Protein 5AF3 (pdb70)

Radius of gyration: 23.76 Å; Cα contacts (8 Å, |Δi|>4): 796; chains: 2; bounding box: 54×50×74 Å

Sequence (428 aa):
LRFDVPLYTLAEASRYLVVPRATLATWADQPIITALPHPTGSHARLPFVGIAEAYVLNAFRRAGVPMQRIRPSLDWLIKNVGPHALASQDLCTDGAEVLWRFAERSGEGSPDDLVVRGLIVPRSGQYVFKEIVEHYLQQISFADDNLASMIRLPQYGDANVVLDPRRGYGQPVFDGSGVRVADVLGPLRAGATFQAVADDYGVTPDQLRDALDALRFDVPLYTLAEASRYLVVPRATLATWADGQPIITALPHPTGSHARLPFVGIAEAYVLNAFRRAGVPMQRIRPSLDWLIKNVGPHALASQDLCTDGAEVLWRFAERSGEGSPDDLVVRGLIVPRSGQYVFKEIVEHYLQQISFADDNLASMIRLPQYGDANVVLDPRRGYGQPVFDGSGVRVADVLGPLRAGATFQAVADDYGVTPDQLRDALD

Foldseek 3Di:
DAADDQQDALVQLCVLLVHDSVVLVVCQVVHVFQWDPAPDPGRRIHGNLRSLSVNLVVLLVVLVADDPPCVVLSVQQCVPCHPSSSQFLCCQVPVLVSLVVVLVVVDPPHSSVSNSVSFWDDDPRDIHGDVSSVVQVVQFDADPVRGGQKGFRCQLPPLRWMQGCVAPNRATDSPQQSHHLVVLVVCVVVPDDLCVSCVVRVHHSVSNVSSVRD/DFADDFLDALVQLCVLLVHDSVVLCCCQVPVHVFQWDDADVVGRGTHGNLRSLSVNLVSLLVVLVADNNPCVVLSVQQCVPCHPSSSQFLCCQVPVLQSLVVVLVVQDPPHSSVSRSVSFWDDDPHDIHGDVSSVVQVVQFDADPVRGGQKGFRCQLPPLRWIQGCVAPNRATARPQQSHHLVVLVVCVVVPDDLCVSCVVRVHHSVSNVSSVD

Secondary structure (DSSP, 8-state):
--SSS--EEHHHHHHHHT--HHHHHHHH---SS---PPPTT--EEE-HHHHHHHHHHHHHHHTT---TT-HHHHHHHHHHH-TTGGGBTTHHHHHHHHHHHHHHHH-TTSHHHHHHHHHEEEETTEEEE-HHHHHHHTTEEE-TTSBEEEEE-GGGGGG-EEE-TTSGGGS-EETTT--BTHHHHHHHHTT--HHHHHHHHTS-HHHHHHHHT-/--SSS--EEHHHHHHHHT--HHHHHHHHH---SS---PPPTT--EEE-HHHHHHHHHHHHHHHTT---TT-HHHHHHHHHHH-TTGGGBTTHHHHHHHHHHHHHHHH-TTSHHHHHHHHHEEEETTEEEE-HHHHHHHTTEEE-TTSBEEEEE-GGGGGG-EEE-TTSGGGS-EETTT--BTHHHHHHHHTT--HHHHHHHHTS-HHHHHHHH-

Solvent-accessible surface area: 19441 Å² total; per-residue (Å²): 122,30,67,126,70,28,44,0,28,8,37,44,0,20,150,21,5,88,5,67,120,77,34,0,28,101,11,5,103,87,73,27,9,37,29,49,116,102,55,144,84,39,135,14,43,0,0,0,3,0,0,0,11,0,8,0,0,1,0,1,88,58,2,51,6,61,32,184,167,3,113,63,1,9,55,52,2,79,165,66,27,18,105,54,0,12,0,10,80,61,4,42,115,64,0,9,105,7,0,90,92,12,8,105,155,32,36,172,36,26,65,29,16,73,1,3,126,11,1,13,30,96,139,110,85,115,88,32,5,13,55,1,0,46,12,4,8,125,26,14,45,62,33,156,67,71,22,2,26,43,0,61,1,11,31,26,21,97,2,58,0,2,0,10,12,177,64,21,170,0,48,11,0,1,55,77,44,26,33,66,13,57,59,1,42,42,36,1,107,74,11,36,52,4,102,43,2,0,103,112,64,52,20,58,25,95,44,1,76,43,6,27,18,56,105,28,64,131,78,22,44,1,27,11,65,56,0,21,200,27,6,86,5,69,127,74,34,0,22,84,10,5,94,52,75,73,29,8,36,29,48,117,102,54,142,90,37,143,12,46,0,0,0,3,0,0,0,10,0,9,0,0,2,0,0,85,57,3,50,5,51,26,166,165,2,110,63,1,10,53,48,1,77,162,68,27,17,107,52,1,10,0,10,83,59,4,43,116,64,0,8,106,14,0,85,90,10,8,106,161,34,36,166,42,24,65,28,8,91,0,1,132,11,1,11,31,98,109,105,83,108,87,19,5,12,51,1,0,34,12,3,7,125,25,16,47,61,28,158,69,73,22,2,29,42,0,64,1,11,45,36,21,99,2,60,0,2,0,14,14,179,68,22,177,0,48,12,0,1,55,78,44,25,32,65,12,55,60,1,42,42,37,0,104,74,12,37,39,5,100,44,2,0,102,113,66,52,20,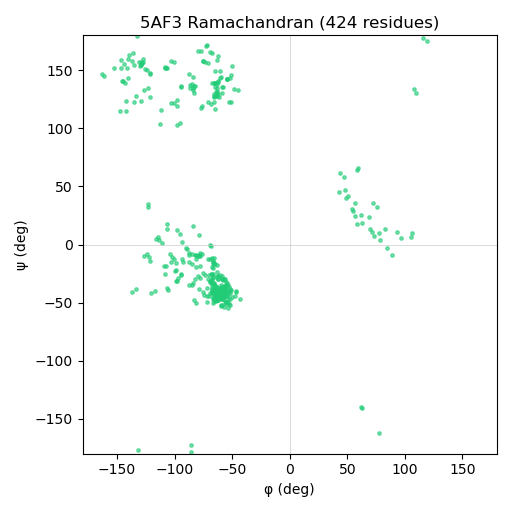57,26,93,44,1,76,44,11,30,38

Organism: Mycobacterium tuberculosis (strain ATCC 25618 / H37Rv) (NCBI:txid83332)

B-factor: mean 26.22, std 9.34, range [11.62, 66.82]

Structure (mmCIF, N/CA/C/O backbone):
data_5AF3
#
_entry.id   5AF3
#
_cell.length_a   81.935
_cell.length_b   81.935
_cell.length_c   75.361
_cell.angle_alpha   90.00
_cell.angle_beta   90.00
_cell.angle_gamma   120.00
#
_symmetry.space_group_name_H-M   'P 31'
#
loop_
_entity.id
_entity.type
_entity.pdbx_description
1 polymer VAPBC49
2 non-polymer GLYCEROL
3 water water
#
loop_
_atom_site.group_PDB
_atom_site.id
_atom_site.type_symbol
_atom_site.label_atom_id
_atom_site.label_alt_id
_atom_site.label_comp_id
_atom_site.label_asym_id
_atom_site.label_entity_id
_atom_site.label_seq_id
_atom_site.pdbx_PDB_ins_code
_atom_site.Cartn_x
_atom_site.Cartn_y
_atom_site.Cartn_z
_atom_site.occupancy
_atom_site.B_iso_or_equiv
_atom_site.auth_seq_id
_atom_site.auth_comp_id
_atom_site.auth_asym_id
_atom_site.auth_atom_id
_atom_site.pdbx_PDB_model_num
ATOM 1 N N . LEU A 1 11 ? 0.940 42.810 8.690 1.00 34.67 9 LEU A N 1
ATOM 2 C CA . LEU A 1 11 ? 0.313 43.373 7.431 1.00 38.36 9 LEU A CA 1
ATOM 3 C C . LEU A 1 11 ? -1.243 43.366 7.447 1.00 37.28 9 LEU A C 1
ATOM 4 O O . LEU A 1 11 ? -1.886 43.868 6.509 1.00 37.14 9 LEU A O 1
ATOM 9 N N . ARG A 1 12 ? -1.827 42.819 8.519 1.00 32.56 10 ARG A N 1
ATOM 10 C CA . ARG A 1 12 ? -3.245 42.406 8.534 1.00 27.47 10 ARG A CA 1
ATOM 11 C C . ARG A 1 12 ? -4.246 43.337 9.208 1.00 27.75 10 ARG A C 1
ATOM 12 O O . ARG A 1 12 ? -5.453 43.149 9.052 1.00 29.14 10 ARG A O 1
ATOM 20 N N . PHE A 1 13 ? -3.777 44.340 9.965 1.00 29.33 11 PHE A N 1
ATOM 21 C CA . PHE A 1 13 ? -4.677 45.127 10.826 1.00 32.31 11 PHE A CA 1
ATOM 22 C C . PHE A 1 13 ? -4.815 46.616 10.516 1.00 37.23 11 PHE A C 1
ATOM 23 O O . PHE A 1 13 ? -5.914 47.180 10.607 1.00 37.65 11 PHE A O 1
ATOM 31 N N . ASP A 1 14 ? -3.705 47.262 10.170 1.00 40.69 12 ASP A N 1
ATOM 32 C CA . ASP A 1 14 ? -3.658 48.734 10.187 1.00 45.92 12 ASP A CA 1
ATOM 33 C C . ASP A 1 14 ? -3.759 49.399 8.813 1.00 45.26 12 ASP A C 1
ATOM 34 O O . ASP A 1 14 ? -4.013 50.602 8.724 1.00 45.61 12 ASP A O 1
ATOM 39 N N . VAL A 1 15 ? -3.569 48.611 7.757 1.00 45.91 13 VAL A N 1
ATOM 40 C CA . VAL A 1 15 ? -3.582 49.125 6.382 1.00 47.41 13 VAL A CA 1
ATOM 41 C C . VAL A 1 15 ? -4.794 48.630 5.539 1.00 44.45 13 VAL A C 1
ATOM 42 O O . VAL A 1 15 ? -4.895 47.427 5.248 1.00 38.54 13 VAL A O 1
ATOM 46 N N . PRO A 1 16 ? -5.692 49.561 5.120 1.00 44.86 14 PRO A N 1
ATOM 47 C CA . PRO A 1 16 ? -6.805 49.115 4.266 1.00 43.75 14 PRO A CA 1
ATOM 48 C C . PRO A 1 16 ? -6.291 48.629 2.917 1.00 42.50 14 PRO A C 1
ATOM 49 O O . PRO A 1 16 ? -5.610 49.365 2.181 1.00 43.91 14 PRO A O 1
ATOM 53 N N . LEU A 1 17 ? -6.618 47.384 2.616 1.00 37.24 15 LEU A N 1
ATOM 54 C CA . LEU A 1 17 ? -6.042 46.661 1.509 1.00 33.63 15 LEU A CA 1
ATOM 55 C C . LEU A 1 17 ? -7.051 46.473 0.370 1.00 36.38 15 LEU A C 1
ATOM 56 O O . LEU A 1 17 ? -6.665 46.329 -0.799 1.00 33.23 15 LEU A O 1
ATOM 61 N N . TYR A 1 18 ? -8.346 46.484 0.710 1.00 30.17 16 TYR A N 1
ATOM 62 C CA . TYR A 1 18 ? -9.398 46.133 -0.233 1.00 26.58 16 TYR A CA 1
ATOM 63 C C . TYR A 1 18 ? -10.451 47.229 -0.301 1.00 27.42 16 TYR A C 1
ATOM 64 O O . TYR A 1 18 ? -10.889 47.727 0.726 1.00 27.08 16 TYR A O 1
ATOM 73 N N . THR A 1 19 ? -10.853 47.631 -1.516 1.00 26.84 17 THR A N 1
ATOM 74 C CA . THR A 1 19 ? -12.038 48.493 -1.662 1.00 22.47 17 THR A CA 1
ATOM 75 C C . THR A 1 19 ? -13.231 47.543 -1.472 1.00 23.68 17 THR A C 1
ATOM 76 O O . THR A 1 19 ? -13.045 46.330 -1.567 1.00 21.42 17 THR A O 1
ATOM 80 N N . LEU A 1 20 ? -14.446 48.078 -1.277 1.00 24.42 18 LEU A N 1
ATOM 81 C CA . LEU A 1 20 ? -15.617 47.188 -1.138 1.00 24.41 18 LEU A CA 1
ATOM 82 C C . LEU A 1 20 ? -15.946 46.489 -2.448 1.00 22.90 18 LEU A C 1
ATOM 83 O O . LEU A 1 20 ? -16.413 45.362 -2.439 1.00 21.74 18 LEU A O 1
ATOM 88 N N . ALA A 1 21 ? -15.703 47.176 -3.558 1.00 25.15 19 ALA A N 1
ATOM 89 C CA . ALA A 1 21 ? -15.839 46.600 -4.900 1.00 25.23 19 ALA A CA 1
ATOM 90 C C . ALA A 1 21 ? -14.999 45.318 -5.081 1.00 23.85 19 ALA A C 1
ATOM 91 O O . ALA A 1 21 ? -15.504 44.281 -5.561 1.00 22.44 19 ALA A O 1
ATOM 93 N N . GLU A 1 22 ? -13.724 45.396 -4.704 1.00 22.43 20 GLU A N 1
ATOM 94 C CA . GLU A 1 22 ? -12.814 44.246 -4.815 1.00 24.07 20 GLU A CA 1
ATOM 95 C C . GLU A 1 22 ? -13.284 43.118 -3.916 1.00 22.47 20 GLU A C 1
ATOM 96 O O . GLU A 1 22 ? -13.368 41.971 -4.349 1.00 21.76 20 GLU A O 1
ATOM 102 N N . ALA A 1 23 ? -13.615 43.459 -2.661 1.00 20.15 21 ALA A N 1
ATOM 103 C CA . ALA A 1 23 ? -13.999 42.436 -1.686 1.00 19.61 21 ALA A CA 1
ATOM 104 C C . ALA A 1 23 ? -15.276 41.735 -2.120 1.00 20.31 21 ALA A C 1
ATOM 105 O O . ALA A 1 23 ? -15.436 40.531 -1.939 1.00 20.95 21 ALA A O 1
ATOM 107 N N . SER A 1 24 ? -16.179 42.493 -2.742 1.00 22.26 22 SER A N 1
ATOM 108 C CA . SER A 1 24 ? -17.422 41.900 -3.246 1.00 20.92 22 SER A CA 1
ATOM 109 C C . SER A 1 24 ? -17.113 40.809 -4.285 1.00 21.54 22 SER A C 1
ATOM 110 O O . SER A 1 24 ? -17.739 39.762 -4.286 1.00 24.03 22 SER A O 1
ATOM 113 N N . ARG A 1 25 ? -16.127 41.058 -5.147 1.00 23.05 23 ARG A N 1
ATOM 114 C CA . ARG A 1 25 ? -15.776 40.105 -6.214 1.00 26.66 23 ARG A CA 1
ATOM 115 C C . ARG A 1 25 ? -15.084 38.877 -5.633 1.00 25.32 23 ARG A C 1
ATOM 116 O O . ARG A 1 25 ? -15.485 37.736 -5.896 1.00 26.33 23 ARG A O 1
ATOM 124 N N . TYR A 1 26 ? -14.081 39.126 -4.788 1.00 24.40 24 TYR A N 1
ATOM 125 C CA . TYR A 1 26 ? -13.308 38.024 -4.209 1.00 23.79 24 TYR A CA 1
ATOM 126 C C . TYR A 1 26 ? -14.120 37.094 -3.303 1.00 23.98 24 TYR A C 1
ATOM 127 O O . TYR A 1 26 ? -13.905 35.897 -3.322 1.00 22.44 24 TYR A O 1
ATOM 136 N N . LEU A 1 27 ? -15.009 37.681 -2.484 1.00 19.22 25 LEU A N 1
ATOM 137 C CA . LEU A 1 27 ? -15.870 36.947 -1.542 1.00 22.75 25 LEU A CA 1
ATOM 138 C C . LEU A 1 27 ? -17.199 36.465 -2.142 1.00 20.78 25 LEU A C 1
ATOM 139 O O . LEU A 1 27 ? -17.860 35.586 -1.572 1.00 26.41 25 LEU A O 1
ATOM 144 N N . VAL A 1 28 ? -17.548 37.013 -3.308 1.00 24.90 26 VAL A N 1
ATOM 145 C CA . VAL A 1 28 ? -18.842 36.709 -3.977 1.00 28.17 26 VAL A CA 1
ATOM 146 C C . VAL A 1 28 ? -20.008 37.075 -3.036 1.00 25.22 26 VAL A C 1
ATOM 147 O O . VAL A 1 28 ? -20.771 36.210 -2.549 1.00 26.86 26 VAL A O 1
ATOM 151 N N . VAL A 1 29 ? -20.091 38.366 -2.759 1.00 21.98 27 VAL A N 1
ATOM 152 C CA . VAL A 1 29 ? -21.076 38.949 -1.857 1.00 25.01 27 VAL A CA 1
ATOM 153 C C . VAL A 1 29 ? -21.407 40.292 -2.468 1.00 25.77 27 VAL A C 1
ATOM 154 O O . VAL A 1 29 ? -20.509 40.955 -3.010 1.00 27.20 27 VAL A O 1
ATOM 158 N N . PRO A 1 30 ? -22.696 40.700 -2.431 1.00 24.27 28 PRO A N 1
ATOM 159 C CA . PRO A 1 30 ? -23.047 42.000 -2.981 1.00 23.38 28 PRO A CA 1
ATOM 160 C C . PRO A 1 30 ? -22.311 43.139 -2.326 1.00 23.77 28 PRO A C 1
ATOM 161 O O . PRO A 1 30 ? -22.154 43.170 -1.085 1.00 23.01 28 PRO A O 1
ATOM 165 N N . ARG A 1 31 ? -21.805 44.065 -3.147 1.00 23.49 29 ARG A N 1
ATOM 166 C CA . ARG A 1 31 ? -21.171 45.227 -2.594 1.00 22.33 29 ARG A CA 1
ATOM 167 C C . ARG A 1 31 ? -22.044 45.988 -1.561 1.00 25.48 29 ARG A C 1
ATOM 168 O O . ARG A 1 31 ? -21.519 46.531 -0.584 1.00 22.98 29 ARG A O 1
ATOM 176 N N . ALA A 1 32 ? -23.355 46.053 -1.783 1.00 21.50 30 ALA A N 1
ATOM 177 C CA . ALA A 1 32 ? -24.196 46.813 -0.856 1.00 19.95 30 ALA A CA 1
ATOM 178 C C . ALA A 1 32 ? -24.217 46.132 0.511 1.00 23.60 30 ALA A C 1
ATOM 179 O O . ALA A 1 32 ? -24.283 46.802 1.555 1.00 24.68 30 ALA A O 1
ATOM 181 N N . THR A 1 33 ? -24.149 44.799 0.497 1.00 21.05 31 THR A N 1
ATOM 182 C CA . THR A 1 33 ? -24.114 44.017 1.723 1.00 23.63 31 THR A CA 1
ATOM 183 C C . THR A 1 33 ? -22.846 44.353 2.512 1.00 25.66 31 THR A C 1
ATOM 184 O O . THR A 1 33 ? -22.887 44.603 3.717 1.00 19.37 31 THR A O 1
ATOM 188 N N . LEU A 1 34 ? -21.710 44.360 1.820 1.00 22.28 32 LEU A N 1
ATOM 189 C CA . LEU A 1 34 ? -20.443 44.704 2.443 1.00 22.52 32 LEU A CA 1
ATOM 190 C C . LEU A 1 34 ? -20.446 46.112 3.019 1.00 24.11 32 LEU A C 1
ATOM 191 O O . LEU A 1 34 ? -19.912 46.336 4.110 1.00 24.39 32 LEU A O 1
ATOM 196 N N . ALA A 1 35 ? -21.065 47.036 2.297 1.00 23.67 33 ALA A N 1
ATOM 197 C CA . ALA A 1 35 ? -21.162 48.410 2.740 1.00 27.33 33 ALA A CA 1
ATOM 198 C C . ALA A 1 35 ? -21.911 48.439 4.067 1.00 25.90 33 ALA A C 1
ATOM 199 O O . ALA A 1 35 ? -21.468 49.110 4.998 1.00 30.29 33 ALA A O 1
ATOM 201 N N . THR A 1 36 ? -23.025 47.701 4.157 1.00 26.82 34 THR A N 1
ATOM 202 C CA . THR A 1 36 ? -23.806 47.631 5.413 1.00 26.03 34 THR A CA 1
ATOM 203 C C . THR A 1 36 ? -22.942 47.077 6.543 1.00 26.72 34 THR A C 1
ATOM 204 O O . THR A 1 36 ? -22.928 47.642 7.651 1.00 29.76 34 THR A O 1
ATOM 208 N N . TRP A 1 37 ? -22.180 46.011 6.254 1.00 21.52 35 TRP A N 1
ATOM 209 C CA . TRP A 1 37 ? -21.303 45.413 7.252 1.00 20.64 35 TRP A CA 1
ATOM 210 C C . TRP A 1 37 ? -20.185 46.346 7.741 1.00 23.33 35 TRP A C 1
ATOM 211 O O . TRP A 1 37 ? -19.831 46.300 8.893 1.00 25.98 35 TRP A O 1
ATOM 222 N N . ALA A 1 38 ? -19.629 47.160 6.840 1.00 24.91 36 ALA A N 1
ATOM 223 C CA . ALA A 1 38 ? -18.501 48.052 7.147 1.00 26.13 36 ALA A CA 1
ATOM 224 C C . ALA A 1 38 ? -18.929 49.362 7.804 1.00 32.46 36 ALA A C 1
ATOM 225 O O . ALA A 1 38 ? -18.163 49.962 8.570 1.00 32.63 36 ALA A O 1
ATOM 227 N N . ASP A 1 39 ? -20.140 49.804 7.469 1.00 36.49 37 ASP A N 1
ATOM 228 C CA . ASP A 1 39 ? -20.763 51.019 8.024 1.00 43.17 37 ASP A CA 1
ATOM 229 C C . ASP A 1 39 ? -21.963 50.614 8.878 1.00 45.46 37 ASP A C 1
ATOM 230 O O . ASP A 1 39 ? -22.168 51.148 9.969 1.00 49.52 37 ASP A O 1
ATOM 235 N N . GLN A 1 54 ? -24.196 49.833 13.888 1.00 41.46 52 GLN A N 1
ATOM 236 C CA . GLN A 1 54 ? -22.765 49.591 14.110 1.00 42.75 52 GLN A CA 1
ATOM 237 C C . GLN A 1 54 ? -22.149 48.518 13.164 1.00 40.36 52 GLN A C 1
ATOM 238 O O . GLN A 1 54 ? -22.813 47.527 12.823 1.00 36.17 52 GLN A O 1
ATOM 240 N N . PRO A 1 55 ? -20.884 48.735 12.724 1.00 39.70 53 PRO A N 1
ATOM 241 C CA . PRO A 1 55 ? -20.172 47.804 11.827 1.00 36.90 53 PRO A CA 1
ATOM 242 C C . PRO A 1 55 ? -19.990 46.412 12.422 1.00 31.81 53 PRO A C 1
ATOM 243 O O . PRO A 1 55 ? -19.755 46.285 13.633 1.00 29.65 53 PRO A O 1
ATOM 247 N N . ILE A 1 56 ? -20.081 45.378 11.586 1.00 24.01 54 ILE A N 1
ATOM 248 C CA . ILE A 1 56 ? -19.747 44.031 12.021 1.00 24.00 54 ILE A CA 1
ATOM 249 C C . ILE A 1 56 ? -18.466 43.449 11.386 1.00 20.94 54 ILE A C 1
ATOM 250 O O . ILE A 1 56 ? -18.085 42.299 11.649 1.00 21.88 54 ILE A O 1
ATOM 255 N N . ILE A 1 57 ? -17.808 44.256 10.552 1.00 23.90 55 ILE A N 1
ATOM 256 C CA . ILE A 1 57 ? -16.446 43.930 10.081 1.00 19.26 55 ILE A CA 1
ATOM 257 C C . ILE A 1 57 ? -15.476 45.089 10.323 1.00 19.11 55 ILE A C 1
ATOM 258 O O . ILE A 1 57 ? -15.885 46.242 10.487 1.00 22.15 55 ILE A O 1
ATOM 263 N N . THR A 1 58 ? -14.192 44.755 10.339 1.00 21.36 56 THR A N 1
ATOM 264 C CA . THR A 1 58 ? -13.152 45.761 10.564 1.00 21.84 56 THR A CA 1
ATOM 265 C C . THR A 1 58 ? -12.954 46.551 9.255 1.00 21.88 56 THR A C 1
ATOM 266 O O . THR A 1 58 ? -12.618 45.972 8.217 1.00 19.50 56 THR A O 1
ATOM 270 N N . ALA A 1 59 ? -13.228 47.853 9.319 1.00 23.60 57 ALA A N 1
ATOM 271 C CA . ALA A 1 59 ? -13.059 48.772 8.190 1.00 21.87 57 ALA A CA 1
ATOM 272 C C . ALA A 1 59 ? -12.374 50.043 8.667 1.00 26.29 57 ALA A C 1
ATOM 273 O O . ALA A 1 59 ? -12.484 50.415 9.830 1.00 27.13 57 ALA A O 1
ATOM 275 N N . LEU A 1 60 ? -11.689 50.720 7.760 1.00 25.12 58 LEU A N 1
ATOM 276 C CA . LEU A 1 60 ? -10.945 51.940 8.107 1.00 29.46 58 LEU A CA 1
ATOM 277 C C . LEU A 1 60 ? -11.373 53.020 7.137 1.00 27.90 58 LEU A C 1
ATOM 278 O O . LEU A 1 60 ? -11.826 52.694 6.026 1.00 28.42 58 LEU A O 1
ATOM 283 N N . PRO A 1 61 ? -11.235 54.309 7.528 1.00 33.25 59 PRO A N 1
ATOM 284 C CA . PRO A 1 61 ? -11.617 55.401 6.623 1.00 33.16 59 PRO A CA 1
ATOM 285 C C . PRO A 1 61 ? -10.739 55.347 5.360 1.00 32.01 59 PRO A C 1
ATOM 286 O O . PRO A 1 61 ? -9.560 55.014 5.464 1.00 33.67 59 PRO A O 1
ATOM 290 N N . HIS A 1 62 ? -11.324 55.609 4.186 1.00 33.97 60 HIS A N 1
ATOM 291 C CA . HIS A 1 62 ? -10.589 55.456 2.932 1.00 34.35 60 HIS A CA 1
ATOM 292 C C . HIS A 1 62 ? -9.426 56.465 2.876 1.00 32.94 60 HIS A C 1
ATOM 293 O O . HIS A 1 62 ? -9.590 57.608 3.312 1.00 36.54 60 HIS A O 1
ATOM 300 N N . PRO A 1 63 ? -8.248 56.032 2.390 1.00 33.47 61 PRO A N 1
ATOM 301 C CA . PRO A 1 63 ? -7.128 56.967 2.230 1.00 34.30 61 PRO A CA 1
ATOM 302 C C . PRO A 1 63 ? -7.466 58.080 1.224 1.00 37.35 61 PRO A C 1
ATOM 303 O O . PRO A 1 63 ? -8.439 57.966 0.452 1.00 37.56 61 PRO A O 1
ATOM 307 N N . THR A 1 64 ? -6.694 59.162 1.273 1.00 35.20 62 THR A N 1
ATOM 308 C CA . THR A 1 64 ? -6.854 60.283 0.343 1.00 35.83 62 THR A CA 1
ATOM 309 C C . THR A 1 64 ? -6.676 59.732 -1.061 1.00 33.76 62 THR A C 1
ATOM 310 O O . THR A 1 64 ? -5.739 58.974 -1.310 1.00 34.25 62 THR A O 1
ATOM 314 N N . GLY A 1 65 ? -7.615 60.062 -1.942 1.00 36.76 63 GLY A N 1
ATOM 315 C CA . GLY A 1 65 ? -7.628 59.536 -3.317 1.00 40.43 63 GLY A CA 1
ATOM 316 C C . GLY A 1 65 ? -7.644 58.021 -3.504 1.00 41.86 63 GLY A C 1
ATOM 317 O O . GLY A 1 65 ? -7.032 57.502 -4.444 1.00 42.17 63 GLY A O 1
ATOM 318 N N . SER A 1 66 ? -8.342 57.302 -2.618 1.00 38.20 64 SER A N 1
ATOM 319 C CA . SER A 1 66 ? -8.471 55.845 -2.710 1.00 37.02 64 SER A CA 1
ATOM 320 C C . SER A 1 66 ? -9.779 55.424 -2.057 1.00 33.69 64 SER A C 1
ATOM 321 O O . SER A 1 66 ? -10.260 56.112 -1.156 1.00 33.56 64 SER A O 1
ATOM 324 N N . HIS A 1 67 ? -10.344 54.307 -2.507 1.00 34.27 65 HIS A N 1
ATOM 325 C CA . HIS A 1 67 ? -11.535 53.733 -1.855 1.00 34.86 65 HIS A CA 1
ATOM 326 C C . HIS A 1 67 ? -11.227 52.483 -1.066 1.00 33.34 65 HIS A C 1
ATOM 327 O O . HIS A 1 67 ? -12.149 51.704 -0.784 1.00 33.14 65 HIS A O 1
ATOM 334 N N . ALA A 1 68 ? -9.956 52.254 -0.739 1.00 29.19 66 ALA A N 1
ATOM 335 C CA . ALA A 1 68 ? -9.598 51.113 0.119 1.00 30.05 66 ALA A CA 1
ATOM 336 C C . ALA A 1 68 ? -10.239 51.275 1.516 1.00 31.73 66 ALA A C 1
ATOM 337 O O . ALA A 1 68 ? -10.284 52.389 2.057 1.00 29.53 66 ALA A O 1
ATOM 339 N N . ARG A 1 69 ? -10.765 50.168 2.068 1.00 31.38 67 ARG A N 1
ATOM 340 C CA . ARG A 1 69 ? -11.526 50.179 3.327 1.00 25.41 67 ARG A CA 1
ATOM 341 C C . ARG A 1 69 ? -11.196 49.035 4.288 1.00 22.41 67 ARG A C 1
ATOM 342 O O . ARG A 1 69 ? -11.148 49.246 5.497 1.00 25.39 67 ARG A O 1
ATOM 350 N N . LEU A 1 70 ? -11.015 47.831 3.763 1.00 22.89 68 LEU A N 1
ATOM 351 C CA . LEU A 1 70 ? -10.849 46.662 4.628 1.00 21.76 68 LEU A CA 1
ATOM 352 C C . LEU A 1 70 ? -9.386 46.250 4.772 1.00 23.62 68 LEU A C 1
ATOM 353 O O . LEU A 1 70 ? -8.719 45.912 3.792 1.00 22.65 68 LEU A O 1
ATOM 358 N N . PRO A 1 71 ? -8.907 46.221 6.013 1.00 22.96 69 PRO A N 1
ATOM 359 C CA . PRO A 1 71 ? -7.612 45.571 6.251 1.00 24.16 69 PRO A CA 1
ATOM 360 C C . PRO A 1 71 ? -7.837 44.056 6.107 1.00 21.54 69 PRO A C 1
ATOM 361 O O . PRO A 1 71 ? -9.016 43.611 5.987 1.00 22.81 69 PRO A O 1
ATOM 365 N N . PHE A 1 72 ? -6.775 43.260 6.105 1.00 19.07 70 PHE A N 1
ATOM 366 C CA . PHE A 1 72 ? -6.924 41.831 5.872 1.00 18.02 70 PHE A CA 1
ATOM 367 C C . PHE A 1 72 ? -7.832 41.122 6.896 1.00 22.51 70 PHE A C 1
ATOM 368 O O . PHE A 1 72 ? -8.644 40.234 6.539 1.00 18.39 70 PHE A O 1
ATOM 376 N N . VAL A 1 73 ? -7.681 41.488 8.167 1.00 20.26 71 VAL A N 1
ATOM 377 C CA . VAL A 1 73 ? -8.584 40.932 9.194 1.00 18.61 71 VAL A CA 1
ATOM 378 C C . VAL A 1 73 ? -10.070 41.203 8.857 1.00 16.04 71 VAL A C 1
ATOM 379 O O . VAL A 1 73 ? -10.934 40.320 9.135 1.00 17.03 71 VAL A O 1
ATOM 383 N N . GLY A 1 74 ? -10.370 42.385 8.310 1.00 17.60 72 GLY A N 1
ATOM 384 C CA . GLY A 1 74 ? -11.731 42.764 7.912 1.00 21.10 72 GLY A CA 1
ATOM 385 C C . GLY A 1 74 ? -12.283 41.922 6.756 1.00 19.11 72 GLY A C 1
ATOM 386 O O . GLY A 1 74 ? -13.478 41.576 6.724 1.00 18.52 72 GLY A O 1
ATOM 387 N N . ILE A 1 75 ? -11.455 41.636 5.751 1.00 19.68 73 ILE A N 1
ATOM 388 C CA . ILE A 1 75 ? -11.933 40.752 4.679 1.00 21.07 73 ILE A CA 1
ATOM 389 C C . ILE A 1 75 ? -12.160 39.316 5.190 1.00 19.45 73 ILE A C 1
ATOM 390 O O . ILE A 1 75 ? -13.052 38.597 4.705 1.00 17.92 73 ILE A O 1
ATOM 395 N N . ALA A 1 76 ? -11.385 38.916 6.201 1.00 16.23 74 ALA A N 1
ATOM 396 C CA . ALA A 1 76 ? -11.491 37.576 6.777 1.00 14.61 74 ALA A CA 1
ATOM 397 C C . ALA A 1 76 ? -12.830 37.512 7.531 1.00 17.28 74 ALA A C 1
ATOM 398 O O . ALA A 1 76 ? -13.576 36.537 7.392 1.00 13.96 74 ALA A O 1
ATOM 400 N N . GLU A 1 77 ? -13.129 38.563 8.299 1.00 18.60 75 GLU A N 1
ATOM 401 C CA . GLU A 1 77 ? -14.423 38.678 9.008 1.00 16.02 75 GLU A CA 1
ATOM 402 C C . GLU A 1 77 ? -15.592 38.701 7.985 1.00 16.85 75 GLU A C 1
ATOM 403 O O . GLU A 1 77 ? -16.601 38.005 8.145 1.00 17.19 75 GLU A O 1
ATOM 409 N N . ALA A 1 78 ? -15.431 39.459 6.908 1.00 16.41 76 ALA A N 1
ATOM 410 C CA . ALA A 1 78 ? -16.455 39.505 5.835 1.00 17.48 76 ALA A CA 1
ATOM 411 C C . ALA A 1 78 ? -16.639 38.131 5.179 1.00 16.34 76 ALA A C 1
ATOM 412 O O . ALA A 1 78 ? -17.763 37.734 4.859 1.00 17.32 76 ALA A O 1
ATOM 414 N N . TYR A 1 79 ? -15.540 37.407 4.993 1.00 15.46 77 TYR A N 1
ATOM 415 C CA . TYR A 1 79 ? -15.561 36.094 4.403 1.00 16.63 77 TYR A CA 1
ATOM 416 C C . TYR A 1 79 ? -16.386 35.134 5.269 1.00 20.57 77 TYR A C 1
ATOM 417 O O . TYR A 1 79 ? -17.262 34.411 4.754 1.00 17.04 77 TYR A O 1
ATOM 426 N N . VAL A 1 80 ? -16.144 35.172 6.575 1.00 15.82 78 VAL A N 1
ATOM 427 C CA . VAL A 1 80 ? -16.867 34.289 7.509 1.00 15.01 78 VAL A CA 1
ATOM 428 C C . VAL A 1 80 ? -18.355 34.647 7.587 1.00 17.18 78 VAL A C 1
ATOM 429 O O . VAL A 1 80 ? -19.193 33.765 7.495 1.00 15.55 78 VAL A O 1
ATOM 433 N N . LEU A 1 81 ? -18.665 35.923 7.735 1.00 15.11 79 LEU A N 1
ATOM 434 C CA . LEU A 1 81 ? -20.048 36.398 7.707 1.00 16.40 79 LEU A CA 1
ATOM 435 C C . LEU A 1 81 ? -20.762 36.029 6.405 1.00 20.15 79 LEU A C 1
ATOM 436 O O . LEU A 1 81 ? -21.946 35.743 6.406 1.00 17.09 79 LEU A O 1
ATOM 441 N N . ASN A 1 82 ? -20.046 36.050 5.289 1.00 16.22 80 ASN A N 1
ATOM 442 C CA . ASN A 1 82 ? -20.650 35.592 4.034 1.00 19.91 80 ASN A CA 1
ATOM 443 C C . ASN A 1 82 ? -20.962 34.106 4.022 1.00 18.40 80 ASN A C 1
ATOM 444 O O . ASN A 1 82 ? -21.954 33.668 3.386 1.00 18.92 80 ASN A O 1
ATOM 449 N N . ALA A 1 83 ? -20.134 33.327 4.707 1.00 16.26 81 ALA A N 1
ATOM 450 C CA . ALA A 1 83 ? -20.344 31.908 4.841 1.00 15.98 81 ALA A CA 1
ATOM 451 C C . ALA A 1 83 ? -21.594 31.713 5.692 1.00 17.68 81 ALA A C 1
ATOM 452 O O . ALA A 1 83 ? -22.395 30.803 5.407 1.00 17.33 81 ALA A O 1
ATOM 454 N N . PHE A 1 84 ? -21.756 32.564 6.718 1.00 13.12 82 PHE A N 1
ATOM 455 C CA . PHE A 1 84 ? -22.982 32.528 7.540 1.00 16.21 82 PHE A CA 1
ATOM 456 C C . PHE A 1 84 ? -24.217 32.848 6.656 1.00 15.23 82 PHE A C 1
ATOM 457 O O . PHE A 1 84 ? -25.243 32.134 6.709 1.00 17.56 82 PHE A O 1
ATOM 465 N N . ARG A 1 85 ? -24.090 33.864 5.821 1.00 11.62 83 ARG A N 1
ATOM 466 C CA . ARG A 1 85 ? -25.174 34.337 4.951 1.00 17.51 83 ARG A CA 1
ATOM 467 C C . ARG A 1 85 ? -25.569 33.241 3.969 1.00 18.73 83 ARG A C 1
ATOM 468 O O . ARG A 1 85 ? -26.746 32.952 3.809 1.00 18.16 83 ARG A O 1
ATOM 476 N N . ARG A 1 86 ? -24.573 32.624 3.332 1.00 18.85 84 ARG A N 1
ATOM 477 C CA . ARG A 1 86 ? -24.782 31.478 2.436 1.00 22.28 84 ARG A CA 1
ATOM 478 C C . ARG A 1 86 ? -25.549 30.341 3.094 1.00 21.05 84 ARG A C 1
ATOM 479 O O . ARG A 1 86 ? -26.360 29.667 2.438 1.00 21.57 84 ARG A O 1
ATOM 487 N N . ALA A 1 87 ? -25.349 30.156 4.399 1.00 21.01 85 ALA A N 1
ATOM 488 C CA . ALA A 1 87 ? -25.978 29.066 5.145 1.00 20.32 85 ALA A CA 1
ATOM 489 C C . ALA A 1 87 ? -27.462 29.306 5.456 1.00 20.18 85 ALA A C 1
ATOM 490 O O . ALA A 1 87 ? -28.148 28.402 5.981 1.00 20.64 85 ALA A O 1
ATOM 492 N N . GLY A 1 88 ? -27.934 30.525 5.171 1.00 16.51 86 GLY A N 1
ATOM 493 C CA . GLY A 1 88 ? -29.340 30.916 5.475 1.00 18.56 86 GLY A CA 1
ATOM 494 C C . GLY A 1 88 ? -29.472 31.676 6.792 1.00 21.93 86 GLY A C 1
ATOM 495 O O . GLY A 1 88 ? -30.586 31.999 7.221 1.00 21.58 86 GLY A O 1
ATOM 496 N N . VAL A 1 89 ? -28.342 31.994 7.436 1.00 18.84 87 VAL A N 1
ATOM 497 C CA . VAL A 1 89 ? -28.383 32.743 8.685 1.00 19.29 87 VAL A CA 1
ATOM 498 C C . VAL A 1 89 ? -28.974 34.159 8.518 1.00 20.91 87 VAL A C 1
ATOM 499 O O . VAL A 1 89 ? -28.521 34.974 7.682 1.00 17.60 87 VAL A O 1
ATOM 503 N N . PRO A 1 90 ? -29.978 34.494 9.346 1.00 21.13 88 PRO A N 1
ATOM 504 C CA . PRO A 1 90 ? -30.442 35.841 9.280 1.00 18.68 88 PRO A CA 1
ATOM 505 C C . PRO A 1 90 ? -29.369 36.833 9.740 1.00 23.51 88 PRO A C 1
ATOM 506 O O . PRO A 1 90 ? -28.819 36.674 10.837 1.00 22.03 88 PRO A O 1
ATOM 510 N N . MET A 1 91 ? -29.089 37.843 8.912 1.00 20.43 89 MET A N 1
ATOM 511 C CA . MET A 1 91 ? -27.908 38.701 9.120 1.00 20.85 89 MET A CA 1
ATOM 512 C C . MET A 1 91 ? -28.180 40.041 9.783 1.00 21.69 89 MET A C 1
ATOM 513 O O . MET A 1 91 ? -27.277 40.662 10.372 1.00 22.39 89 MET A O 1
ATOM 518 N N . GLN A 1 92 ? -29.419 40.503 9.689 1.00 21.30 90 GLN A N 1
ATOM 519 C CA . GLN A 1 92 ? -29.735 41.872 10.135 1.00 24.88 90 GLN A CA 1
ATOM 520 C C . GLN A 1 92 ? -29.623 42.063 11.641 1.00 22.15 90 GLN A C 1
ATOM 521 O O . GLN A 1 92 ? -29.442 43.181 12.102 1.00 24.76 90 GLN A O 1
ATOM 527 N N . ARG A 1 93 ? -29.776 40.992 12.417 1.00 22.32 91 ARG A N 1
ATOM 528 C CA . ARG A 1 93 ? -29.702 41.127 13.877 1.00 21.46 91 ARG A CA 1
ATOM 529 C C . ARG A 1 93 ? -28.617 40.215 14.469 1.00 24.16 91 ARG A C 1
ATOM 530 O O . ARG A 1 93 ? -28.746 39.685 15.580 1.00 22.87 91 ARG A O 1
ATOM 538 N N . ILE A 1 94 ? -27.540 40.054 13.715 1.00 21.10 92 ILE A N 1
ATOM 539 C CA . ILE A 1 94 ? -26.456 39.158 14.103 1.00 21.48 92 ILE A CA 1
ATOM 540 C C . ILE A 1 94 ? -25.490 39.790 15.116 1.00 20.12 92 ILE A C 1
ATOM 541 O O . ILE A 1 94 ? -24.724 39.061 15.766 1.00 17.90 92 ILE A O 1
ATOM 546 N N . ARG A 1 95 ? -25.483 41.118 15.218 1.00 20.38 93 ARG A N 1
ATOM 547 C CA . ARG A 1 95 ? -24.444 41.775 16.046 1.00 23.54 93 ARG A CA 1
ATOM 548 C C . ARG A 1 95 ? -24.331 41.273 17.518 1.00 20.69 93 ARG A C 1
ATOM 549 O O . ARG A 1 95 ? -23.227 41.026 18.013 1.00 23.56 93 ARG A O 1
ATOM 557 N N . PRO A 1 96 ? -25.463 41.060 18.224 1.00 22.58 94 PRO A N 1
ATOM 558 C CA . PRO A 1 96 ? -25.287 40.496 19.589 1.00 20.57 94 PRO A CA 1
ATOM 559 C C . PRO A 1 96 ? -24.596 39.151 19.657 1.00 19.83 94 PRO A C 1
ATOM 560 O O . PRO A 1 96 ? -23.813 38.908 20.573 1.00 19.15 94 PRO A O 1
ATOM 564 N N . SER A 1 97 ? -24.859 38.280 18.677 1.00 15.29 95 SER A N 1
ATOM 565 C CA . SER A 1 97 ? -24.110 37.006 18.610 1.00 17.48 95 SER A CA 1
ATOM 566 C C . SER A 1 97 ? -22.624 37.221 18.401 1.00 16.08 95 SER A C 1
ATOM 567 O O . SER A 1 97 ? -21.817 36.490 18.996 1.00 15.88 95 SER A O 1
ATOM 570 N N . LEU A 1 98 ? -22.287 38.156 17.511 1.00 18.27 96 LEU A N 1
ATOM 571 C CA . LEU A 1 98 ? -20.873 38.496 17.270 1.00 21.38 96 LEU A CA 1
ATOM 572 C C . LEU A 1 98 ? -20.204 39.068 18.555 1.00 19.27 96 LEU A C 1
ATOM 573 O O . LEU A 1 98 ? -19.140 38.601 18.943 1.00 18.84 96 LEU A O 1
ATOM 578 N N . ASP A 1 99 ? -20.866 40.011 19.224 1.00 22.52 97 ASP A N 1
ATOM 579 C CA . ASP A 1 99 ? -20.402 40.535 20.535 1.00 23.22 97 ASP A CA 1
ATOM 580 C C . ASP A 1 99 ? -20.140 39.399 21.509 1.00 22.01 97 ASP A C 1
ATOM 581 O O . ASP A 1 99 ? -19.098 39.350 22.156 1.00 20.44 97 ASP A O 1
ATOM 586 N N . TRP A 1 100 ? -21.081 38.456 21.606 1.00 20.87 98 TRP A N 1
ATOM 587 C CA . TRP A 1 100 ? -20.923 37.311 22.497 1.00 17.59 98 TRP A CA 1
ATOM 588 C C . TRP A 1 100 ? -19.719 36.475 22.123 1.00 20.53 98 TRP A C 1
ATOM 589 O O . TRP A 1 100 ? -18.914 36.142 22.981 1.00 18.38 98 TRP A O 1
ATOM 600 N N . LEU A 1 101 ? -19.555 36.188 20.827 1.00 19.46 99 LEU A N 1
ATOM 601 C CA . LEU A 1 101 ? -18.403 35.437 20.332 1.00 14.76 99 LEU A CA 1
ATOM 602 C C . LEU A 1 101 ? -17.072 36.135 20.664 1.00 16.13 99 LEU A C 1
ATOM 603 O O . LEU A 1 101 ? -16.114 35.479 21.105 1.00 20.03 99 LEU A O 1
ATOM 608 N N . ILE A 1 102 ? -17.023 37.442 20.456 1.00 16.74 100 ILE A N 1
ATOM 609 C CA . ILE A 1 102 ? -15.801 38.179 20.761 1.00 18.71 100 ILE A CA 1
ATOM 610 C C . ILE A 1 102 ? -15.505 38.072 22.275 1.00 25.27 100 ILE A C 1
ATOM 611 O O . ILE A 1 102 ? -14.365 37.789 22.675 1.00 21.57 100 ILE A O 1
ATOM 616 N N . LYS A 1 103 ? -16.543 38.254 23.089 1.00 19.80 101 LYS A N 1
ATOM 617 C CA . LYS A 1 103 ? -16.393 38.189 24.571 1.00 20.73 101 LYS A CA 1
ATOM 618 C C . LYS A 1 103 ? -15.860 36.842 25.054 1.00 21.76 101 LYS A C 1
ATOM 619 O O . LYS A 1 103 ? -15.182 36.784 26.087 1.00 27.15 101 LYS A O 1
ATOM 625 N N . ASN A 1 104 ? -16.097 35.755 24.298 1.00 18.04 102 ASN A N 1
ATOM 626 C CA . ASN A 1 104 ? -15.677 34.413 24.684 1.00 16.48 102 ASN A CA 1
ATOM 627 C C . ASN A 1 104 ? -14.502 33.787 23.936 1.00 22.99 102 ASN A C 1
ATOM 628 O O . ASN A 1 104 ? -13.715 33.017 24.531 1.00 25.10 102 ASN A O 1
ATOM 633 N N . VAL A 1 105 ? -14.425 34.032 22.628 1.00 20.81 103 VAL A N 1
ATOM 634 C CA . VAL A 1 105 ? -13.342 33.477 21.802 1.00 23.10 103 VAL A CA 1
ATOM 635 C C . VAL A 1 105 ? -12.190 34.480 21.665 1.00 24.75 103 VAL A C 1
ATOM 636 O O . VAL A 1 105 ? -11.048 34.074 21.455 1.00 25.39 103 VAL A O 1
ATOM 640 N N . GLY A 1 106 ? -12.509 35.762 21.806 1.00 24.34 104 GLY A N 1
ATOM 641 C CA . GLY A 1 106 ? -11.478 36.812 21.777 1.00 27.07 104 GLY A CA 1
ATOM 642 C C . GLY A 1 106 ? -11.638 37.838 20.659 1.00 26.49 104 GLY A C 1
ATOM 643 O O . GLY A 1 106 ? -12.523 37.719 19.803 1.00 20.82 104 GLY A O 1
ATOM 644 N N . PRO A 1 107 ? -10.775 38.876 20.663 1.00 24.78 105 PRO A N 1
ATOM 645 C CA . PRO A 1 107 ? -10.829 39.899 19.626 1.00 23.60 105 PRO A CA 1
ATOM 646 C C . PRO A 1 107 ? -10.837 39.277 18.231 1.00 16.30 105 PRO A C 1
ATOM 647 O O . PRO A 1 107 ? -10.212 38.222 17.980 1.00 19.56 105 PRO A O 1
ATOM 651 N N . HIS A 1 108 ? -11.548 39.946 17.335 1.00 19.79 106 HIS A N 1
ATOM 652 C CA . HIS A 1 108 ? -11.643 39.487 15.927 1.00 20.54 106 HIS A CA 1
ATOM 653 C C . HIS A 1 108 ? -11.984 37.990 15.872 1.00 18.32 106 HIS A C 1
ATOM 654 O O . HIS A 1 108 ? -11.426 37.239 15.080 1.00 17.09 106 HIS A O 1
ATOM 661 N N . ALA A 1 109 ? -12.887 37.531 16.759 1.00 16.71 107 ALA A N 1
ATOM 662 C CA . ALA A 1 109 ? -13.184 36.113 16.867 1.00 17.32 107 ALA A CA 1
ATOM 663 C C . ALA A 1 109 ? -13.577 35.434 15.527 1.00 13.51 107 ALA A C 1
ATOM 664 O O . ALA A 1 109 ? -13.307 34.252 15.339 1.00 16.28 107 ALA A O 1
ATOM 666 N N . LEU A 1 110 ? -14.275 36.171 14.655 1.00 16.47 108 LEU A N 1
ATOM 667 C CA . LEU A 1 110 ? -14.654 35.598 13.341 1.00 15.65 108 LEU A CA 1
ATOM 668 C C . LEU A 1 110 ? -13.443 35.138 12.542 1.00 18.06 108 LEU A C 1
ATOM 669 O O . LEU A 1 110 ? -13.531 34.174 11.765 1.00 17.37 108 LEU A O 1
ATOM 674 N N . ALA A 1 111 ? -12.313 35.815 12.770 1.00 18.40 109 ALA A N 1
ATOM 675 C CA . ALA A 1 111 ? -11.038 35.495 12.082 1.00 18.68 109 ALA A CA 1
ATOM 676 C C . ALA A 1 111 ? -10.098 34.613 12.930 1.00 22.65 109 ALA A C 1
ATOM 677 O O . ALA A 1 111 ? -8.934 34.398 12.591 1.00 22.29 109 ALA A O 1
ATOM 679 N N . SER A 1 112 ? -10.636 34.056 14.004 1.00 21.69 110 SER A N 1
ATOM 680 C CA . SER A 1 112 ? -9.841 33.268 14.938 1.00 22.21 110 SER A CA 1
ATOM 681 C C . SER A 1 112 ? -9.719 31.797 14.590 1.00 21.42 110 SER A C 1
ATOM 682 O O . SER A 1 112 ? -10.658 31.173 14.125 1.00 19.74 110 SER A O 1
ATOM 685 N N . GLN A 1 113 ? -8.566 31.222 14.920 1.00 18.92 111 GLN A N 1
ATOM 686 C CA . GLN A 1 113 ? -8.303 29.816 14.751 1.00 20.66 111 GLN A CA 1
ATOM 687 C C . GLN A 1 113 ? -9.249 28.989 15.619 1.00 23.48 111 GLN A C 1
ATOM 688 O O . GLN A 1 113 ? -9.524 27.847 15.311 1.00 25.88 111 GLN A O 1
ATOM 694 N N . ASP A 1 114 ? -9.763 29.600 16.688 1.00 22.07 112 ASP A N 1
ATOM 695 C CA . ASP A 1 114 ? -10.602 28.872 17.653 1.00 18.67 112 ASP A CA 1
ATOM 696 C C . ASP A 1 114 ? -12.077 28.872 17.257 1.00 21.39 112 ASP A C 1
ATOM 697 O O . ASP A 1 114 ? -12.897 28.168 17.859 1.00 24.20 112 ASP A O 1
ATOM 702 N N . LEU A 1 115 ? -12.424 29.658 16.244 1.00 22.95 113 LEU A N 1
ATOM 703 C CA . LEU A 1 115 ? -13.838 29.769 15.861 1.00 19.34 113 LEU A CA 1
ATOM 704 C C . LEU A 1 115 ? -14.370 28.402 15.472 1.00 20.76 113 LEU A C 1
ATOM 705 O O . LEU A 1 115 ? -15.394 27.965 15.969 1.00 21.11 113 LEU A O 1
ATOM 710 N N . CYS A 1 116 ? -13.690 27.725 14.560 1.00 20.32 114 CYS A N 1
ATOM 711 C CA . CYS A 1 116 ? -14.263 26.505 14.019 1.00 25.08 114 CYS A CA 1
ATOM 712 C C . CYS A 1 116 ? -14.406 25.408 15.089 1.00 28.28 114 CYS A C 1
ATOM 713 O O . CYS A 1 116 ? -15.431 24.693 15.111 1.00 24.48 114 CYS A O 1
ATOM 716 N N . THR A 1 117 ? -13.432 25.328 16.012 1.00 23.08 115 THR A N 1
ATOM 717 C CA . THR A 1 117 ? -13.453 24.280 17.034 1.00 28.98 115 THR A CA 1
ATOM 718 C C . THR A 1 117 ? -14.325 24.628 18.274 1.00 26.90 115 THR A C 1
ATOM 719 O O . THR A 1 117 ? -14.910 23.727 18.885 1.00 27.96 115 THR A O 1
ATOM 723 N N . ASP A 1 118 ? -14.391 25.905 18.641 1.00 25.11 116 ASP A N 1
ATOM 724 C CA . ASP A 1 118 ? -15.077 26.333 19.879 1.00 26.15 116 ASP A CA 1
ATOM 725 C C . ASP A 1 118 ? -16.374 27.091 19.706 1.00 26.23 116 ASP A C 1
ATOM 726 O O . ASP A 1 118 ? -17.130 27.242 20.688 1.00 21.00 116 ASP A O 1
ATOM 731 N N . GLY A 1 119 ? -16.589 27.634 18.497 1.00 20.94 117 GLY A N 1
ATOM 732 C CA . GLY A 1 119 ? -17.680 28.563 18.261 1.00 20.84 117 GLY A CA 1
ATOM 733 C C . GLY A 1 119 ? -19.091 27.990 18.433 1.00 17.43 117 GLY A C 1
ATOM 734 O O . GLY A 1 119 ? -19.958 28.687 18.944 1.00 18.38 117 GLY A O 1
ATOM 735 N N . ALA A 1 120 ? -19.317 26.751 18.014 1.00 17.11 118 ALA A N 1
ATOM 736 C CA . ALA A 1 120 ? -20.691 26.190 18.003 1.00 16.03 118 ALA A CA 1
ATOM 737 C C . ALA A 1 120 ? -21.192 26.126 19.449 1.00 16.31 118 ALA A C 1
ATOM 738 O O . ALA A 1 120 ? -22.296 26.570 19.736 1.00 17.19 118 ALA A O 1
ATOM 740 N N . GLU A 1 121 ? -20.347 25.585 20.338 1.00 19.14 119 GLU A N 1
ATOM 741 C CA . GLU A 1 121 ? -20.695 25.457 21.766 1.00 21.27 119 GLU A CA 1
ATOM 742 C C . GLU A 1 121 ? -20.903 26.817 22.407 1.00 19.79 119 GLU A C 1
ATOM 743 O O . GLU A 1 121 ? -21.892 27.010 23.122 1.00 19.67 119 GLU A O 1
ATOM 749 N N . VAL A 1 122 ? -20.020 27.788 22.118 1.00 15.97 120 VAL A N 1
ATOM 750 C CA . VAL A 1 122 ? -20.206 29.157 22.615 1.00 16.56 120 VAL A CA 1
ATOM 751 C C . VAL A 1 122 ? -21.560 29.756 22.154 1.00 20.81 120 VAL A C 1
ATOM 752 O O . VAL A 1 122 ? -22.330 30.352 22.934 1.00 19.40 120 VAL A O 1
ATOM 756 N N . LEU A 1 123 ? -21.869 29.592 20.871 1.00 18.13 121 LEU A N 1
ATOM 757 C CA . LEU A 1 123 ? -23.108 30.160 20.358 1.00 17.83 121 LEU A CA 1
ATOM 758 C C . LEU A 1 123 ? -24.350 29.492 20.925 1.00 15.52 121 LEU A C 1
ATOM 759 O O . LEU A 1 123 ? -25.353 30.132 21.175 1.00 17.71 121 LEU A O 1
ATOM 764 N N . TRP A 1 124 ? -24.281 28.185 21.062 1.00 18.47 122 TRP A N 1
ATOM 765 C CA . TRP A 1 124 ? -25.374 27.440 21.676 1.00 23.73 122 TRP A CA 1
ATOM 766 C C . TRP A 1 124 ? -25.767 28.056 23.047 1.00 20.70 122 TRP A C 1
ATOM 767 O O . TRP A 1 124 ? -26.944 28.375 23.278 1.00 22.79 122 TRP A O 1
ATOM 778 N N . ARG A 1 125 ? -24.764 28.238 23.904 1.00 26.13 123 ARG A N 1
ATOM 779 C CA . ARG A 1 125 ? -24.911 28.850 25.237 1.00 29.63 123 ARG A CA 1
ATOM 780 C C . ARG A 1 125 ? -25.630 30.205 25.187 1.00 28.34 123 ARG A C 1
ATOM 781 O O . ARG A 1 125 ? -26.496 30.494 26.029 1.00 25.88 123 ARG A O 1
ATOM 789 N N . PHE A 1 126 ? -25.282 31.030 24.189 1.00 21.65 124 PHE A N 1
ATOM 790 C CA . PHE A 1 126 ? -25.921 32.317 23.980 1.00 20.18 124 PHE A CA 1
ATOM 791 C C . PHE A 1 126 ? -27.418 32.160 23.639 1.00 19.76 124 PHE A C 1
ATOM 792 O O . PHE A 1 126 ? -28.266 32.822 24.208 1.00 24.15 124 PHE A O 1
ATOM 800 N N . ALA A 1 127 ? -27.736 31.273 22.710 1.00 18.67 125 ALA A N 1
ATOM 801 C CA . ALA A 1 127 ? -29.112 31.149 22.226 1.00 19.55 125 ALA A CA 1
ATOM 802 C C . ALA A 1 127 ? -30.005 30.532 23.312 1.00 22.60 125 ALA A C 1
ATOM 803 O O . ALA A 1 127 ? -31.185 30.842 23.367 1.00 22.39 125 ALA A O 1
ATOM 805 N N . GLU A 1 128 ? -29.418 29.690 24.165 1.00 26.66 126 GLU A N 1
ATOM 806 C CA . GLU A 1 128 ? -30.161 29.015 25.247 1.00 31.74 126 GLU A CA 1
ATOM 807 C C . GLU A 1 128 ? -30.851 30.039 26.116 1.00 30.29 126 GLU A C 1
ATOM 808 O O . GLU A 1 128 ? -32.055 29.946 26.383 1.00 32.33 126 GLU A O 1
ATOM 814 N N . ARG A 1 129 ? -30.091 31.047 26.536 1.00 26.27 127 ARG A N 1
ATOM 815 C CA . ARG A 1 129 ? -30.611 32.088 27.406 1.00 28.97 127 ARG A CA 1
ATOM 816 C C . ARG A 1 129 ? -31.446 33.136 26.669 1.00 29.21 127 ARG A C 1
ATOM 817 O O . ARG A 1 129 ? -32.085 33.986 27.292 1.00 29.82 127 ARG A O 1
ATOM 825 N N . SER A 1 130 ? -31.434 33.084 25.340 1.00 26.35 128 SER A N 1
ATOM 826 C CA . SER A 1 130 ? -32.067 34.107 24.525 1.00 25.15 128 SER A CA 1
ATOM 827 C C . SER A 1 130 ? -33.591 33.969 24.427 1.00 21.71 128 SER A C 1
ATOM 828 O O . SER A 1 130 ? -34.277 34.967 24.244 1.00 24.39 128 SER A O 1
ATOM 831 N N . GLY A 1 131 ? -34.114 32.759 24.539 1.00 22.45 129 GLY A N 1
ATOM 832 C CA . GLY A 1 131 ? -35.564 32.597 24.332 1.00 21.30 129 GLY A CA 1
ATOM 833 C C . GLY A 1 131 ? -35.777 31.862 23.025 1.00 22.72 129 GLY A C 1
ATOM 834 O O . GLY A 1 131 ? -35.186 32.224 22.004 1.00 17.96 129 GLY A O 1
ATOM 835 N N . GLU A 1 132 ? -36.598 30.822 23.050 1.00 19.03 130 GLU A N 1
ATOM 836 C CA . GLU A 1 132 ? -36.825 30.010 21.842 1.00 21.43 130 GLU A CA 1
ATOM 837 C C . GLU A 1 132 ? -37.434 30.854 20.719 1.00 20.09 130 GLU A C 1
ATOM 838 O O . GLU A 1 132 ? -38.433 31.528 20.931 1.00 17.98 130 GLU A O 1
ATOM 844 N N . GLY A 1 133 ? -36.826 30.840 19.529 1.00 17.33 131 GLY A N 1
ATOM 845 C CA . GLY A 1 133 ? -37.345 31.634 18.405 1.00 20.22 131 GLY A CA 1
ATOM 846 C C . GLY A 1 133 ? -37.011 33.117 18.466 1.00 14.62 131 GLY A C 1
ATOM 847 O O . GLY A 1 133 ? -37.506 33.896 17.649 1.00 18.63 131 GLY A O 1
ATOM 848 N N . SER A 1 134 ? -36.222 33.553 19.471 1.00 15.15 132 SER A N 1
ATOM 849 C CA . SER A 1 134 ? -35.823 34.963 19.523 1.00 15.50 132 SER A CA 1
ATOM 850 C C . SER A 1 134 ? -34.859 35.192 18.351 1.00 15.77 132 SER A C 1
A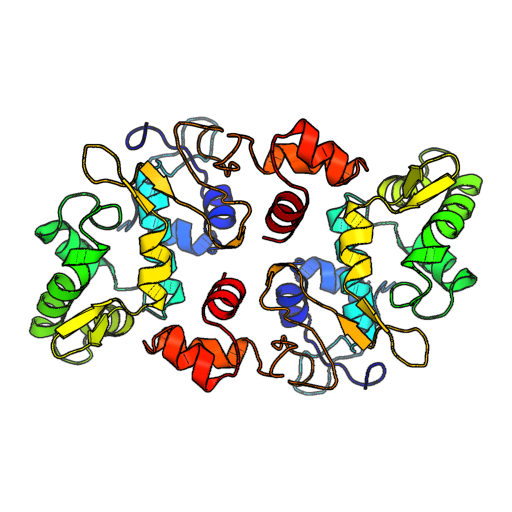TOM 851 O O . SER A 1 134 ? -34.340 34.196 17.810 1.00 16.95 132 SER A O 1
ATOM 854 N N . PRO A 1 135 ? -34.583 36.465 18.007 1.00 17.43 133 PRO A N 1
ATOM 855 C CA . PRO A 1 135 ? -33.617 36.738 16.914 1.00 20.68 133 PRO A CA 1
ATOM 856 C C . PRO A 1 135 ? -32.246 36.085 17.145 1.00 18.39 133 PRO A C 1
ATOM 857 O O . PRO A 1 135 ? -31.664 35.523 16.199 1.00 16.75 133 PRO A O 1
ATOM 861 N N . ASP A 1 136 ? -31.747 36.112 18.387 1.00 16.74 134 ASP A N 1
ATOM 862 C CA . ASP A 1 136 ? -30.496 35.398 18.664 1.00 17.71 134 ASP A CA 1
ATOM 863 C C . ASP A 1 136 ? -30.603 33.892 18.426 1.00 18.29 134 ASP A C 1
ATOM 864 O O . ASP A 1 136 ? -29.709 33.276 17.821 1.00 17.97 134 ASP A O 1
ATOM 869 N N . ASP A 1 137 ? -31.706 33.275 18.856 1.00 14.48 135 ASP A N 1
ATOM 870 C CA . ASP A 1 137 ? -31.893 31.856 18.660 1.00 15.37 135 ASP A CA 1
ATOM 871 C C . ASP A 1 137 ? -31.949 31.546 17.154 1.00 16.27 135 ASP A C 1
ATOM 872 O O . ASP A 1 137 ? -31.417 30.521 16.709 1.00 18.98 135 ASP A O 1
ATOM 877 N N . LEU A 1 138 ? -32.557 32.435 16.384 1.00 19.37 136 LEU A N 1
ATOM 878 C CA . LEU A 1 138 ? -32.674 32.200 14.929 1.00 17.85 136 LEU A CA 1
ATOM 879 C C . LEU A 1 138 ? -31.323 32.288 14.242 1.00 18.79 136 LEU A C 1
ATOM 880 O O . LEU A 1 138 ? -31.042 31.466 13.363 1.00 16.53 136 LEU A O 1
ATOM 885 N N . VAL A 1 139 ? -30.509 33.267 14.638 1.00 16.85 137 VAL A N 1
ATOM 886 C CA . VAL A 1 139 ? -29.089 33.314 14.156 1.00 16.70 137 VAL A CA 1
ATOM 887 C C . VAL A 1 139 ? -28.411 31.973 14.439 1.00 17.46 137 VAL A C 1
ATOM 888 O O . VAL A 1 139 ? -27.862 31.290 13.533 1.00 15.74 137 VAL A O 1
ATOM 892 N N . VAL A 1 140 ? -28.457 31.555 15.708 1.00 15.62 138 VAL A N 1
ATOM 893 C CA . VAL A 1 140 ? -27.693 30.393 16.142 1.00 15.33 138 VAL A CA 1
ATOM 894 C C . VAL A 1 140 ? -28.223 29.085 15.495 1.00 18.48 138 VAL A C 1
ATOM 895 O O . VAL A 1 140 ? -27.433 28.198 15.147 1.00 16.81 138 VAL A O 1
ATOM 899 N N . ARG A 1 141 ? -29.553 28.976 15.354 1.00 15.94 139 ARG A N 1
ATOM 900 C CA . ARG A 1 141 ? -30.158 27.839 14.649 1.00 19.50 139 ARG A CA 1
ATOM 901 C C . ARG A 1 141 ? -29.750 27.767 13.185 1.00 19.23 139 ARG A C 1
ATOM 902 O O . ARG A 1 141 ? -29.696 26.673 12.613 1.00 18.80 139 ARG A O 1
ATOM 910 N N . GLY A 1 142 ? -29.423 28.910 12.608 1.00 15.49 140 GLY A N 1
ATOM 911 C CA . GLY A 1 142 ? -28.935 28.961 11.222 1.00 16.20 140 GLY A CA 1
ATOM 912 C C . GLY A 1 142 ? -27.529 28.371 11.095 1.00 16.43 140 GLY A C 1
ATOM 913 O O . GLY A 1 142 ? -27.134 27.892 10.024 1.00 17.18 140 GLY A O 1
ATOM 914 N N . LEU A 1 143 ? -26.769 28.408 12.193 1.00 12.88 141 LEU A N 1
ATOM 915 C CA . LEU A 1 143 ? -25.365 27.999 12.195 1.00 13.95 141 LEU A CA 1
ATOM 916 C C . LEU A 1 143 ? -25.041 26.594 12.663 1.00 18.20 141 LEU A C 1
ATOM 917 O O . LEU A 1 143 ? -24.071 25.984 12.179 1.00 17.31 141 LEU A O 1
ATOM 922 N N . ILE A 1 144 ? -25.826 26.049 13.603 1.00 15.02 142 ILE A N 1
ATOM 923 C CA . ILE A 1 144 ? -25.394 24.856 14.310 1.00 18.46 142 ILE A CA 1
ATOM 924 C C . ILE A 1 144 ? -26.463 23.761 14.304 1.00 17.77 142 ILE A C 1
ATOM 925 O O . ILE A 1 144 ? -27.659 24.052 14.114 1.00 21.09 142 ILE A O 1
ATOM 930 N N . VAL A 1 145 ? -26.019 22.521 14.451 1.00 19.72 143 VAL A N 1
ATOM 931 C CA . VAL A 1 145 ? -26.929 21.367 14.512 1.00 24.87 143 VAL A CA 1
ATOM 932 C C . VAL A 1 145 ? -26.372 20.373 15.493 1.00 27.27 143 VAL A C 1
ATOM 933 O O . VAL A 1 145 ? -25.151 20.385 15.733 1.00 26.96 143 VAL A O 1
ATOM 937 N N . PRO A 1 146 ? -27.256 19.528 16.082 1.00 30.56 144 PRO A N 1
ATOM 938 C CA . PRO A 1 146 ? -26.806 18.367 16.883 1.00 33.05 144 PRO A CA 1
ATOM 939 C C . PRO A 1 146 ? -26.034 17.341 16.056 1.00 34.43 144 PRO A C 1
ATOM 940 O O . PRO A 1 146 ? -26.434 16.997 14.941 1.00 40.65 144 PRO A O 1
ATOM 944 N N . ARG A 1 147 ? -24.922 16.876 16.587 1.00 38.53 145 ARG A N 1
ATOM 945 C CA . ARG A 1 147 ? -24.214 15.744 16.021 1.00 42.33 145 ARG A CA 1
ATOM 946 C C . ARG A 1 147 ? -23.671 14.906 17.171 1.00 43.77 145 ARG A C 1
ATOM 947 O O . ARG A 1 147 ? -22.948 15.425 18.020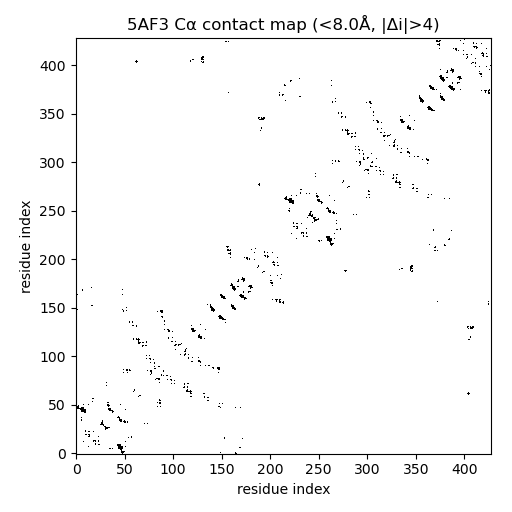 1.00 44.15 145 ARG A O 1
ATOM 955 N N . SER A 1 148 ? -24.038 13.621 17.206 1.00 45.70 146 SER A N 1
ATOM 956 C CA . SER A 1 148 ? -23.584 12.700 18.271 1.00 47.79 146 SER A CA 1
ATOM 957 C C . SER A 1 148 ? -23.765 13.302 19.680 1.00 47.11 146 SER A C 1
ATOM 958 O O . SER A 1 148 ? -22.846 13.282 20.508 1.00 47.30 146 SER A O 1
ATOM 961 N N . GLY A 1 149 ? -24.947 13.863 19.926 1.00 45.72 147 GLY A N 1
ATOM 962 C CA . GLY A 1 149 ? -25.305 14.397 21.234 1.00 46.97 147 GLY A CA 1
ATOM 963 C C . GLY A 1 149 ? -24.735 15.753 21.622 1.00 47.63 147 GLY A C 1
ATOM 964 O O . GLY A 1 149 ? -24.868 16.164 22.769 1.00 46.41 147 GLY A O 1
ATOM 965 N N . GLN A 1 150 ? -24.111 16.455 20.676 1.00 47.00 148 GLN A N 1
ATOM 966 C CA . GLN A 1 150 ? -23.612 17.814 20.932 1.00 44.00 148 GLN A CA 1
ATOM 967 C C . GLN A 1 150 ? -23.855 18.720 19.724 1.00 38.65 148 GLN A C 1
ATOM 968 O O . GLN A 1 150 ? -24.035 18.230 18.607 1.00 36.82 148 GLN A O 1
ATOM 974 N N . TYR A 1 151 ? -23.849 20.029 19.951 1.00 35.77 149 TYR A N 1
ATOM 975 C CA . TYR A 1 151 ? -24.038 20.986 18.854 1.00 32.35 149 TYR A CA 1
ATOM 976 C C . TYR A 1 151 ? -22.723 21.281 18.162 1.00 30.26 149 TYR A C 1
ATOM 977 O O . TYR A 1 151 ? -21.705 21.460 18.809 1.00 27.51 149 TYR A O 1
ATOM 986 N N . VAL A 1 152 ? -22.761 21.338 16.836 1.00 25.32 150 VAL A N 1
ATOM 987 C CA . VAL A 1 152 ? -21.580 21.609 16.023 1.00 23.79 150 VAL A CA 1
ATOM 988 C C . VAL A 1 152 ? -22.002 22.545 14.878 1.00 21.46 150 VAL A C 1
ATOM 989 O O . VAL A 1 152 ? -23.190 22.630 14.556 1.00 18.00 150 VAL A O 1
ATOM 993 N N . PHE A 1 153 ? -21.043 23.183 14.226 1.00 16.33 151 PHE A N 1
ATOM 994 C CA . PHE A 1 153 ? -21.386 23.958 13.028 1.00 16.96 151 PHE A CA 1
ATOM 995 C C . PHE A 1 153 ? -21.870 23.038 11.907 1.00 16.40 151 PHE A C 1
ATOM 996 O O . PHE A 1 153 ? -21.348 21.945 11.729 1.00 17.57 151 PHE A O 1
ATOM 1004 N N . LYS A 1 154 ? -22.915 23.472 11.185 1.00 14.04 152 LYS A N 1
ATOM 1005 C CA . LYS A 1 154 ? -23.315 22.794 9.955 1.00 15.13 152 LYS A CA 1
ATOM 1006 C C . LYS A 1 154 ? -22.107 22.710 9.017 1.00 14.23 152 LYS A C 1
ATOM 1007 O O . LYS A 1 154 ? -21.295 23.646 8.946 1.00 15.24 152 LYS A O 1
ATOM 1013 N N . GLU A 1 155 ? -21.981 21.596 8.303 1.00 17.22 153 GLU A N 1
ATOM 1014 C CA . GLU A 1 155 ? -20.869 21.424 7.355 1.00 16.00 153 GLU A CA 1
ATOM 1015 C C . GLU A 1 155 ? -20.834 22.473 6.275 1.00 16.53 153 GLU A C 1
ATOM 1016 O O . GLU A 1 155 ? -19.755 22.837 5.808 1.00 18.10 153 GLU A O 1
ATOM 1022 N N . ILE A 1 156 ? -21.999 23.000 5.898 1.00 13.57 154 ILE A N 1
ATOM 1023 C CA . ILE A 1 156 ? -22.039 24.049 4.878 1.00 13.97 154 ILE A CA 1
ATOM 1024 C C . ILE A 1 156 ? -21.280 25.305 5.355 1.00 17.55 154 ILE A C 1
ATOM 1025 O O . ILE A 1 156 ? -20.701 26.026 4.553 1.00 18.89 154 ILE A O 1
ATOM 1030 N N . VAL A 1 157 ? -21.262 25.534 6.670 1.00 15.03 155 VAL A N 1
ATOM 1031 C CA . VAL A 1 157 ? -20.450 26.615 7.289 1.00 15.83 155 VAL A CA 1
ATOM 1032 C C . VAL A 1 157 ? -18.983 26.144 7.446 1.00 14.94 155 VAL A C 1
ATOM 1033 O O . VAL A 1 157 ? -18.045 26.890 7.062 1.00 14.79 155 VAL A O 1
ATOM 1037 N N . GLU A 1 158 ? -18.792 24.959 8.027 1.00 16.10 156 GLU A N 1
ATOM 1038 C CA . GLU A 1 158 ? -17.429 24.392 8.223 1.00 16.43 156 GLU A CA 1
ATOM 1039 C C . GLU A 1 158 ? -16.601 24.410 6.950 1.00 18.55 156 GLU A C 1
ATOM 1040 O O . GLU A 1 158 ? -15.417 24.786 6.981 1.00 19.04 156 GLU A O 1
ATOM 1046 N N . HIS A 1 159 ? -17.206 24.004 5.835 1.00 17.42 157 HIS A N 1
ATOM 1047 C CA . HIS A 1 159 ? -16.505 24.038 4.514 1.00 21.16 157 HIS A CA 1
ATOM 1048 C C . HIS A 1 159 ? -15.796 25.375 4.257 1.00 19.26 157 HIS A C 1
ATOM 1049 O O . HIS A 1 159 ? -14.634 25.405 3.794 1.00 21.82 157 HIS A O 1
ATOM 1056 N N . TYR A 1 160 ? -16.454 26.486 4.552 1.00 14.13 158 TYR A N 1
ATOM 1057 C CA . TYR A 1 160 ? -15.778 27.765 4.392 1.00 15.67 158 TYR A CA 1
ATOM 1058 C C . TYR A 1 160 ? -14.741 28.090 5.480 1.00 19.00 158 TYR A C 1
ATOM 1059 O O . TYR A 1 160 ? -13.702 28.682 5.181 1.00 16.48 158 TYR A O 1
ATOM 1068 N N . LEU A 1 161 ? -15.071 27.785 6.737 1.00 16.88 159 LEU A N 1
ATOM 1069 C CA . LEU A 1 161 ? -14.152 28.015 7.850 1.00 16.27 159 LEU A CA 1
ATOM 1070 C C . LEU A 1 161 ? -12.822 27.316 7.655 1.00 17.84 159 LEU A C 1
ATOM 1071 O O . LEU A 1 161 ? -11.816 27.860 8.045 1.00 20.05 159 LEU A O 1
ATOM 1076 N N . GLN A 1 162 ? -12.861 26.112 7.076 1.00 15.88 160 GLN A N 1
ATOM 1077 C CA . GLN A 1 162 ? -11.706 25.250 6.784 1.00 19.57 160 GLN A CA 1
ATOM 1078 C C . GLN A 1 162 ? -10.723 25.852 5.782 1.00 21.52 160 GLN A C 1
ATOM 1079 O O . GLN A 1 162 ? -9.576 25.387 5.684 1.00 23.87 160 GLN A O 1
ATOM 1085 N N . GLN A 1 163 ? -11.161 26.851 5.030 1.00 17.95 161 GLN A N 1
ATOM 1086 C CA . GLN A 1 163 ? -10.308 27.496 4.001 1.00 19.96 161 GLN A CA 1
ATOM 1087 C C . GLN A 1 163 ? -9.294 28.502 4.570 1.00 22.94 161 GLN A C 1
ATOM 1088 O O . GLN A 1 163 ? -8.442 29.011 3.834 1.00 20.18 161 GLN A O 1
ATOM 1094 N N . ILE A 1 164 ? -9.429 28.836 5.859 1.00 21.65 162 ILE A N 1
ATOM 1095 C CA . ILE A 1 164 ? -8.673 29.921 6.443 1.00 20.66 162 ILE A CA 1
ATOM 1096 C C . ILE A 1 164 ? -7.417 29.345 7.083 1.00 20.15 162 ILE A C 1
ATOM 1097 O O . ILE A 1 164 ? -7.482 28.308 7.738 1.00 20.53 162 ILE A O 1
ATOM 1102 N N . SER A 1 165 ? -6.281 30.020 6.874 1.00 20.68 163 SER A N 1
ATOM 1103 C CA . SER A 1 165 ? -5.003 29.633 7.503 1.00 24.17 163 SER A CA 1
ATOM 1104 C C . SER A 1 165 ? -4.684 30.664 8.563 1.00 19.06 163 SER A C 1
ATOM 1105 O O . SER A 1 165 ? -5.073 31.818 8.428 1.00 24.17 163 SER A O 1
ATOM 1108 N N . PHE A 1 166 ? -3.927 30.271 9.601 1.00 24.53 164 PHE A N 1
ATOM 1109 C CA . PHE A 1 166 ? -3.713 31.195 10.734 1.00 24.72 164 PHE A CA 1
ATOM 1110 C C . PHE A 1 166 ? -2.238 31.546 11.027 1.00 26.46 164 PHE A C 1
ATOM 1111 O O . PHE A 1 166 ? -1.378 30.710 10.809 1.00 24.63 164 PHE A O 1
ATOM 1119 N N . ALA A 1 167 ? -2.000 32.776 11.492 1.00 27.75 165 ALA A N 1
ATOM 1120 C CA . ALA A 1 167 ? -0.665 33.251 11.854 1.00 37.28 165 ALA A CA 1
ATOM 1121 C C . ALA A 1 167 ? -0.333 32.855 13.291 1.00 42.68 165 ALA A C 1
ATOM 1122 O O . ALA A 1 167 ? -1.088 32.077 13.914 1.00 43.23 165 ALA A O 1
ATOM 1124 N N . ASP A 1 168 ? 0.804 33.360 13.794 1.00 46.07 166 ASP A N 1
ATOM 1125 C CA . ASP A 1 168 ? 1.282 33.050 15.150 1.00 48.55 166 ASP A CA 1
ATOM 1126 C C . ASP A 1 168 ? 0.228 33.384 16.194 1.00 46.81 166 ASP A C 1
ATOM 1127 O O . ASP A 1 168 ? 0.029 32.642 17.169 1.00 47.32 166 ASP A O 1
ATOM 1132 N N . ASP A 1 169 ? -0.448 34.504 15.962 1.00 41.99 167 ASP A N 1
ATOM 1133 C CA . ASP A 1 169 ? -1.426 35.032 16.893 1.00 40.24 167 ASP A CA 1
ATOM 1134 C C . ASP A 1 169 ? -2.785 34.312 16.822 1.00 36.73 167 ASP A C 1
ATOM 1135 O O . ASP A 1 169 ? -3.741 34.764 17.447 1.00 42.06 167 ASP A O 1
ATOM 1140 N N . ASN A 1 170 ? -2.868 33.210 16.077 1.00 31.20 168 ASN A N 1
ATOM 1141 C CA . ASN A 1 170 ? -4.151 32.473 15.900 1.00 33.46 168 ASN A CA 1
ATOM 1142 C C . ASN A 1 170 ? -5.258 33.274 15.202 1.00 29.36 168 ASN A C 1
ATOM 1143 O O . ASN A 1 170 ? -6.437 32.948 15.360 1.00 25.98 168 ASN A O 1
ATOM 1148 N N . LEU A 1 171 ? -4.886 34.347 14.505 1.00 26.07 169 LEU A N 1
ATOM 1149 C CA . LEU A 1 171 ? -5.828 35.045 13.606 1.00 24.49 169 LEU A CA 1
ATOM 1150 C C . LEU A 1 171 ? -5.470 34.780 12.147 1.00 26.11 169 LEU A C 1
ATOM 1151 O O . LEU A 1 171 ? -4.299 34.529 11.836 1.00 21.41 169 LEU A O 1
ATOM 1156 N N . ALA A 1 172 ? -6.485 34.817 11.269 1.00 20.07 170 ALA A N 1
ATOM 1157 C CA . ALA A 1 172 ? -6.311 34.556 9.841 1.00 15.89 170 ALA A CA 1
ATOM 1158 C C . ALA A 1 172 ? -5.077 35.259 9.201 1.00 15.92 170 ALA A C 1
ATOM 1159 O O . ALA A 1 172 ? -4.859 36.454 9.357 1.00 21.78 170 ALA A O 1
ATOM 1161 N N . SER A 1 173 ? -4.337 34.473 8.433 1.00 23.83 171 SER A N 1
ATOM 1162 C CA . SER A 1 173 ? -3.236 35.002 7.655 1.00 22.51 171 SER A CA 1
ATOM 1163 C C . SER A 1 173 ? -3.404 34.704 6.150 1.00 24.43 171 SER A C 1
ATOM 1164 O O . SER A 1 173 ? -2.670 35.258 5.314 1.00 20.74 171 SER A O 1
ATOM 1167 N N . MET A 1 174 ? -4.368 33.846 5.798 1.00 23.81 172 MET A N 1
ATOM 1168 C CA . MET A 1 174 ? -4.578 33.476 4.394 1.00 21.72 172 MET A CA 1
ATOM 1169 C C . MET A 1 174 ? -5.959 32.856 4.288 1.00 21.95 172 MET A C 1
ATOM 1170 O O . MET A 1 174 ? -6.420 32.176 5.216 1.00 19.18 172 MET A O 1
ATOM 1175 N N . ILE A 1 175 ? -6.601 33.067 3.152 1.00 20.33 173 ILE A N 1
ATOM 1176 C CA . ILE A 1 175 ? -7.926 32.482 2.883 1.00 18.77 173 ILE A CA 1
ATOM 1177 C C . ILE A 1 175 ? -7.921 31.906 1.458 1.00 17.64 173 ILE A C 1
ATOM 1178 O O . ILE A 1 175 ? -7.665 32.640 0.512 1.00 18.57 173 ILE A O 1
ATOM 1183 N N . ARG A 1 176 ? -8.216 30.621 1.340 1.00 16.02 174 ARG A N 1
ATOM 1184 C CA . ARG A 1 176 ? -8.350 29.959 0.056 1.00 18.41 174 ARG A CA 1
ATOM 1185 C C . ARG A 1 176 ? -9.774 30.199 -0.456 1.00 22.36 174 ARG A C 1
ATOM 1186 O O . ARG A 1 176 ? -10.743 30.009 0.306 1.00 20.90 174 ARG A O 1
ATOM 1194 N N . LEU A 1 177 ? -9.889 30.591 -1.723 1.00 18.88 175 LEU A N 1
ATOM 1195 C CA . LEU A 1 177 ? -11.215 30.942 -2.331 1.00 21.03 175 LEU A CA 1
ATOM 1196 C C . LEU A 1 177 ? -11.706 29.710 -3.116 1.00 20.25 175 LEU A C 1
ATOM 1197 O O . LEU A 1 177 ? -11.147 29.371 -4.167 1.00 20.42 175 LEU A O 1
ATOM 1202 N N . PRO A 1 178 ? -12.675 28.952 -2.541 1.00 23.81 176 PRO A N 1
ATOM 1203 C CA . PRO A 1 178 ? -13.009 27.631 -3.107 1.00 24.23 176 PRO A CA 1
ATOM 1204 C C . PRO A 1 178 ? -13.701 27.724 -4.468 1.00 19.81 176 PRO A C 1
ATOM 1205 O O . PRO A 1 178 ? -13.764 26.721 -5.174 1.00 23.98 176 PRO A O 1
ATOM 1209 N N . GLN A 1 179 ? -14.136 28.918 -4.830 1.00 16.01 177 GLN A N 1
ATOM 1210 C CA . GLN A 1 179 ? -14.769 29.139 -6.148 1.00 22.97 177 GLN A CA 1
ATOM 1211 C C . GLN A 1 179 ? -13.752 28.962 -7.279 1.00 27.77 177 GLN A C 1
ATOM 1212 O O . GLN A 1 179 ? -14.150 28.724 -8.425 1.00 25.37 177 GLN A O 1
ATOM 1218 N N . TYR A 1 180 ? -12.452 29.042 -6.946 1.00 23.17 178 TYR A N 1
ATOM 1219 C CA . TYR A 1 180 ? -11.389 28.809 -7.943 1.00 23.11 178 TYR A CA 1
ATOM 1220 C C . TYR A 1 180 ? -10.949 27.343 -8.016 1.00 24.99 178 TYR A C 1
ATOM 1221 O O . TYR A 1 180 ? -10.079 26.989 -8.811 1.00 23.91 178 TYR A O 1
ATOM 1230 N N . GLY A 1 181 ? -11.518 26.500 -7.167 1.00 23.94 179 GLY A N 1
ATOM 1231 C CA . GLY A 1 181 ? -11.323 25.074 -7.255 1.00 24.33 179 GLY A CA 1
ATOM 1232 C C . GLY A 1 181 ? -9.864 24.679 -7.056 1.00 25.65 179 GLY A C 1
ATOM 1233 O O . GLY A 1 181 ? -9.163 25.257 -6.227 1.00 25.68 179 GLY A O 1
ATOM 1234 N N . ASP A 1 182 ? -9.418 23.704 -7.842 1.00 25.06 180 ASP A N 1
ATOM 1235 C CA . ASP A 1 182 ? -8.055 23.203 -7.740 1.00 28.65 180 ASP A CA 1
ATOM 1236 C C . ASP A 1 182 ? -6.954 24.182 -8.193 1.00 25.89 180 ASP A C 1
ATOM 1237 O O . ASP A 1 182 ? -5.770 23.854 -8.053 1.00 26.25 180 ASP A O 1
ATOM 1242 N N . ALA A 1 183 ? -7.311 25.385 -8.654 1.00 21.75 181 ALA A N 1
ATOM 1243 C CA . ALA A 1 183 ? -6.290 26.444 -8.838 1.00 22.42 181 ALA A CA 1
ATOM 1244 C C . ALA A 1 183 ? -5.681 26.871 -7.504 1.00 23.76 181 ALA A C 1
ATOM 1245 O O . ALA A 1 183 ? -4.640 27.541 -7.480 1.00 21.60 181 ALA A O 1
ATOM 1247 N N . ASN A 1 184 ? -6.353 26.518 -6.394 1.00 21.39 182 ASN A N 1
ATOM 1248 C CA . ASN A 1 184 ? -5.931 26.982 -5.054 1.00 23.46 182 ASN A CA 1
ATOM 1249 C C . ASN A 1 184 ? -5.547 28.449 -4.997 1.00 22.09 182 ASN A C 1
ATOM 1250 O O . ASN A 1 184 ? -4.419 28.805 -4.689 1.00 21.17 182 ASN A O 1
ATOM 1255 N N . VAL A 1 185 ? -6.520 29.298 -5.308 1.00 18.97 183 VAL A N 1
ATOM 1256 C CA . VAL A 1 185 ? -6.346 30.728 -5.289 1.00 18.08 183 VAL A CA 1
ATOM 1257 C C . VAL A 1 185 ? -6.625 31.205 -3.877 1.00 21.44 183 VAL A C 1
ATOM 1258 O O . VAL A 1 185 ? -7.628 30.793 -3.246 1.00 18.32 183 VAL A O 1
ATOM 1262 N N . VAL A 1 186 ? -5.739 32.077 -3.410 1.00 17.87 184 VAL A N 1
ATOM 1263 C CA . VAL A 1 186 ? -5.811 32.627 -2.055 1.00 18.76 184 VAL A CA 1
ATOM 1264 C C . VAL A 1 186 ? -5.773 34.131 -1.984 1.00 16.47 184 VAL A C 1
ATOM 1265 O O . VAL A 1 186 ? -5.274 34.825 -2.895 1.00 18.26 184 VAL A O 1
ATOM 1269 N N . LEU A 1 187 ? -6.308 34.661 -0.882 1.00 17.09 185 LEU A N 1
ATOM 1270 C CA . LEU A 1 187 ? -6.033 36.006 -0.449 1.00 17.80 185 LEU A CA 1
ATOM 1271 C C . LEU A 1 187 ? -4.934 35.900 0.636 1.00 21.21 185 LEU A C 1
ATOM 1272 O O . LEU A 1 187 ? -5.084 35.159 1.604 1.00 19.93 185 LEU A O 1
ATOM 1277 N N . ASP A 1 188 ? -3.825 36.620 0.419 1.00 20.18 186 ASP A N 1
ATOM 1278 C CA . ASP A 1 188 ? -2.635 36.539 1.282 1.00 20.32 186 ASP A CA 1
ATOM 1279 C C . ASP A 1 188 ? -2.020 37.940 1.273 1.00 22.55 186 ASP A C 1
ATOM 1280 O O . ASP A 1 188 ? -1.580 38.397 0.220 1.00 22.25 186 ASP A O 1
ATOM 1285 N N . PRO A 1 189 ? -1.990 38.643 2.433 1.00 21.65 187 PRO A N 1
ATOM 1286 C CA . PRO A 1 189 ? -1.470 40.012 2.412 1.00 25.38 187 PRO A CA 1
ATOM 1287 C C . PRO A 1 189 ? 0.046 40.061 2.074 1.00 22.92 187 PRO A C 1
ATOM 1288 O O . PRO A 1 189 ? 0.588 41.138 1.800 1.00 25.68 187 PRO A O 1
ATOM 1292 N N . ARG A 1 190 ? 0.704 38.911 2.086 1.00 27.72 188 ARG A N 1
ATOM 1293 C CA . ARG A 1 190 ? 2.167 38.868 1.815 1.00 30.55 188 ARG A CA 1
ATOM 1294 C C . ARG A 1 190 ? 2.489 38.757 0.319 1.00 31.28 188 ARG A C 1
ATOM 1295 O O . ARG A 1 190 ? 3.669 38.796 -0.062 1.00 25.34 188 ARG A O 1
ATOM 1303 N N . ARG A 1 191 ? 1.463 38.559 -0.526 1.00 26.71 189 ARG A N 1
ATOM 1304 C CA . ARG A 1 191 ? 1.684 38.332 -1.970 1.00 24.20 189 ARG A CA 1
ATOM 1305 C C . ARG A 1 191 ? 0.610 38.989 -2.819 1.00 26.74 189 ARG A C 1
ATOM 1306 O O . ARG A 1 191 ? -0.574 38.945 -2.473 1.00 23.61 189 ARG A O 1
ATOM 1314 N N . GLY A 1 192 ? 1.014 39.597 -3.926 1.00 24.07 190 GLY A N 1
ATOM 1315 C CA . GLY A 1 192 ? 0.070 40.222 -4.831 1.00 24.81 190 GLY A CA 1
ATOM 1316 C C . GLY A 1 192 ? -0.733 41.361 -4.206 1.00 27.18 190 GLY A C 1
ATOM 1317 O O . GLY A 1 192 ? -1.837 41.641 -4.649 1.00 27.62 190 GLY A O 1
ATOM 1318 N N . TYR A 1 193 ? -0.184 42.003 -3.170 1.00 33.60 191 TYR A N 1
ATOM 1319 C CA . TYR A 1 193 ? -0.899 43.022 -2.365 1.00 35.57 191 TYR A CA 1
ATOM 1320 C C . TYR A 1 193 ? -2.240 42.525 -1.770 1.00 32.06 191 TYR A C 1
ATOM 1321 O O . TYR A 1 193 ? -3.159 43.309 -1.564 1.00 33.14 191 TYR A O 1
ATOM 1330 N N . GLY A 1 194 ? -2.342 41.232 -1.511 1.00 25.95 192 GLY A N 1
ATOM 1331 C CA . GLY A 1 194 ? -3.581 40.661 -0.938 1.00 25.61 192 GLY A CA 1
ATOM 1332 C C . GLY A 1 194 ? -4.670 40.321 -1.957 1.00 28.13 192 GLY A C 1
ATOM 1333 O O . GLY A 1 194 ? -5.710 39.758 -1.591 1.00 24.77 192 GLY A O 1
ATOM 1334 N N . GLN A 1 195 ? -4.423 40.631 -3.233 1.00 23.06 193 GLN A N 1
ATOM 1335 C CA . GLN A 1 195 ? -5.335 40.259 -4.334 1.00 23.82 193 GLN A CA 1
ATOM 1336 C C . GLN A 1 195 ? -5.215 38.761 -4.650 1.00 22.38 193 GLN A C 1
ATOM 1337 O O . GLN A 1 195 ? -4.197 38.147 -4.347 1.00 23.36 193 GLN A O 1
ATOM 1343 N N . PRO A 1 196 ? -6.252 38.151 -5.274 1.00 17.87 194 PRO A N 1
ATOM 1344 C CA . PRO A 1 196 ? -6.221 36.704 -5.498 1.00 19.59 194 PRO A CA 1
ATOM 1345 C C . PRO A 1 196 ? -4.922 36.216 -6.218 1.00 17.50 194 PRO A C 1
ATOM 1346 O O . PRO A 1 196 ? -4.610 36.707 -7.307 1.00 19.03 194 PRO A O 1
ATOM 1350 N N . VAL A 1 197 ? -4.193 35.309 -5.593 1.00 17.96 195 VAL A N 1
ATOM 1351 C CA . VAL A 1 197 ? -3.011 34.650 -6.215 1.00 16.31 195 VAL A CA 1
ATOM 1352 C C . VAL A 1 197 ? -3.145 33.167 -6.218 1.00 21.42 195 VAL A C 1
ATOM 1353 O O . VAL A 1 197 ? -3.812 32.587 -5.324 1.00 20.34 195 VAL A O 1
ATOM 1357 N N . PHE A 1 198 ? -2.533 32.530 -7.229 1.00 16.79 196 PHE A N 1
ATOM 1358 C CA . PHE A 1 198 ? -2.315 31.110 -7.224 1.00 18.77 196 PHE A CA 1
ATOM 1359 C C . PHE A 1 198 ? -1.349 30.853 -6.052 1.00 20.20 196 PHE A C 1
ATOM 1360 O O . PHE A 1 198 ? -0.232 31.366 -6.039 1.00 18.85 196 PHE A O 1
ATOM 1368 N N . ASP A 1 199 ? -1.811 30.104 -5.044 1.00 19.39 197 ASP A N 1
ATOM 1369 C CA . ASP A 1 199 ? -0.971 29.804 -3.856 1.00 17.72 197 ASP A CA 1
ATOM 1370 C C . ASP A 1 199 ? 0.352 29.151 -4.323 1.00 23.46 197 ASP A C 1
ATOM 1371 O O . ASP A 1 199 ? 1.416 29.380 -3.739 1.00 22.78 197 ASP A O 1
ATOM 1376 N N . GLY A 1 200 ? 0.258 28.335 -5.368 1.00 21.13 198 GLY A N 1
ATOM 1377 C CA . GLY A 1 200 ? 1.371 27.511 -5.827 1.00 23.85 198 GLY A CA 1
ATOM 1378 C C . GLY A 1 200 ? 2.490 28.254 -6.539 1.00 23.32 198 GLY A C 1
ATOM 1379 O O . GLY A 1 200 ? 3.637 27.787 -6.541 1.00 26.35 198 GLY A O 1
ATOM 1380 N N . SER A 1 201 ? 2.185 29.396 -7.150 1.00 21.15 199 SER A N 1
ATOM 1381 C CA . SER A 1 201 ? 3.250 30.213 -7.802 1.00 19.37 199 SER A CA 1
ATOM 1382 C C . SER A 1 201 ? 3.346 31.665 -7.322 1.00 20.81 199 SER A C 1
ATOM 1383 O O . SER A 1 201 ? 4.265 32.382 -7.715 1.00 21.70 199 SER A O 1
ATOM 1386 N N . GLY A 1 202 ? 2.377 32.121 -6.508 1.00 19.09 200 GLY A N 1
ATOM 1387 C CA . GLY A 1 202 ? 2.319 33.509 -6.054 1.00 15.54 200 GLY A CA 1
ATOM 1388 C C . GLY A 1 202 ? 1.920 34.519 -7.121 1.00 14.80 200 GLY A C 1
ATOM 1389 O O . GLY A 1 202 ? 1.983 35.737 -6.898 1.00 17.49 200 GLY A O 1
ATOM 1390 N N . VAL A 1 203 ? 1.450 34.014 -8.278 1.00 16.08 201 VAL A N 1
ATOM 1391 C CA . VAL A 1 203 ? 0.993 34.889 -9.375 1.00 16.03 201 VAL A CA 1
ATOM 1392 C C . VAL A 1 203 ? -0.454 35.352 -9.206 1.00 14.44 201 VAL A C 1
ATOM 1393 O O . VAL A 1 203 ? -1.296 34.553 -8.872 1.00 20.56 201 VAL A O 1
ATOM 1397 N N . ARG A 1 204 ? -0.688 36.646 -9.434 1.00 15.94 202 ARG A N 1
ATOM 1398 C CA . ARG A 1 204 ? -2.039 37.219 -9.406 1.00 19.74 202 ARG A CA 1
ATOM 1399 C C . ARG A 1 204 ? -2.847 36.591 -10.523 1.00 20.85 202 ARG A C 1
ATOM 1400 O O . ARG A 1 204 ? -2.406 36.573 -11.682 1.00 16.65 202 ARG A O 1
ATOM 1408 N N . VAL A 1 205 ? -4.026 36.067 -10.172 1.00 17.00 203 VAL A N 1
ATOM 1409 C CA . VAL A 1 205 ? -4.969 35.599 -11.166 1.00 17.46 203 VAL A CA 1
ATOM 1410 C C . VAL A 1 205 ? -5.105 36.643 -12.270 1.00 14.77 203 VAL A C 1
ATOM 1411 O O . VAL A 1 205 ? -5.160 36.295 -13.457 1.00 16.07 203 VAL A O 1
ATOM 1415 N N . ALA A 1 206 ? -5.149 37.926 -11.912 1.00 16.82 204 ALA A N 1
ATOM 1416 C CA . ALA A 1 206 ? -5.327 38.990 -12.903 1.00 15.92 204 ALA A CA 1
ATOM 1417 C C . ALA A 1 206 ? -4.237 38.937 -13.992 1.00 17.41 204 ALA A C 1
ATOM 1418 O O . ALA A 1 206 ? -4.485 39.291 -15.147 1.00 18.08 204 ALA A O 1
ATOM 1420 N N . ASP A 1 207 ? -3.047 38.443 -13.635 1.00 16.36 205 ASP A N 1
ATOM 1421 C CA . ASP A 1 207 ? -1.917 38.508 -14.573 1.00 15.09 205 ASP A CA 1
ATOM 1422 C C . ASP A 1 207 ? -1.911 37.394 -15.631 1.00 18.22 205 ASP A C 1
ATOM 1423 O O . ASP A 1 207 ? -1.140 37.467 -16.622 1.00 19.02 205 ASP A O 1
ATOM 1428 N N . VAL A 1 208 ? -2.797 36.403 -15.483 1.00 16.69 206 VAL A N 1
ATOM 1429 C CA . VAL A 1 208 ? -2.873 35.376 -16.525 1.00 14.20 206 VAL A CA 1
ATOM 1430 C C . VAL A 1 208 ? -3.944 35.709 -17.568 1.00 18.15 206 VAL A C 1
ATOM 1431 O O . VAL A 1 208 ? -4.007 35.074 -18.630 1.00 18.67 206 VAL A O 1
ATOM 1435 N N . LEU A 1 209 ? -4.785 36.693 -17.259 1.00 17.87 207 LEU A N 1
ATOM 1436 C CA . LEU A 1 209 ? -5.976 36.990 -18.114 1.00 16.71 207 LEU A CA 1
ATOM 1437 C C . LEU A 1 209 ? -5.600 37.683 -19.417 1.00 19.85 207 LEU A C 1
ATOM 1438 O O . LEU A 1 209 ? -6.107 37.340 -20.490 1.00 19.29 207 LEU A O 1
ATOM 1443 N N . GLY A 1 210 ? -4.702 38.661 -19.317 1.00 17.14 208 GLY A N 1
ATOM 1444 C CA . GLY A 1 210 ? -4.269 39.415 -20.488 1.00 21.65 208 GLY A CA 1
ATOM 1445 C C . GLY A 1 210 ? -3.687 38.487 -21.558 1.00 19.89 208 GLY A C 1
ATOM 1446 O O . GLY A 1 210 ? -4.119 38.514 -22.709 1.00 20.06 208 GLY A O 1
ATOM 1447 N N . PRO A 1 211 ? -2.698 37.661 -21.185 1.00 16.76 209 PRO A N 1
ATOM 1448 C CA . PRO A 1 211 ? -2.098 36.725 -22.133 1.00 18.35 209 PRO A CA 1
ATOM 1449 C C . PRO A 1 211 ? -3.129 35.766 -22.793 1.00 15.37 209 PRO A C 1
ATOM 1450 O O . PRO A 1 211 ? -3.065 35.532 -24.004 1.00 15.50 209 PRO A O 1
ATOM 1454 N N . LEU A 1 212 ? -4.063 35.226 -22.005 1.00 13.31 210 LEU A N 1
ATOM 1455 C CA . LEU A 1 212 ? -5.098 34.326 -22.564 1.00 14.45 210 LEU A CA 1
ATOM 1456 C C . LEU A 1 212 ? -6.008 35.102 -23.511 1.00 16.28 210 LEU A C 1
ATOM 1457 O O . LEU A 1 212 ? -6.303 34.645 -24.620 1.00 15.43 210 LEU A O 1
ATOM 1462 N N . ARG A 1 213 ? -6.447 36.275 -23.076 1.00 14.34 211 ARG A N 1
ATOM 1463 C CA . ARG A 1 213 ? -7.242 37.153 -23.963 1.00 16.14 211 ARG A CA 1
ATOM 1464 C C . ARG A 1 213 ? -6.544 37.484 -25.266 1.00 19.51 211 ARG A C 1
ATOM 1465 O O . ARG A 1 213 ? -7.180 37.541 -26.332 1.00 20.69 211 ARG A O 1
ATOM 1473 N N . ALA A 1 214 ? -5.241 37.709 -25.195 1.00 19.81 212 ALA A N 1
ATOM 1474 C CA . ALA A 1 214 ? -4.415 37.965 -26.378 1.00 20.46 212 ALA A CA 1
ATOM 1475 C C . ALA A 1 214 ? -4.290 36.760 -27.332 1.00 20.90 212 ALA A C 1
ATOM 1476 O O . ALA A 1 214 ? -3.841 36.915 -28.466 1.00 21.71 212 ALA A O 1
ATOM 1478 N N . GLY A 1 215 ? -4.658 35.554 -26.875 1.00 17.61 213 GLY A N 1
ATOM 1479 C CA . GLY A 1 215 ? -4.623 34.415 -27.737 1.00 17.38 213 GLY A CA 1
ATOM 1480 C C . GLY A 1 215 ? -3.505 33.449 -27.493 1.00 18.52 213 GLY A C 1
ATOM 1481 O O . GLY A 1 215 ? -3.319 32.533 -28.275 1.00 17.34 213 GLY A O 1
ATOM 1482 N N . ALA A 1 216 ? -2.763 33.601 -26.394 1.00 18.21 214 ALA A N 1
ATOM 1483 C CA . ALA A 1 216 ? -1.856 32.530 -26.003 1.00 14.66 214 ALA A CA 1
ATOM 1484 C C . ALA A 1 216 ? -2.619 31.262 -25.635 1.00 17.68 214 ALA A C 1
ATOM 1485 O O . ALA A 1 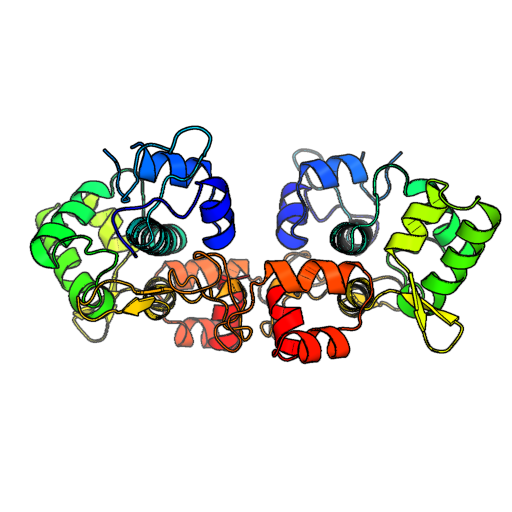216 ? -3.767 31.328 -25.139 1.00 19.45 214 ALA A O 1
ATOM 1487 N N . TH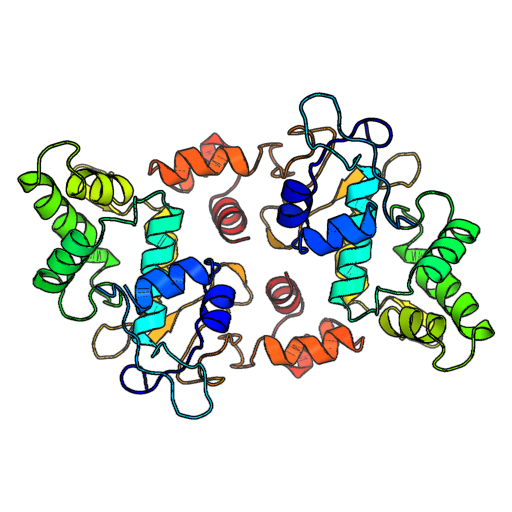R A 1 217 ? -1.986 30.106 -25.870 1.00 19.32 215 THR A N 1
ATOM 1488 C CA . THR A 1 217 ? -2.620 28.827 -25.530 1.00 15.96 215 THR A CA 1
ATOM 1489 C C . THR A 1 217 ? -2.607 28.644 -24.005 1.00 18.07 215 THR A C 1
ATOM 1490 O O . THR A 1 217 ? -1.787 29.268 -23.289 1.00 18.66 215 THR A O 1
ATOM 1494 N N . PHE A 1 218 ? -3.513 27.815 -23.502 1.00 18.71 216 PHE A N 1
ATOM 1495 C CA . PHE A 1 218 ? -3.509 27.461 -22.078 1.00 18.79 216 PHE A CA 1
ATOM 1496 C C . PHE A 1 218 ? -2.149 26.879 -21.649 1.00 22.33 216 PHE A C 1
ATOM 1497 O O . PHE A 1 218 ? -1.644 27.201 -20.577 1.00 19.26 216 PHE A O 1
ATOM 1505 N N . GLN A 1 219 ? -1.542 26.050 -22.499 1.00 19.91 217 GLN A N 1
ATOM 1506 C CA . GLN A 1 219 ? -0.242 25.435 -22.154 1.00 23.07 217 GLN A CA 1
ATOM 1507 C C . GLN A 1 219 ? 0.868 26.493 -22.007 1.00 18.39 217 GLN A C 1
ATOM 1508 O O . GLN A 1 219 ? 1.669 26.440 -21.039 1.00 23.55 217 GLN A O 1
ATOM 1514 N N . ALA A 1 220 ? 0.903 27.429 -22.949 1.00 16.81 218 ALA A N 1
ATOM 1515 C CA . ALA A 1 220 ? 1.917 28.493 -22.970 1.00 21.71 218 ALA A CA 1
ATOM 1516 C C . ALA A 1 220 ? 1.768 29.370 -21.737 1.00 22.58 218 ALA A C 1
ATOM 1517 O O . ALA A 1 220 ? 2.740 29.673 -21.050 1.00 20.22 218 ALA A O 1
ATOM 1519 N N . VAL A 1 221 ? 0.537 29.779 -21.456 1.00 18.57 219 VAL A N 1
ATOM 1520 C CA . VAL A 1 221 ? 0.304 30.610 -20.250 1.00 17.42 219 VAL A CA 1
ATOM 1521 C C . VAL A 1 221 ? 0.638 29.832 -18.971 1.00 18.05 219 VAL A C 1
ATOM 1522 O O . VAL A 1 221 ? 1.315 30.360 -18.080 1.00 21.30 219 VAL A O 1
ATOM 1526 N N . ALA A 1 222 ? 0.219 28.568 -18.897 1.00 20.98 220 ALA A N 1
ATOM 1527 C CA . ALA A 1 222 ? 0.455 27.755 -17.692 1.00 26.46 220 ALA A CA 1
ATOM 1528 C C . ALA A 1 222 ? 1.945 27.642 -17.393 1.00 27.73 220 ALA A C 1
ATOM 1529 O O . ALA A 1 222 ? 2.375 27.848 -16.256 1.00 31.43 220 ALA A O 1
ATOM 1531 N N . ASP A 1 223 ? 2.730 27.348 -18.422 1.00 29.62 221 ASP A N 1
ATOM 1532 C CA . ASP A 1 223 ? 4.183 27.319 -18.303 1.00 30.19 221 ASP A CA 1
ATOM 1533 C C . ASP A 1 223 ? 4.810 28.662 -17.903 1.00 30.58 221 ASP A C 1
ATOM 1534 O O . ASP A 1 223 ? 5.695 28.717 -17.018 1.00 34.07 221 ASP A O 1
ATOM 1539 N N . ASP A 1 224 ? 4.344 29.741 -18.527 1.00 23.16 222 ASP A N 1
ATOM 1540 C CA . ASP A 1 224 ? 4.866 31.062 -18.267 1.00 19.01 222 ASP A CA 1
ATOM 1541 C C . ASP A 1 224 ? 4.563 31.538 -16.853 1.00 20.30 222 ASP A C 1
ATOM 1542 O O . ASP A 1 224 ? 5.303 32.357 -16.324 1.00 23.69 222 ASP A O 1
ATOM 1547 N N . TYR A 1 225 ? 3.463 31.048 -16.262 1.00 19.74 223 TYR A N 1
ATOM 1548 C CA . TYR A 1 225 ? 2.978 31.583 -14.978 1.00 22.01 223 TYR A CA 1
ATOM 1549 C C . TYR A 1 225 ? 3.001 30.567 -13.825 1.00 23.47 223 TYR A C 1
ATOM 1550 O O . TYR A 1 225 ? 2.531 30.850 -12.716 1.00 25.76 223 TYR A O 1
ATOM 1559 N N . GLY A 1 226 ? 3.547 29.387 -14.105 1.00 19.25 224 GLY A N 1
ATOM 1560 C CA . GLY A 1 226 ? 3.866 28.408 -13.043 1.00 22.88 224 GLY A CA 1
ATOM 1561 C C . GLY A 1 226 ? 2.664 27.677 -12.484 1.00 23.13 224 GLY A C 1
ATOM 1562 O O . GLY A 1 226 ? 2.618 27.362 -11.298 1.00 24.05 224 GLY A O 1
ATOM 1563 N N . VAL A 1 227 ? 1.671 27.446 -13.340 1.00 17.78 225 VAL A N 1
ATOM 1564 C CA . VAL A 1 227 ? 0.461 26.729 -12.942 1.00 21.36 225 VAL A CA 1
ATOM 1565 C C . VAL A 1 227 ? 0.243 25.691 -14.021 1.00 24.84 225 VAL A C 1
ATOM 1566 O O . VAL A 1 227 ? 1.048 25.569 -14.952 1.00 26.14 225 VAL A O 1
ATOM 1570 N N . THR A 1 228 ? -0.853 24.950 -13.900 1.00 24.80 226 THR A N 1
ATOM 1571 C CA . THR A 1 228 ? -1.195 23.942 -14.866 1.00 27.13 226 THR A CA 1
ATOM 1572 C C . THR A 1 228 ? -2.325 24.485 -15.762 1.00 25.87 226 THR A C 1
ATOM 1573 O O . THR A 1 228 ? -2.990 25.452 -15.363 1.00 23.71 226 THR A O 1
ATOM 1577 N N . PRO A 1 229 ? -2.513 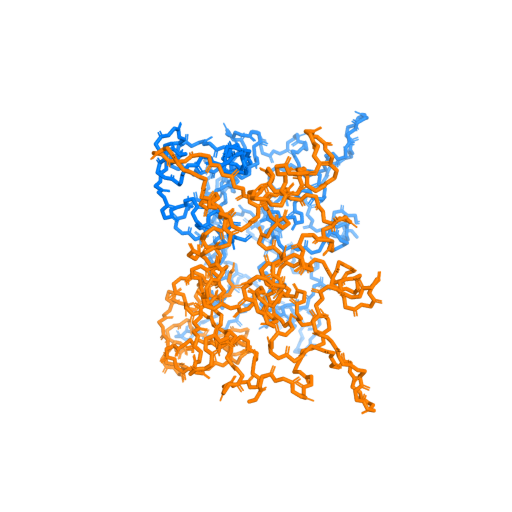23.930 -16.998 1.00 24.27 227 PRO A N 1
ATOM 1578 C CA . PRO A 1 229 ? -3.674 24.320 -17.817 1.00 25.89 227 PRO A CA 1
ATOM 1579 C C . PRO A 1 229 ? -5.013 24.109 -17.133 1.00 21.45 227 PRO A C 1
ATOM 1580 O O . PRO A 1 229 ? -5.895 24.980 -17.234 1.00 20.01 227 PRO A O 1
ATOM 1584 N N . ASP A 1 230 ? -5.174 22.987 -16.430 1.00 23.74 228 ASP A N 1
ATOM 1585 C CA . ASP A 1 230 ? -6.417 22.736 -15.683 1.00 26.33 228 ASP A CA 1
ATOM 1586 C C . ASP A 1 230 ? -6.677 23.798 -14.615 1.00 22.92 228 ASP A C 1
ATOM 1587 O O . ASP A 1 230 ? -7.809 24.265 -14.453 1.00 22.36 228 ASP A O 1
ATOM 1592 N N . GLN A 1 231 ? -5.628 24.178 -13.899 1.00 24.11 229 GLN A N 1
ATOM 1593 C CA . GLN A 1 231 ? -5.706 25.276 -12.931 1.00 21.60 229 GLN A CA 1
ATOM 1594 C C . GLN A 1 231 ? -6.092 26.607 -13.579 1.00 21.93 229 GLN A C 1
ATOM 1595 O O . GLN A 1 231 ? -6.882 27.382 -13.002 1.00 22.39 229 GLN A O 1
ATOM 1601 N N . LEU A 1 232 ? -5.557 26.883 -14.767 1.00 19.43 230 LEU A N 1
ATOM 1602 C CA . LEU A 1 232 ? -5.954 28.095 -15.482 1.00 21.41 230 LEU A CA 1
ATOM 1603 C C . LEU A 1 232 ? -7.437 28.078 -15.831 1.00 21.63 230 LEU A C 1
ATOM 1604 O O . LEU A 1 232 ? -8.099 29.100 -15.700 1.00 20.11 230 LEU A O 1
ATOM 1609 N N . ARG A 1 233 ? -7.935 26.941 -16.341 1.00 21.50 231 ARG A N 1
ATOM 1610 C CA . ARG A 1 233 ? -9.362 26.847 -16.684 1.00 24.11 231 ARG A CA 1
ATOM 1611 C C . ARG A 1 233 ? -10.211 27.103 -15.439 1.00 25.82 231 ARG A C 1
ATOM 1612 O O . ARG A 1 233 ? -11.210 27.861 -15.490 1.00 22.84 231 ARG A O 1
ATOM 1620 N N . ASP A 1 234 ? -9.799 26.492 -14.319 1.00 23.78 232 ASP A N 1
ATOM 1621 C CA . ASP A 1 234 ? -10.449 26.724 -13.019 1.00 24.25 232 ASP A CA 1
ATOM 1622 C C . ASP A 1 234 ? -10.457 28.193 -12.610 1.00 24.68 232 ASP A C 1
ATOM 1623 O O . ASP A 1 234 ? -11.476 28.729 -12.159 1.00 25.42 232 ASP A O 1
ATOM 1628 N N . ALA A 1 235 ? -9.334 28.875 -12.768 1.00 24.10 233 ALA A N 1
ATOM 1629 C CA . ALA A 1 235 ? -9.294 30.304 -12.443 1.00 23.61 233 ALA A CA 1
ATOM 1630 C C . ALA A 1 235 ? -10.230 31.108 -13.340 1.00 23.47 233 ALA A C 1
ATOM 1631 O O . ALA A 1 235 ? -10.936 31.973 -12.871 1.00 21.10 233 ALA A O 1
ATOM 1633 N N . LEU A 1 236 ? -10.225 30.817 -14.641 1.00 20.51 234 LEU A N 1
ATOM 1634 C CA . LEU A 1 236 ? -10.974 31.589 -15.578 1.00 15.93 234 LEU A CA 1
ATOM 1635 C C . LEU A 1 236 ? -12.459 31.575 -15.264 1.00 20.49 234 LEU A C 1
ATOM 1636 O O . LEU A 1 236 ? -13.132 32.593 -15.385 1.00 28.36 234 LEU A O 1
ATOM 1641 N N . ASP A 1 237 ? -12.937 30.392 -14.875 1.00 23.02 235 ASP A N 1
ATOM 1642 C CA . ASP A 1 237 ? -14.355 30.012 -14.706 1.00 28.50 235 ASP A CA 1
ATOM 1643 C C . ASP A 1 237 ? -14.882 30.179 -13.291 1.00 29.67 235 ASP A C 1
ATOM 1644 O O . ASP A 1 237 ? -16.027 29.823 -13.009 1.00 31.37 235 ASP A O 1
ATOM 1649 N N . ALA A 1 238 ? -14.049 30.674 -12.381 1.00 24.02 236 ALA A N 1
ATOM 1650 C CA . ALA A 1 238 ? -14.507 30.975 -11.010 1.00 27.97 236 ALA A CA 1
ATOM 1651 C C . ALA A 1 238 ? -15.619 32.055 -10.914 1.00 31.39 236 ALA A C 1
ATOM 1652 O O . ALA A 1 238 ? -15.431 33.168 -11.395 1.00 32.07 236 ALA A O 1
ATOM 1654 N N . LEU B 1 11 ? -37.382 20.522 -28.214 1.00 34.14 9 LEU B N 1
ATOM 1655 C CA . LEU B 1 11 ? -37.697 21.407 -27.027 1.00 37.83 9 LEU B CA 1
ATOM 1656 C C . LEU B 1 11 ? -36.923 22.752 -27.018 1.00 36.99 9 LEU B C 1
ATOM 1657 O O . LEU B 1 11 ? -37.023 23.532 -26.051 1.00 38.45 9 LEU B O 1
ATOM 1662 N N . ARG B 1 12 ? -36.181 23.019 -28.096 1.00 32.11 10 ARG B N 1
ATOM 1663 C CA . ARG B 1 12 ? -35.115 24.039 -28.103 1.00 25.98 10 ARG B CA 1
ATOM 1664 C C . ARG B 1 12 ? -35.430 25.371 -28.793 1.00 25.88 10 ARG B C 1
ATOM 1665 O O . ARG B 1 12 ? -34.646 26.328 -28.700 1.00 27.28 10 ARG B O 1
ATOM 1673 N N . PHE B 1 13 ? -36.571 25.471 -29.487 1.00 29.05 11 PHE B N 1
ATOM 1674 C CA . PHE B 1 13 ? -36.812 26.651 -30.339 1.00 30.42 11 PHE B CA 1
ATOM 1675 C C . PHE B 1 13 ? -38.028 27.527 -30.046 1.00 35.66 11 PHE B C 1
ATOM 1676 O O . PHE B 1 13 ? -37.942 28.754 -30.125 1.00 36.63 11 PHE B O 1
ATOM 1684 N N . ASP B 1 14 ? -39.166 26.908 -29.749 1.00 40.48 12 ASP B N 1
ATOM 1685 C CA . ASP B 1 14 ? -40.449 27.629 -29.828 1.00 45.84 12 ASP B CA 1
ATOM 1686 C C . ASP B 1 14 ? -41.037 28.077 -28.491 1.00 43.81 12 ASP B C 1
ATOM 1687 O O . ASP B 1 14 ? -41.984 28.868 -28.465 1.00 45.98 12 ASP B O 1
ATOM 1692 N N . VAL B 1 15 ? -40.462 27.588 -27.398 1.00 44.92 13 VAL B N 1
ATOM 1693 C CA . VAL B 1 15 ? -40.908 27.948 -26.050 1.00 46.80 13 VAL B CA 1
ATOM 1694 C C . VAL B 1 15 ? -39.786 28.603 -25.190 1.00 44.63 13 VAL B C 1
ATOM 1695 O O . VAL B 1 15 ? -38.699 28.022 -25.027 1.00 42.21 13 VAL B O 1
ATOM 1699 N N . PRO B 1 16 ? -40.064 29.799 -24.619 1.00 43.44 14 PRO B N 1
ATOM 1700 C CA . PRO B 1 16 ? -39.055 30.405 -23.740 1.00 42.06 14 PRO B CA 1
ATOM 1701 C C . PRO B 1 16 ? -38.907 29.673 -22.405 1.00 40.90 14 PRO B C 1
ATOM 1702 O O . PRO B 1 16 ? -39.884 29.504 -21.656 1.00 42.29 14 PRO B O 1
ATOM 1706 N N . LEU B 1 17 ? -37.687 29.225 -22.137 1.00 38.24 15 LEU B N 1
ATOM 1707 C CA . LEU B 1 17 ? -37.336 28.475 -20.945 1.00 34.97 15 LEU B CA 1
ATOM 1708 C C . LEU B 1 17 ? -36.731 29.351 -19.842 1.00 36.12 15 LEU B C 1
ATOM 1709 O O . LEU B 1 17 ? -36.853 29.036 -18.658 1.00 34.53 15 LEU B O 1
ATOM 1714 N N . TYR B 1 18 ? -36.060 30.438 -20.229 1.00 32.62 16 TYR B N 1
ATOM 1715 C CA . TYR B 1 18 ? -35.244 31.208 -19.298 1.00 25.06 16 TYR B CA 1
ATOM 1716 C C . TYR B 1 18 ? -35.672 32.664 -19.233 1.00 26.90 16 TYR B C 1
ATOM 1717 O O . TYR B 1 18 ? -35.934 33.291 -20.262 1.00 25.22 16 TYR B O 1
ATOM 1726 N N . THR B 1 19 ? -35.773 33.215 -18.018 1.00 24.98 17 THR B N 1
ATOM 1727 C CA . THR B 1 19 ? -35.958 34.663 -17.876 1.00 22.22 17 THR B CA 1
ATOM 1728 C C . THR B 1 19 ? -34.550 35.229 -18.076 1.00 25.29 17 THR B C 1
ATOM 1729 O O . THR B 1 19 ? -33.581 34.479 -18.003 1.00 21.93 17 THR B O 1
ATOM 1733 N N . LEU B 1 20 ? -34.420 36.541 -18.279 1.00 28.03 18 LEU B N 1
ATOM 1734 C CA . LEU B 1 20 ? -33.076 37.100 -18.429 1.00 25.68 18 LEU B CA 1
ATOM 1735 C C . LEU B 1 20 ? -32.303 37.052 -17.116 1.00 24.26 18 LEU B C 1
ATOM 1736 O O . LEU B 1 20 ? -31.087 36.910 -17.125 1.00 22.26 18 LEU B O 1
ATOM 1741 N N . ALA B 1 21 ? -33.020 37.169 -15.996 1.00 24.60 19 ALA B N 1
ATOM 1742 C CA . ALA B 1 21 ? -32.448 37.003 -14.655 1.00 24.47 19 ALA B CA 1
ATOM 1743 C C . ALA B 1 21 ? -31.741 35.648 -14.482 1.00 24.01 19 ALA B C 1
ATOM 1744 O O . ALA B 1 21 ? -30.602 35.574 -14.006 1.00 24.65 19 ALA B O 1
ATOM 1746 N N . GLU B 1 22 ? -32.434 34.585 -14.872 1.00 23.96 20 GLU B N 1
ATOM 1747 C CA . GLU B 1 22 ? -31.930 33.219 -14.733 1.00 24.77 20 GLU B CA 1
ATOM 1748 C C . GLU B 1 22 ? -30.744 33.045 -15.634 1.00 21.96 20 GLU B C 1
ATOM 1749 O O . GLU B 1 22 ? -29.730 32.521 -15.211 1.00 22.14 20 GLU B O 1
ATOM 1755 N N . ALA B 1 23 ? -30.872 33.518 -16.881 1.00 20.45 21 ALA B N 1
ATOM 1756 C CA . ALA B 1 23 ? -29.783 33.351 -17.853 1.00 18.11 21 ALA B CA 1
ATOM 1757 C C . ALA B 1 23 ? -28.533 34.099 -17.415 1.00 21.12 21 ALA B C 1
ATOM 1758 O O . ALA B 1 23 ? -27.404 33.605 -17.554 1.00 19.57 21 ALA B O 1
ATOM 1760 N N . SER B 1 24 ? -28.739 35.274 -16.814 1.00 20.91 22 SER B N 1
ATOM 1761 C CA . SER B 1 24 ? -27.619 36.070 -16.321 1.00 19.80 22 SER B CA 1
ATOM 1762 C C . SER B 1 24 ? -26.829 35.271 -15.276 1.00 22.24 22 SER B C 1
ATOM 1763 O O . SER B 1 24 ? -25.612 35.253 -15.298 1.00 24.17 22 SER B O 1
ATOM 1766 N N . ARG B 1 25 ? -27.542 34.584 -14.383 1.00 24.50 23 ARG B N 1
ATOM 1767 C CA . ARG B 1 25 ? -26.913 33.750 -13.347 1.00 27.02 23 ARG B CA 1
ATOM 1768 C C . ARG B 1 25 ? -26.178 32.530 -13.928 1.00 24.04 23 ARG B C 1
ATOM 1769 O O . ARG B 1 25 ? -24.995 32.298 -13.652 1.00 23.97 23 ARG B O 1
ATOM 1777 N N . TYR B 1 26 ? -26.870 31.781 -14.782 1.00 24.31 24 TYR B N 1
ATOM 1778 C CA . TYR B 1 26 ? -26.286 30.560 -15.354 1.00 23.08 24 TYR B CA 1
ATOM 1779 C C . TYR B 1 26 ? -25.072 30.814 -16.259 1.00 22.75 24 TYR B C 1
ATOM 1780 O O . TYR B 1 26 ? -24.122 30.066 -16.225 1.00 21.89 24 TYR B O 1
ATOM 1789 N N . LEU B 1 27 ? -25.137 31.869 -17.076 1.00 18.26 25 LEU B N 1
ATOM 1790 C CA . LEU B 1 27 ? -24.066 32.256 -18.005 1.00 22.76 25 LEU B CA 1
ATOM 1791 C C . LEU B 1 27 ? -22.959 33.133 -17.390 1.00 21.24 25 LEU B C 1
ATOM 1792 O O . LEU B 1 27 ? -21.855 33.244 -17.957 1.00 26.30 25 LEU B O 1
ATOM 1797 N N . VAL B 1 28 ? -23.253 33.722 -16.231 1.00 25.76 26 VAL B N 1
ATOM 1798 C CA . VAL B 1 28 ? -22.334 34.697 -15.575 1.00 26.49 26 VAL B CA 1
ATOM 1799 C C . VAL B 1 28 ? -22.088 35.877 -16.531 1.00 23.91 26 VAL B C 1
ATOM 1800 O O . VAL B 1 28 ? -20.961 36.087 -17.050 1.00 27.07 26 VAL B O 1
ATOM 1804 N N . VAL B 1 29 ? -23.166 36.608 -16.781 1.00 22.69 27 VAL B N 1
ATOM 1805 C CA . VAL B 1 29 ? -23.187 37.743 -17.690 1.00 24.20 27 VAL B CA 1
ATOM 1806 C C . VAL B 1 29 ? -24.178 38.698 -17.065 1.00 25.70 27 VAL B C 1
ATOM 1807 O O . VAL B 1 29 ? -25.187 38.253 -16.515 1.00 24.68 27 VAL B O 1
ATOM 1811 N N . PRO B 1 30 ? -23.888 40.016 -17.100 1.00 25.38 28 PRO B N 1
ATOM 1812 C CA . PRO B 1 30 ? -24.852 40.982 -16.564 1.00 24.00 28 PRO B CA 1
ATOM 1813 C C . PRO B 1 30 ? -26.204 40.911 -17.230 1.00 24.04 28 PRO B C 1
ATOM 1814 O O . PRO B 1 30 ? -26.306 40.755 -18.459 1.00 22.31 28 PRO B O 1
ATOM 1818 N N . ARG B 1 31 ? -27.248 40.945 -16.405 1.00 22.77 29 ARG B N 1
ATOM 1819 C CA . ARG B 1 31 ? -28.606 40.968 -16.910 1.00 25.08 29 ARG B CA 1
ATOM 1820 C C . ARG B 1 31 ? -28.836 42.083 -17.966 1.00 27.96 29 ARG B C 1
ATOM 1821 O O . ARG B 1 31 ? -29.531 41.851 -18.971 1.00 23.94 29 ARG B O 1
ATOM 1829 N N . ALA B 1 32 ? -28.232 43.261 -17.764 1.00 22.94 30 ALA B N 1
ATOM 1830 C CA . ALA B 1 32 ? -28.444 44.363 -18.714 1.00 23.28 30 ALA B CA 1
ATOM 1831 C C . ALA B 1 32 ? -27.837 44.054 -20.085 1.00 24.63 30 ALA B C 1
ATOM 1832 O O . ALA B 1 32 ? -28.384 44.443 -21.128 1.00 24.90 30 ALA B O 1
ATOM 1834 N N . THR B 1 33 ? -26.720 43.335 -20.071 1.00 20.10 31 THR B N 1
ATOM 1835 C CA . THR B 1 33 ? -26.066 42.871 -21.297 1.00 24.13 31 THR B CA 1
ATOM 1836 C C . THR B 1 33 ? -26.985 41.922 -22.073 1.00 24.86 31 THR B C 1
ATOM 1837 O O . THR B 1 33 ? -27.168 42.055 -23.276 1.00 19.95 31 THR B O 1
ATOM 1841 N N . LEU B 1 34 ? -27.593 40.966 -21.375 1.00 23.19 32 LEU B N 1
ATOM 1842 C CA . LEU B 1 34 ? -28.526 40.057 -22.028 1.00 21.54 32 LEU B CA 1
ATOM 1843 C C . LEU B 1 34 ? -29.735 40.799 -22.572 1.00 21.68 32 LEU B C 1
ATOM 1844 O O . LEU B 1 34 ? -30.230 40.474 -23.646 1.00 22.50 32 LEU B O 1
ATOM 1849 N N . ALA B 1 35 ? -30.196 41.795 -21.839 1.00 22.70 33 ALA B N 1
ATOM 1850 C CA . ALA B 1 35 ? -31.350 42.565 -22.287 1.00 25.76 33 ALA B CA 1
ATOM 1851 C C . ALA B 1 35 ? -31.026 43.213 -23.624 1.00 25.95 33 ALA B C 1
ATOM 1852 O O . ALA B 1 35 ? -31.857 43.220 -24.523 1.00 31.14 33 ALA B O 1
ATOM 1854 N N . THR B 1 36 ? -29.814 43.751 -23.747 1.00 26.63 34 THR B N 1
ATOM 1855 C CA . THR B 1 36 ? -29.369 44.392 -24.999 1.00 27.38 34 THR B CA 1
ATOM 1856 C C . THR B 1 36 ? -29.290 43.369 -26.126 1.00 27.90 34 THR B C 1
ATOM 1857 O O . THR B 1 36 ? -29.770 43.636 -27.245 1.00 27.89 34 THR B O 1
ATOM 1861 N N . TRP B 1 37 ? -28.756 42.174 -25.828 1.00 23.03 35 TRP B N 1
ATOM 1862 C CA . TRP B 1 37 ? -28.673 41.133 -26.843 1.00 22.79 35 TRP B CA 1
ATOM 1863 C C . TRP B 1 37 ? -30.048 40.624 -27.308 1.00 25.97 35 TRP B C 1
ATOM 1864 O O . TRP B 1 37 ? -30.190 40.229 -28.453 1.00 27.85 35 TRP B O 1
ATOM 1875 N N . ALA B 1 38 ? -31.034 40.594 -26.407 1.00 26.97 36 ALA B N 1
ATOM 1876 C CA . ALA B 1 38 ? -32.361 40.029 -26.710 1.00 28.75 36 ALA B CA 1
ATOM 1877 C C . ALA B 1 38 ? -33.329 41.042 -27.320 1.00 33.92 36 ALA B C 1
ATOM 1878 O O . ALA B 1 38 ? -34.175 40.685 -28.145 1.00 33.64 36 ALA B O 1
ATOM 1880 N N . ASP B 1 39 ? -33.215 42.291 -26.875 1.00 38.85 37 ASP B N 1
ATOM 1881 C CA . ASP B 1 39 ? -34.137 43.367 -27.241 1.00 43.91 37 ASP B CA 1
ATOM 1882 C C . ASP B 1 39 ? -33.545 44.208 -28.345 1.00 46.28 37 ASP B C 1
ATOM 1883 O O . ASP B 1 39 ? -34.256 44.967 -29.004 1.00 49.49 37 ASP B O 1
ATOM 1888 N N . GLY B 1 40 ? -32.239 44.057 -28.549 1.00 46.50 38 GLY B N 1
ATOM 1889 C CA . GLY B 1 40 ? -31.481 44.935 -29.415 1.00 48.32 38 GLY B CA 1
ATOM 1890 C C . GLY B 1 40 ? -31.213 46.239 -28.687 1.00 47.13 38 GLY B C 1
ATOM 1891 O O . GLY B 1 40 ? -30.250 46.924 -28.989 1.00 47.62 38 GLY B O 1
ATOM 1892 N N . GLN B 1 54 ? -30.843 45.714 -33.691 1.00 40.36 52 GLN B N 1
ATOM 1893 C CA . GLN B 1 54 ? -31.523 44.418 -33.752 1.00 41.01 52 GLN B CA 1
ATOM 1894 C C . GLN B 1 54 ? -30.963 43.369 -32.754 1.00 38.98 52 GLN B C 1
ATOM 1895 O O . GLN B 1 54 ? -29.789 43.466 -32.337 1.00 33.60 52 GLN B O 1
ATOM 1897 N N . PRO B 1 55 ? -31.814 42.390 -32.330 1.00 38.41 53 PRO B N 1
ATOM 1898 C CA . PRO B 1 55 ? -31.356 41.323 -31.411 1.00 35.70 53 PRO B CA 1
ATOM 1899 C C . PRO B 1 55 ? -30.212 40.489 -31.983 1.00 31.59 53 PRO B C 1
ATOM 1900 O O . PRO B 1 55 ? -30.184 40.217 -33.195 1.00 32.20 53 PRO B O 1
ATOM 1904 N N . ILE B 1 56 ? -29.287 40.062 -31.127 1.00 24.83 54 ILE B N 1
ATOM 1905 C CA . ILE B 1 56 ? -28.260 39.113 -31.560 1.00 23.49 54 ILE B CA 1
ATOM 1906 C C . ILE B 1 56 ? -28.379 37.738 -30.890 1.00 21.82 54 ILE B C 1
ATOM 1907 O O . ILE B 1 56 ? -27.533 36.846 -31.089 1.00 22.27 54 ILE B O 1
ATOM 1912 N N . ILE B 1 57 ? -29.433 37.577 -30.086 1.00 23.12 55 ILE B N 1
ATOM 1913 C CA . ILE B 1 57 ? -29.838 36.238 -29.617 1.00 20.01 55 ILE B CA 1
ATOM 1914 C C . ILE B 1 57 ? -31.329 35.983 -29.864 1.00 18.30 55 ILE B C 1
ATOM 1915 O O . ILE B 1 57 ? -32.121 36.914 -30.010 1.00 20.52 55 ILE B O 1
ATOM 1920 N N . THR B 1 58 ? -31.674 34.707 -29.927 1.00 22.39 56 THR B N 1
ATOM 1921 C CA . THR B 1 58 ? -33.058 34.289 -30.138 1.00 21.10 56 THR B CA 1
ATOM 1922 C C . THR B 1 58 ? -33.799 34.490 -28.813 1.00 22.74 56 THR B C 1
ATOM 1923 O O . THR B 1 58 ? -33.427 33.900 -27.784 1.00 19.90 56 THR B O 1
ATOM 1927 N N . ALA B 1 59 ? -34.815 35.354 -28.866 1.00 25.70 57 ALA B N 1
ATOM 1928 C CA . ALA B 1 59 ? -35.726 35.628 -27.763 1.00 23.65 57 ALA B CA 1
ATOM 1929 C C . ALA B 1 59 ? -37.171 35.711 -28.264 1.00 28.41 57 ALA B C 1
ATOM 1930 O O . ALA B 1 59 ? -37.414 35.986 -29.433 1.00 28.97 57 ALA B O 1
ATOM 1932 N N . LEU B 1 60 ? -38.115 35.498 -27.355 1.00 27.92 58 LEU B N 1
ATOM 1933 C CA . LEU B 1 60 ? -39.549 35.440 -27.671 1.00 31.39 58 LEU B CA 1
ATOM 1934 C C . LEU B 1 60 ? -40.259 36.369 -26.698 1.00 30.02 58 LEU B C 1
ATOM 1935 O O . LEU B 1 60 ? -39.753 36.591 -25.593 1.00 29.25 58 LEU B O 1
ATOM 1940 N N . PRO B 1 61 ? -41.436 36.916 -27.089 1.00 35.19 59 PRO B N 1
ATOM 1941 C CA . PRO B 1 61 ? -42.194 37.800 -26.191 1.00 35.52 59 PRO B CA 1
ATOM 1942 C C . PRO B 1 61 ? -42.592 36.994 -24.942 1.00 33.81 59 PRO B C 1
ATOM 1943 O O . PRO B 1 61 ? -42.898 35.816 -25.071 1.00 33.42 59 PRO B O 1
ATOM 1947 N N . HIS B 1 62 ? -42.523 37.611 -23.761 1.00 35.58 60 HIS B N 1
ATOM 1948 C CA . HIS B 1 62 ? -42.752 36.885 -22.511 1.00 33.35 60 HIS B CA 1
ATOM 1949 C C . HIS B 1 62 ? -44.208 36.393 -22.447 1.00 32.35 60 HIS B C 1
ATOM 1950 O O . HIS B 1 62 ? -45.123 37.122 -22.849 1.00 36.99 60 HIS B O 1
ATOM 1957 N N . PRO B 1 63 ? -44.422 35.156 -21.972 1.00 31.07 61 PRO B N 1
ATOM 1958 C CA . PRO B 1 63 ? -45.787 34.641 -21.807 1.00 32.03 61 PRO B CA 1
ATOM 1959 C C . PRO B 1 63 ? -46.551 35.482 -20.774 1.00 35.51 61 PRO B C 1
ATOM 1960 O O . PRO B 1 63 ? -45.939 36.202 -19.975 1.00 36.79 61 PRO B O 1
ATOM 1964 N N . THR B 1 64 ? -47.877 35.435 -20.831 1.00 33.94 62 THR B N 1
ATOM 1965 C CA . THR B 1 64 ? -48.703 36.203 -19.900 1.00 36.17 62 THR B CA 1
ATOM 1966 C C . THR B 1 64 ? -48.406 35.668 -18.507 1.00 32.83 62 THR B C 1
ATOM 1967 O O . THR B 1 64 ? -48.324 34.455 -18.310 1.00 34.45 62 THR B O 1
ATOM 1971 N N . GLY B 1 65 ? -48.157 36.580 -17.576 1.00 35.40 63 GLY B N 1
ATOM 1972 C CA . GLY B 1 65 ? -47.764 36.206 -16.210 1.00 39.36 63 GLY B CA 1
ATOM 1973 C C . GLY B 1 65 ? -46.394 35.569 -16.030 1.00 41.28 63 GLY B C 1
ATOM 1974 O O . GLY B 1 65 ? -46.163 34.861 -15.048 1.00 42.34 63 GLY B O 1
ATOM 1975 N N . SER B 1 66 ? -45.473 35.820 -16.965 1.00 38.12 64 SER B N 1
ATOM 1976 C CA . SER B 1 66 ? -44.152 35.184 -16.947 1.00 36.80 64 SER B CA 1
ATOM 1977 C C . SER B 1 66 ? -43.124 36.149 -17.506 1.00 34.39 64 SER B C 1
ATOM 1978 O O . SER B 1 66 ? -43.465 37.007 -18.318 1.00 32.25 64 SER B O 1
ATOM 1981 N N . HIS B 1 67 ? -41.879 36.012 -17.058 1.00 33.45 65 HIS B N 1
ATOM 1982 C CA . HIS B 1 67 ? -40.768 36.793 -17.624 1.00 33.78 65 HIS B CA 1
ATOM 1983 C C . HIS B 1 67 ? -39.851 35.964 -18.499 1.00 32.32 65 HIS B C 1
ATOM 1984 O O . HIS B 1 67 ? -38.737 36.409 -18.819 1.00 33.21 65 HIS B O 1
ATOM 1991 N N . ALA B 1 68 ? -40.291 34.762 -18.869 1.00 29.04 66 ALA B N 1
ATOM 1992 C CA . ALA B 1 68 ? -39.468 33.877 -19.725 1.00 30.27 66 ALA B CA 1
ATOM 1993 C C . ALA B 1 68 ? -39.272 34.522 -21.115 1.00 30.59 66 ALA B C 1
ATOM 1994 O O . ALA B 1 68 ? -40.227 35.059 -21.686 1.00 28.55 66 ALA B O 1
ATOM 1996 N N . ARG B 1 69 ? -38.035 34.484 -21.639 1.00 30.68 67 ARG B N 1
ATOM 1997 C CA . ARG B 1 69 ? -37.689 35.131 -22.927 1.00 23.76 67 ARG B CA 1
ATOM 1998 C C . ARG B 1 69 ? -36.877 34.253 -23.881 1.00 23.97 67 ARG B C 1
ATOM 1999 O O . ARG B 1 69 ? -37.082 34.312 -25.095 1.00 25.99 67 ARG B O 1
ATOM 2007 N N . LEU B 1 70 ? -35.952 33.466 -23.339 1.00 22.62 68 LEU B N 1
ATOM 2008 C CA . LEU B 1 70 ? -35.018 32.709 -24.191 1.00 22.72 68 LEU B CA 1
ATOM 2009 C C . LEU B 1 70 ? -35.371 31.234 -24.312 1.00 22.60 68 LEU B C 1
ATOM 2010 O O . LEU B 1 70 ? -35.382 30.499 -23.317 1.00 22.14 68 LEU B O 1
ATOM 2015 N N . PRO B 1 71 ? -35.580 30.780 -25.556 1.00 21.27 69 PRO B N 1
ATOM 2016 C CA . PRO B 1 71 ? -35.659 29.332 -25.802 1.00 22.89 69 PRO B CA 1
ATOM 2017 C C . PRO B 1 71 ? -34.243 28.780 -25.664 1.00 20.87 69 PRO B C 1
ATOM 2018 O O . PRO B 1 71 ? -33.288 29.588 -25.547 1.00 26.07 69 PRO B O 1
ATOM 2022 N N . PHE B 1 72 ? -34.066 27.461 -25.659 1.00 19.31 70 PHE B N 1
ATOM 2023 C CA . PHE B 1 72 ? -32.754 26.893 -25.435 1.00 17.76 70 PHE B CA 1
ATOM 2024 C C . PHE B 1 72 ? -31.679 27.343 -26.454 1.00 22.64 70 PHE B C 1
ATOM 2025 O O . PHE B 1 72 ? -30.509 27.623 -26.094 1.00 19.29 70 PHE B O 1
ATOM 2033 N N . VAL B 1 73 ? -32.072 27.406 -27.719 1.00 20.02 71 VAL B N 1
ATOM 2034 C CA . VAL B 1 73 ? -31.135 27.912 -28.748 1.00 19.92 71 VAL B CA 1
ATOM 2035 C C . VAL B 1 73 ? -30.618 29.330 -28.428 1.00 17.22 71 VAL B C 1
ATOM 2036 O O . VAL B 1 73 ? -29.433 29.661 -28.738 1.00 16.80 71 VAL B O 1
ATOM 2040 N N . GLY B 1 74 ? -31.496 30.162 -27.861 1.00 17.72 72 GLY B N 1
ATOM 2041 C CA . GLY B 1 74 ? -31.181 31.556 -27.471 1.00 20.55 72 GLY B CA 1
ATOM 2042 C C . GLY B 1 74 ? -30.171 31.608 -26.318 1.00 20.40 72 GLY B C 1
ATOM 2043 O O . GLY B 1 74 ? -29.259 32.463 -26.283 1.00 18.36 72 GLY B O 1
ATOM 2044 N N . ILE B 1 75 ? -30.340 30.732 -25.329 1.00 18.72 73 ILE B N 1
ATOM 2045 C CA . ILE B 1 75 ? -29.348 30.710 -24.253 1.00 19.99 73 ILE B CA 1
ATOM 2046 C C . ILE B 1 75 ? -27.991 30.196 -24.756 1.00 20.08 73 ILE B C 1
ATOM 2047 O O . ILE B 1 75 ? -26.941 30.643 -24.259 1.00 18.00 73 ILE B O 1
ATOM 2052 N N . ALA B 1 76 ? -28.017 29.291 -25.745 1.00 17.74 74 ALA B N 1
ATOM 2053 C CA . ALA B 1 76 ? -26.794 28.742 -26.355 1.00 15.03 74 ALA B CA 1
ATOM 2054 C C . ALA B 1 76 ? -26.070 29.896 -27.078 1.00 16.25 74 ALA B C 1
ATOM 2055 O O . ALA B 1 76 ? -24.869 30.057 -26.908 1.00 15.37 74 ALA B O 1
ATOM 2057 N N . GLU B 1 77 ? -26.805 30.661 -27.887 1.00 18.74 75 GLU B N 1
ATOM 2058 C CA . GLU B 1 77 ? -26.247 31.844 -28.577 1.00 15.72 75 GLU B CA 1
ATOM 2059 C C . GLU B 1 77 ? -25.699 32.862 -27.552 1.00 17.14 75 GLU B C 1
ATOM 2060 O O . GLU B 1 77 ? -24.589 33.374 -27.706 1.00 17.74 75 GLU B O 1
ATOM 2066 N N . ALA B 1 78 ? -26.439 33.111 -26.483 1.00 17.85 76 ALA B N 1
ATOM 2067 C CA . ALA B 1 78 ? -25.959 34.007 -25.399 1.00 16.60 76 ALA B CA 1
ATOM 2068 C C . ALA B 1 78 ? -24.682 33.467 -24.743 1.00 15.49 76 ALA B C 1
ATOM 2069 O O . ALA B 1 78 ? -23.790 34.241 -24.401 1.00 16.90 76 ALA B O 1
ATOM 2071 N N . TYR B 1 79 ? -24.625 32.160 -24.528 1.00 15.82 77 TYR B N 1
ATOM 2072 C CA . TYR B 1 79 ? -23.463 31.504 -23.933 1.00 18.46 77 TYR B CA 1
ATOM 2073 C C . TYR B 1 79 ? -22.214 31.738 -24.797 1.00 21.68 77 TYR B C 1
ATOM 2074 O O . TYR B 1 79 ? -21.129 32.131 -24.295 1.00 17.39 77 TYR B O 1
ATOM 2083 N N . VAL B 1 80 ? -22.381 31.535 -26.098 1.00 14.84 78 VAL B N 1
ATOM 2084 C CA . VAL B 1 80 ? -21.266 31.734 -27.036 1.00 16.39 78 VAL B CA 1
ATOM 2085 C C . VAL B 1 80 ? -20.833 33.215 -27.106 1.00 17.38 78 VAL B C 1
ATOM 2086 O O . VAL B 1 80 ? -19.637 33.507 -27.008 1.00 16.09 78 VAL B O 1
ATOM 2090 N N . LEU B 1 81 ? -21.789 34.129 -27.236 1.00 16.05 79 LEU B N 1
ATOM 2091 C CA . LEU B 1 81 ? -21.504 35.577 -27.234 1.00 19.02 79 LEU B CA 1
ATOM 2092 C C . LEU B 1 81 ? -20.816 36.006 -25.936 1.00 20.20 79 LEU B C 1
ATOM 2093 O O . LEU B 1 81 ? -19.918 36.850 -25.930 1.00 15.42 79 LEU B O 1
ATOM 2098 N N . ASN B 1 82 ? -21.221 35.401 -24.826 1.00 15.94 80 ASN B N 1
ATOM 2099 C CA . ASN B 1 82 ? -20.521 35.680 -23.570 1.00 18.14 80 ASN B CA 1
ATOM 2100 C C . ASN B 1 82 ? -19.070 35.198 -23.561 1.00 17.02 80 ASN B C 1
ATOM 2101 O O . ASN B 1 82 ? -18.214 35.842 -22.923 1.00 20.03 80 ASN B O 1
ATOM 2106 N N . ALA B 1 83 ? -18.788 34.083 -24.236 1.00 16.13 81 ALA B N 1
ATOM 2107 C CA . ALA B 1 83 ? -17.438 33.565 -24.386 1.00 17.41 81 ALA B CA 1
ATOM 2108 C C . ALA B 1 83 ? -16.631 34.561 -25.221 1.00 19.26 81 ALA B C 1
ATOM 2109 O O . ALA B 1 83 ? -15.417 34.792 -24.961 1.00 18.15 81 ALA B O 1
ATOM 2111 N N . PHE B 1 84 ? -17.308 35.138 -26.226 1.00 14.70 82 PHE B N 1
ATOM 2112 C CA . PHE B 1 84 ? -16.671 36.164 -27.073 1.00 15.57 82 PHE B CA 1
ATOM 2113 C C . PHE B 1 84 ? -16.338 37.397 -26.212 1.00 14.36 82 PHE B C 1
ATOM 2114 O O . PHE B 1 84 ? -15.210 37.960 -26.281 1.00 17.34 82 PHE B O 1
ATOM 2122 N N . ARG B 1 85 ? -17.289 37.792 -25.398 1.00 12.97 83 ARG B N 1
ATOM 2123 C CA . ARG B 1 85 ? -17.150 38.976 -24.545 1.00 18.54 83 ARG B CA 1
ATOM 2124 C C . ARG B 1 85 ? -16.000 38.781 -23.559 1.00 18.57 83 ARG B C 1
ATOM 2125 O O . ARG B 1 85 ? -15.170 39.671 -23.384 1.00 19.24 83 ARG B O 1
ATOM 2133 N N . ARG B 1 86 ? -15.970 37.614 -22.922 1.00 17.42 84 ARG B N 1
ATOM 2134 C CA . ARG B 1 86 ? -14.910 37.230 -22.002 1.00 23.20 84 ARG B CA 1
ATOM 2135 C C . ARG B 1 86 ? -13.534 37.321 -22.652 1.00 19.27 84 ARG B C 1
ATOM 2136 O O . ARG B 1 86 ? -12.554 37.655 -21.980 1.00 22.06 84 ARG B O 1
ATOM 2144 N N . ALA B 1 87 ? -13.459 37.063 -23.956 1.00 20.56 85 ALA B N 1
ATOM 2145 C CA . ALA B 1 87 ? -12.189 37.042 -24.675 1.00 20.22 85 ALA B CA 1
ATOM 2146 C C . ALA B 1 87 ? -11.665 38.450 -24.982 1.00 20.53 85 ALA B C 1
ATOM 2147 O O . ALA B 1 87 ? -10.536 38.609 -25.507 1.00 21.18 85 ALA B O 1
ATOM 2149 N N . GLY B 1 88 ? -12.500 39.452 -24.692 1.00 16.57 86 GLY B N 1
ATOM 2150 C CA . GLY B 1 88 ? -12.175 40.873 -24.973 1.00 19.29 86 GLY B CA 1
ATOM 2151 C C . GLY B 1 88 ? -12.692 41.351 -26.316 1.00 22.82 86 GLY B C 1
ATOM 2152 O O . GLY B 1 88 ? -12.351 42.460 -26.752 1.00 23.09 86 GLY B O 1
ATOM 2153 N N . VAL B 1 89 ? -13.544 40.546 -26.969 1.00 17.91 87 VAL B N 1
ATOM 2154 C CA . VAL B 1 89 ? -14.133 40.953 -28.255 1.00 18.42 87 VAL B CA 1
ATOM 2155 C C . VAL B 1 89 ? -15.071 42.159 -28.091 1.00 19.76 87 VAL B C 1
ATOM 2156 O O . VAL B 1 89 ? -15.968 42.166 -27.223 1.00 17.59 87 VAL B O 1
ATOM 2160 N N . PRO B 1 90 ? -14.879 43.210 -28.919 1.00 21.40 88 PRO B N 1
ATOM 2161 C CA . PRO B 1 90 ? -15.810 44.326 -28.829 1.00 20.29 88 PRO B CA 1
ATOM 2162 C C . PRO B 1 90 ? -17.219 43.907 -29.269 1.00 24.96 88 PRO B C 1
ATOM 2163 O O . PRO B 1 90 ? -17.376 43.368 -30.373 1.00 23.21 88 PRO B O 1
ATOM 2167 N N . MET B 1 91 ? -18.220 44.156 -28.420 1.00 21.42 89 MET B N 1
ATOM 2168 C CA . MET B 1 91 ? -19.543 43.558 -28.630 1.00 21.90 89 MET B CA 1
ATOM 2169 C C . MET B 1 91 ? -20.576 44.449 -29.301 1.00 22.43 89 MET B C 1
ATOM 2170 O O . MET B 1 91 ? -21.549 43.955 -29.907 1.00 23.66 89 MET B O 1
ATOM 2175 N N . GLN B 1 92 ? -20.371 45.764 -29.228 1.00 22.90 90 GLN B N 1
ATOM 2176 C CA . GLN B 1 92 ? -21.404 46.716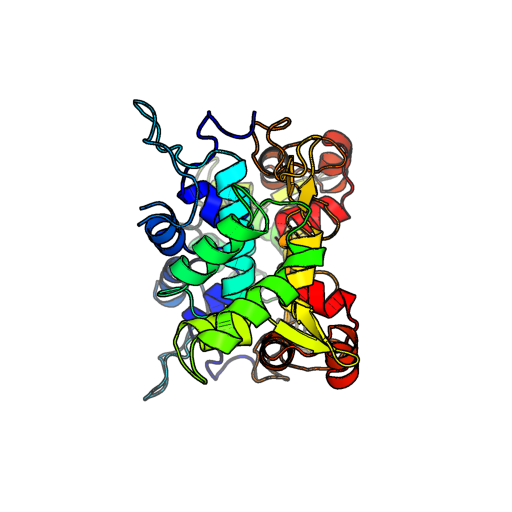 -29.671 1.00 23.67 90 GLN B CA 1
ATOM 2177 C C . GLN B 1 92 ? -21.637 46.689 -31.184 1.00 22.17 90 GLN B C 1
ATOM 2178 O O . GLN B 1 92 ? -22.710 47.079 -31.649 1.00 24.93 90 GLN B O 1
ATOM 2184 N N . ARG B 1 93 ? -20.633 46.276 -31.963 1.00 22.66 91 ARG B N 1
ATOM 2185 C CA . ARG B 1 93 ? -20.769 46.295 -33.428 1.00 22.09 91 ARG B CA 1
ATOM 2186 C C . ARG B 1 93 ? -20.523 44.903 -34.008 1.00 24.02 91 ARG B C 1
ATOM 2187 O O . ARG B 1 93 ? -20.014 44.750 -35.128 1.00 23.37 91 ARG B O 1
ATOM 2195 N N . ILE B 1 94 ? -20.892 43.891 -33.234 1.00 19.81 92 ILE B N 1
ATOM 2196 C CA . ILE B 1 94 ? -20.687 42.501 -33.642 1.00 21.98 92 ILE B CA 1
ATOM 2197 C C . ILE B 1 94 ? -21.714 41.991 -34.674 1.00 21.09 92 ILE B C 1
ATOM 2198 O O . ILE B 1 94 ? -21.461 40.961 -35.328 1.00 18.52 92 ILE B O 1
ATOM 2203 N N . ARG B 1 95 ? -22.860 42.663 -34.807 1.00 22.40 93 ARG B N 1
ATOM 2204 C CA . ARG B 1 95 ? -23.954 42.053 -35.607 1.00 24.84 93 ARG B CA 1
ATOM 2205 C C . ARG B 1 95 ? -23.549 41.674 -37.056 1.00 22.03 93 ARG B C 1
ATOM 2206 O O . ARG B 1 95 ? -23.849 40.565 -37.507 1.00 23.99 93 ARG B O 1
ATOM 2214 N N . PRO B 1 96 ? -22.826 42.569 -37.779 1.00 22.71 94 PRO B N 1
ATOM 2215 C CA . PRO B 1 96 ? -22.409 42.147 -39.125 1.00 19.45 94 PRO B CA 1
ATOM 2216 C C . PRO B 1 96 ? -21.593 40.875 -39.173 1.00 18.74 94 PRO B C 1
ATOM 2217 O O . PRO B 1 96 ? -21.760 40.101 -40.097 1.00 18.40 94 PRO B O 1
ATOM 2221 N N . SER B 1 97 ? -20.697 40.649 -38.197 1.00 14.96 95 SER B N 1
ATOM 2222 C CA . SER B 1 97 ? -19.982 39.365 -38.168 1.00 15.50 95 SER B CA 1
ATOM 2223 C C . SER B 1 97 ? -20.922 38.185 -37.943 1.00 14.74 95 SER B C 1
ATOM 2224 O O . SER B 1 97 ? -20.715 37.125 -38.561 1.00 15.29 95 SER B O 1
ATOM 2227 N N . LEU B 1 98 ? -21.898 38.363 -37.046 1.00 17.73 96 LEU B N 1
ATOM 2228 C CA . LEU B 1 98 ? -22.926 37.319 -36.817 1.00 20.96 96 LEU B CA 1
ATOM 2229 C C . LEU B 1 98 ? -23.757 37.039 -38.108 1.00 18.84 96 LEU B C 1
ATOM 2230 O O . LEU B 1 98 ? -23.904 35.893 -38.490 1.00 19.47 96 LEU B O 1
ATOM 2235 N N . ASP B 1 99 ? -24.212 38.087 -38.790 1.00 22.06 97 ASP B N 1
ATOM 2236 C CA . ASP B 1 99 ? -24.882 37.933 -40.101 1.00 22.55 97 ASP B CA 1
ATOM 2237 C C . ASP B 1 99 ? -24.034 37.135 -41.068 1.00 22.33 97 ASP B C 1
ATOM 2238 O O . ASP B 1 99 ? -24.520 36.201 -41.707 1.00 20.76 97 ASP B O 1
ATOM 2243 N N . TRP B 1 100 ? -22.743 37.479 -41.167 1.00 20.50 98 TRP B N 1
ATOM 2244 C CA . TRP B 1 100 ? -21.822 36.764 -42.043 1.00 19.84 98 TRP B CA 1
ATOM 2245 C C . TRP B 1 100 ? -21.726 35.299 -41.670 1.00 19.21 98 TRP B C 1
ATOM 2246 O O . TRP B 1 100 ? -21.852 34.442 -42.527 1.00 19.11 98 TRP B O 1
ATOM 2257 N N . LEU B 1 101 ? -21.591 35.007 -40.365 1.00 17.42 99 LEU B N 1
ATOM 2258 C CA . LEU B 1 101 ? -21.482 33.648 -39.873 1.00 15.18 99 LEU B CA 1
ATOM 2259 C C . LEU B 1 101 ? -22.739 32.819 -40.199 1.00 16.46 99 LEU B C 1
ATOM 2260 O O . LEU B 1 101 ? -22.627 31.665 -40.636 1.00 21.97 99 LEU B O 1
ATOM 2265 N N . ILE B 1 102 ? -23.899 33.420 -39.986 1.00 17.49 100 ILE B N 1
ATOM 2266 C CA . ILE B 1 102 ? -25.169 32.769 -40.312 1.00 18.85 100 ILE B CA 1
ATOM 2267 C C . ILE B 1 102 ? -25.235 32.446 -41.826 1.00 24.81 100 ILE B C 1
ATOM 2268 O O . ILE B 1 102 ? -25.620 31.336 -42.218 1.00 22.33 100 ILE B O 1
ATOM 2273 N N . LYS B 1 103 ? -24.832 33.405 -42.654 1.00 20.39 101 LYS B N 1
ATOM 2274 C CA . LYS B 1 103 ? -24.866 33.223 -44.121 1.00 18.72 101 LYS B CA 1
ATOM 2275 C C . LYS B 1 103 ? -23.979 32.099 -44.615 1.00 21.43 101 LYS B C 1
ATOM 2276 O O . LYS B 1 103 ? -24.279 31.496 -45.648 1.00 25.85 101 LYS B O 1
ATOM 2282 N N . ASN B 1 104 ? -22.906 31.775 -43.876 1.00 17.85 102 ASN B N 1
ATOM 2283 C CA . ASN B 1 104 ? -21.937 30.763 -44.275 1.00 17.24 102 ASN B CA 1
ATOM 2284 C C . ASN B 1 104 ? -21.988 29.433 -43.527 1.00 24.27 102 ASN B C 1
ATOM 2285 O O . ASN B 1 104 ? -21.774 28.353 -44.134 1.00 26.27 102 ASN B O 1
ATOM 2290 N N . VAL B 1 105 ? -22.234 29.501 -42.216 1.00 21.01 103 VAL B N 1
ATOM 2291 C CA . VAL B 1 105 ? -22.319 28.300 -41.374 1.00 21.55 103 VAL B CA 1
ATOM 2292 C C . VAL B 1 105 ? -23.787 27.847 -41.245 1.00 25.14 103 VAL B C 1
ATOM 2293 O O . VAL B 1 105 ? -24.027 26.664 -41.027 1.00 23.97 103 VAL B O 1
ATOM 2297 N N . GLY B 1 106 ? -24.725 28.780 -41.387 1.00 23.74 104 GLY B N 1
ATOM 2298 C CA . GLY B 1 106 ? -26.157 28.443 -41.384 1.00 27.09 104 GLY B CA 1
ATOM 2299 C C . GLY B 1 106 ? -26.950 29.031 -40.214 1.00 26.81 104 GLY B C 1
ATOM 2300 O O . GLY B 1 106 ? -26.391 29.700 -39.342 1.00 20.09 104 GLY B O 1
ATOM 2301 N N . PRO B 1 107 ? -28.276 28.781 -40.193 1.00 24.08 105 PRO B N 1
ATOM 2302 C CA . PRO B 1 107 ? -29.161 29.329 -39.185 1.00 23.03 105 PRO B CA 1
ATOM 2303 C C . PRO B 1 107 ? -28.620 29.025 -37.798 1.00 16.13 105 PRO B C 1
ATOM 2304 O O . PRO B 1 107 ? -28.022 27.948 -37.564 1.00 20.12 105 PRO B O 1
ATOM 2308 N N . HIS B 1 108 ? -28.806 29.988 -36.897 1.00 20.35 106 HIS B N 1
ATOM 2309 C CA . HIS B 1 108 ? -28.349 29.832 -35.499 1.00 19.63 106 HIS B CA 1
ATOM 2310 C C . HIS B 1 108 ? -26.886 29.389 -35.431 1.00 20.44 106 HIS B C 1
ATOM 2311 O O . HIS B 1 108 ? -26.531 28.517 -34.634 1.00 17.53 106 HIS B O 1
ATOM 2318 N N . ALA B 1 109 ? -26.023 29.973 -36.289 1.00 17.36 107 ALA B N 1
ATOM 2319 C CA . ALA B 1 109 ? -24.641 29.508 -36.419 1.00 18.61 107 ALA B CA 1
ATOM 2320 C C . ALA B 1 109 ? -23.893 29.507 -35.085 1.00 15.41 107 ALA B C 1
ATOM 2321 O O . ALA B 1 109 ? -23.065 28.647 -34.849 1.00 17.22 107 ALA B O 1
ATOM 2323 N N . LEU B 1 110 ? -24.192 30.481 -34.224 1.00 16.39 108 LEU B N 1
ATOM 2324 C CA . LEU B 1 110 ? -23.512 30.486 -32.900 1.00 15.39 108 LEU B CA 1
ATOM 2325 C C . LEU B 1 110 ? -23.738 29.211 -32.107 1.00 19.67 108 LEU B C 1
ATOM 2326 O O . LEU B 1 110 ? -22.860 28.789 -31.353 1.00 18.14 108 LEU B O 1
ATOM 2331 N N . ALA B 1 111 ? -24.903 28.587 -32.324 1.00 18.20 109 ALA B N 1
ATOM 2332 C CA . ALA B 1 111 ? -25.274 27.324 -31.648 1.00 18.95 109 ALA B CA 1
ATOM 2333 C C . ALA B 1 111 ? -24.948 26.055 -32.487 1.00 22.46 109 ALA B C 1
ATOM 2334 O O . ALA B 1 111 ? -25.270 24.922 -32.116 1.00 22.06 109 ALA B O 1
ATOM 2336 N N . SER B 1 112 ? -24.231 26.249 -33.584 1.00 20.34 110 SER B N 1
ATOM 2337 C CA . SER B 1 112 ? -23.913 25.162 -34.510 1.00 23.30 110 SER B CA 1
ATOM 2338 C C . SER B 1 112 ? -22.705 24.322 -34.134 1.00 21.50 110 SER B C 1
ATOM 2339 O O . SER B 1 112 ? -21.688 24.849 -33.693 1.00 21.68 110 SER B O 1
ATOM 2342 N N . GLN B 1 113 ? -22.789 23.022 -34.425 1.00 18.79 111 GLN B N 1
ATOM 2343 C CA . GLN B 1 113 ? -21.689 22.094 -34.270 1.00 22.12 111 GLN B CA 1
ATOM 2344 C C . GLN B 1 113 ? -20.494 22.491 -35.141 1.00 22.35 111 GLN B C 1
ATOM 2345 O O . GLN B 1 113 ? -19.364 22.163 -34.821 1.00 25.44 111 GLN B O 1
ATOM 2351 N N . ASP B 1 114 ? -20.764 23.196 -36.244 1.00 21.48 112 ASP B N 1
ATOM 2352 C CA . ASP B 1 114 ? -19.713 23.597 -37.185 1.00 19.98 112 ASP B CA 1
ATOM 2353 C C . ASP B 1 114 ? -18.991 24.881 -36.811 1.00 23.56 112 ASP B C 1
ATOM 2354 O O . ASP B 1 114 ? -17.990 25.258 -37.446 1.00 23.89 112 ASP B O 1
ATOM 2359 N N . LEU B 1 115 ? -19.485 25.572 -35.792 1.00 24.43 113 LEU B N 1
ATOM 2360 C CA . LEU B 1 115 ? -18.839 26.834 -35.409 1.00 22.15 113 LEU B CA 1
ATOM 2361 C C . LEU B 1 115 ? -17.388 26.597 -35.020 1.00 18.98 113 LEU B C 1
ATOM 2362 O O . LEU B 1 115 ? -16.486 27.280 -35.499 1.00 22.15 113 LEU B O 1
ATOM 2367 N N . CYS B 1 116 ? -17.148 25.662 -34.115 1.00 20.72 114 CYS B N 1
ATOM 2368 C CA . CYS B 1 116 ? -15.811 25.567 -33.557 1.00 23.90 114 CYS B CA 1
ATOM 2369 C C . CYS B 1 116 ? -14.785 25.155 -34.625 1.00 27.41 114 CYS B C 1
ATOM 2370 O O . CYS B 1 116 ? -13.658 25.693 -34.640 1.00 23.52 114 CYS B O 1
ATOM 2373 N N . THR B 1 117 ? -15.206 24.298 -35.564 1.00 24.63 115 THR B N 1
ATOM 2374 C CA . THR B 1 117 ? -14.293 23.782 -36.597 1.00 30.14 115 THR B CA 1
ATOM 2375 C C . THR B 1 117 ? -14.147 24.700 -37.834 1.00 26.66 115 THR B C 1
ATOM 2376 O O . THR B 1 117 ? -13.065 24.775 -38.410 1.00 27.45 115 THR B O 1
ATOM 2380 N N . ASP B 1 118 ? -15.225 25.377 -38.230 1.00 22.10 116 ASP B N 1
ATOM 2381 C CA . ASP B 1 118 ? -15.250 26.179 -39.459 1.00 25.08 116 ASP B CA 1
ATOM 2382 C C . ASP B 1 118 ? -15.253 27.688 -39.270 1.00 24.80 116 ASP B C 1
ATOM 2383 O O . ASP B 1 118 ? -14.981 28.431 -40.234 1.00 23.43 116 ASP B O 1
ATOM 2388 N N . GLY B 1 119 ? -15.612 28.150 -38.064 1.00 21.16 117 GLY B N 1
ATOM 2389 C CA . GLY B 1 119 ? -15.912 29.563 -37.870 1.00 19.88 117 GLY B CA 1
ATOM 2390 C C . GLY B 1 119 ? -14.713 30.523 -38.015 1.00 13.78 117 GLY B C 1
ATOM 2391 O O . GLY B 1 119 ? -14.871 31.634 -38.504 1.00 18.57 117 GLY B O 1
ATOM 2392 N N . ALA B 1 120 ? -13.537 30.094 -37.590 1.00 16.30 118 ALA B N 1
ATOM 2393 C CA . ALA B 1 120 ? -12.364 31.009 -37.565 1.00 15.49 118 ALA B CA 1
ATOM 2394 C C . ALA B 1 120 ? -12.039 31.421 -39.012 1.00 15.25 118 ALA B C 1
ATOM 2395 O O . ALA B 1 120 ? -11.839 32.590 -39.294 1.00 17.07 118 ALA B O 1
ATOM 2397 N N . GLU B 1 121 ? -11.984 30.429 -39.906 1.00 19.41 119 GLU B N 1
ATOM 2398 C CA . GLU B 1 121 ? -11.662 30.697 -41.320 1.00 23.40 119 GLU B CA 1
ATOM 2399 C C . GLU B 1 121 ? -12.752 31.554 -41.938 1.00 18.30 119 GLU B C 1
ATOM 2400 O O . GLU B 1 121 ? -12.450 32.509 -42.657 1.00 18.98 119 GLU B O 1
ATOM 2406 N N . VAL B 1 122 ? -14.021 31.251 -41.643 1.00 16.54 120 VAL B N 1
ATOM 2407 C CA . VAL B 1 122 ? -15.118 32.067 -42.146 1.00 16.90 120 VAL B CA 1
ATOM 2408 C C . VAL B 1 122 ? -14.982 33.554 -41.694 1.00 21.53 120 VAL B C 1
ATOM 2409 O O . VAL B 1 122 ? -15.073 34.517 -42.493 1.00 20.02 120 VAL B O 1
ATOM 2413 N N . LEU B 1 123 ? -14.703 33.742 -40.407 1.00 17.95 121 LEU B N 1
ATOM 2414 C CA . LEU B 1 123 ? -14.568 35.099 -39.879 1.00 19.00 121 LEU B CA 1
ATOM 2415 C C . LEU B 1 123 ? -13.376 35.817 -40.465 1.00 17.41 121 LEU B C 1
ATOM 2416 O O . LEU B 1 123 ? -13.433 37.007 -40.738 1.00 18.05 121 LEU B O 1
ATOM 2421 N N . TRP B 1 124 ? -12.276 35.096 -40.613 1.00 19.21 122 TRP B N 1
ATOM 2422 C CA . TRP B 1 124 ? -11.079 35.677 -41.223 1.00 23.73 122 TRP B CA 1
ATOM 2423 C C . TRP B 1 124 ? -11.414 36.310 -42.607 1.00 21.59 122 TRP B C 1
ATOM 2424 O O . TRP B 1 124 ? -11.120 37.483 -42.859 1.00 22.87 122 TRP B O 1
ATOM 2435 N N . ARG B 1 125 ? -12.067 35.526 -43.463 1.00 23.72 123 ARG B N 1
ATOM 2436 C CA . ARG B 1 125 ? -12.503 35.976 -44.798 1.00 26.56 123 ARG B CA 1
ATOM 2437 C C . ARG B 1 125 ? -13.305 37.274 -44.747 1.00 27.56 123 ARG B C 1
ATOM 2438 O O . ARG B 1 125 ? -13.133 38.157 -45.596 1.00 24.99 123 ARG B O 1
ATOM 2446 N N . PHE B 1 126 ? -14.177 37.394 -43.738 1.00 21.80 124 PHE B N 1
ATOM 2447 C CA . PHE B 1 126 ? -14.976 38.586 -43.519 1.00 18.98 124 PHE B CA 1
ATOM 2448 C C . PHE B 1 126 ? -14.109 39.818 -43.183 1.00 19.41 124 PHE B C 1
ATOM 2449 O O . PHE B 1 126 ? -14.278 40.890 -43.749 1.00 24.12 124 PHE B O 1
ATOM 2457 N N . ALA B 1 127 ? -13.190 39.653 -42.251 1.00 20.26 125 ALA B N 1
ATOM 2458 C CA . ALA B 1 127 ? -12.405 40.772 -41.754 1.00 21.75 125 ALA B CA 1
ATOM 2459 C C . ALA B 1 127 ? -11.432 41.254 -42.859 1.00 23.16 125 ALA B C 1
ATOM 2460 O O . ALA B 1 127 ? -11.159 42.437 -42.938 1.00 22.89 125 ALA B O 1
ATOM 2462 N N . GLU B 1 128 ? -10.964 40.327 -43.705 1.00 25.97 126 GLU B N 1
ATOM 2463 C CA . GLU B 1 128 ? -10.038 40.652 -44.816 1.00 33.16 126 GLU B CA 1
ATOM 2464 C C . GLU B 1 128 ? -10.588 41.760 -45.690 1.00 31.98 126 GLU B C 1
ATOM 2465 O O . GLU B 1 128 ? -9.907 42.749 -45.978 1.00 35.31 126 GLU B O 1
ATOM 2471 N N . ARG B 1 129 ? -11.841 41.599 -46.099 1.00 29.42 127 ARG B N 1
ATOM 2472 C CA . ARG B 1 129 ? -12.493 42.562 -46.964 1.00 32.15 127 ARG B CA 1
ATOM 2473 C C . ARG B 1 129 ? -12.970 43.816 -46.204 1.00 31.37 127 ARG B C 1
ATOM 2474 O O . ARG B 1 129 ? -13.367 44.816 -46.812 1.00 31.29 127 ARG B O 1
ATOM 2482 N N . SER B 1 130 ? -12.916 43.777 -44.873 1.00 26.58 128 SER B N 1
ATOM 2483 C CA . SER B 1 130 ? -13.485 44.849 -44.067 1.00 24.45 128 SER B CA 1
ATOM 2484 C C . SER B 1 130 ? -12.602 46.088 -43.953 1.00 19.53 128 SER B C 1
ATOM 2485 O O . SER B 1 130 ? -13.120 47.182 -43.791 1.00 23.04 128 SER B O 1
ATOM 2488 N N . GLY B 1 131 ? -11.293 45.915 -44.069 1.00 20.98 129 GLY B N 1
ATOM 2489 C CA . GLY B 1 131 ? -10.384 47.062 -43.912 1.00 22.33 129 GLY B CA 1
ATOM 2490 C C . GLY B 1 131 ? -9.666 46.884 -42.590 1.00 23.16 129 GLY B C 1
ATOM 2491 O O . GLY B 1 131 ? -10.303 46.570 -41.578 1.00 18.75 129 GLY B O 1
ATOM 2492 N N . GLU B 1 132 ? -8.351 47.072 -42.585 1.00 19.18 130 GLU B N 1
ATOM 2493 C CA . GLU B 1 132 ? -7.561 46.847 -41.364 1.00 22.38 130 GLU B CA 1
ATOM 2494 C C . GLU B 1 132 ? -8.008 47.810 -40.260 1.00 19.41 130 GLU B C 1
ATOM 2495 O O . GLU B 1 132 ? -8.083 49.018 -40.491 1.00 17.66 130 GLU B O 1
ATOM 2501 N N . GLY B 1 133 ? -8.293 47.284 -39.067 1.00 17.03 131 GLY B N 1
ATOM 2502 C CA . GLY B 1 133 ? -8.768 48.120 -37.932 1.00 19.06 131 GLY B CA 1
ATOM 2503 C C . GLY B 1 133 ? -10.198 48.624 -38.018 1.00 15.32 131 GLY B C 1
ATOM 2504 O O . GLY B 1 133 ? -10.610 49.457 -37.202 1.00 17.84 131 GLY B O 1
ATOM 2505 N N . SER B 1 134 ? -10.971 48.169 -39.026 1.00 14.96 132 SER B N 1
ATOM 2506 C CA . SER B 1 134 ? -12.395 48.504 -39.095 1.00 15.28 132 SER B CA 1
ATOM 2507 C C . SER B 1 134 ? -13.084 47.799 -37.907 1.00 15.54 132 SER B C 1
ATOM 2508 O O . SER B 1 134 ? -12.475 46.868 -37.366 1.00 15.62 132 SER B O 1
ATOM 2511 N N . PRO B 1 135 ? -14.326 48.193 -37.561 1.00 17.53 133 PRO B N 1
ATOM 2512 C CA . PRO B 1 135 ? -15.061 47.478 -36.484 1.00 21.34 133 PRO B CA 1
ATOM 2513 C C . PRO B 1 135 ? -15.147 45.969 -36.707 1.00 20.78 133 PRO B C 1
ATOM 2514 O O . PRO B 1 135 ? -14.955 45.217 -35.757 1.00 17.37 133 PRO B O 1
ATOM 2518 N N . ASP B 1 136 ? -15.390 45.531 -37.945 1.00 18.18 134 ASP B N 1
ATOM 2519 C CA . ASP B 1 136 ? -15.406 44.090 -38.222 1.00 17.27 134 ASP B CA 1
ATOM 2520 C C . ASP B 1 136 ? -14.054 43.427 -37.985 1.00 19.10 134 ASP B C 1
ATOM 2521 O O . ASP B 1 136 ? -13.979 42.336 -37.403 1.00 18.38 134 ASP B O 1
ATOM 2526 N N . ASP B 1 137 ? -12.963 44.081 -38.408 1.00 16.28 135 ASP B N 1
ATOM 2527 C CA . ASP B 1 137 ? -11.631 43.533 -38.228 1.00 17.42 135 ASP B CA 1
ATOM 2528 C C . ASP B 1 137 ? -11.361 43.416 -36.716 1.00 17.65 135 ASP B C 1
ATOM 2529 O O . ASP B 1 137 ? -10.757 42.452 -36.281 1.00 19.93 135 ASP B O 1
ATOM 2534 N N . LEU B 1 138 ? -11.799 44.405 -35.947 1.00 16.58 136 LEU B N 1
ATOM 2535 C CA . LEU B 1 138 ? -11.547 44.418 -34.486 1.00 16.94 136 LEU B CA 1
ATOM 2536 C C . LEU B 1 138 ? -12.308 43.290 -33.796 1.00 17.70 136 LEU B C 1
ATOM 2537 O O . LEU B 1 138 ? -11.763 42.661 -32.892 1.00 16.58 136 LEU B O 1
ATOM 2542 N N . VAL B 1 139 ? -13.546 43.051 -34.210 1.00 15.50 137 VAL B N 1
ATOM 2543 C CA . VAL B 1 139 ? -14.272 41.842 -33.710 1.00 15.12 137 VAL B CA 1
ATOM 2544 C C . VAL B 1 139 ? -13.473 40.555 -33.991 1.00 16.77 137 VAL B C 1
ATOM 2545 O O . VAL B 1 139 ? -13.216 39.721 -33.087 1.00 14.28 137 VAL B O 1
ATOM 2549 N N . VAL B 1 140 ? -13.045 40.385 -35.249 1.00 14.92 138 VAL B N 1
ATOM 2550 C CA . VAL B 1 140 ? -12.476 39.117 -35.686 1.00 15.29 138 VAL B CA 1
ATOM 2551 C C . VAL B 1 140 ? -11.074 38.943 -35.052 1.00 16.85 138 VAL B C 1
ATOM 2552 O O . VAL B 1 140 ? -10.700 37.825 -34.697 1.00 15.97 138 VAL B O 1
ATOM 2556 N N . ARG B 1 141 ? -10.305 40.045 -34.939 1.00 16.38 139 ARG B N 1
ATOM 2557 C CA . ARG B 1 141 ? -9.022 39.999 -34.199 1.00 20.43 139 ARG B CA 1
ATOM 2558 C C . ARG B 1 141 ? -9.209 39.649 -32.735 1.00 18.10 139 ARG B C 1
ATOM 2559 O O . ARG B 1 141 ? -8.300 39.072 -32.130 1.00 18.68 139 ARG B O 1
ATOM 2567 N N . GLY B 1 142 ? -10.350 40.002 -32.158 1.00 16.38 140 GLY B N 1
ATOM 2568 C CA . GLY B 1 142 ? -10.649 39.585 -30.782 1.00 16.53 140 GLY B CA 1
ATOM 2569 C C . GLY B 1 142 ? -10.829 38.063 -30.657 1.00 15.87 140 GLY B C 1
ATOM 2570 O O . GLY B 1 142 ? -10.625 37.483 -29.587 1.00 16.98 140 GLY B O 1
ATOM 2571 N N . LEU B 1 143 ? -11.217 37.405 -31.752 1.00 12.77 141 LEU B N 1
ATOM 2572 C CA . LEU B 1 143 ? -11.555 35.960 -31.743 1.00 14.76 141 LEU B CA 1
ATOM 2573 C C . LEU B 1 143 ? -10.497 34.971 -32.213 1.00 18.84 141 LEU B C 1
ATOM 2574 O O . LEU B 1 143 ? -10.462 33.819 -31.762 1.00 15.96 141 LEU B O 1
ATOM 2579 N N . ILE B 1 144 ? -9.648 35.377 -33.155 1.00 13.77 142 ILE B N 1
ATOM 2580 C CA . ILE B 1 144 ? -8.824 34.414 -33.855 1.00 17.96 142 ILE B CA 1
ATOM 2581 C C . ILE B 1 144 ? -7.338 34.801 -33.852 1.00 16.75 142 ILE B C 1
ATOM 2582 O O . ILE B 1 144 ? -6.990 35.992 -33.701 1.00 21.35 142 ILE B O 1
ATOM 2587 N N . VAL B 1 145 ? -6.492 33.786 -33.973 1.00 18.42 143 VAL B N 1
ATOM 2588 C CA . VAL B 1 145 ? -5.022 33.962 -33.994 1.00 22.99 143 VAL B CA 1
ATOM 2589 C C . VAL B 1 145 ? -4.443 32.998 -35.005 1.00 26.68 143 VAL B C 1
ATOM 2590 O O . VAL B 1 145 ? -5.048 31.951 -35.251 1.00 26.54 143 VAL B O 1
ATOM 2594 N N . PRO B 1 146 ? -3.285 33.356 -35.613 1.00 30.32 144 PRO B N 1
ATOM 2595 C CA . PRO B 1 146 ? -2.535 32.377 -36.430 1.00 33.32 144 PRO B CA 1
ATOM 2596 C C . PRO B 1 146 ? -2.012 31.198 -35.607 1.00 36.25 144 PRO B C 1
ATOM 2597 O O . PRO B 1 146 ? -1.430 31.385 -34.533 1.00 41.60 144 PRO B O 1
ATOM 2601 N N . ARG B 1 147 ? -2.242 29.989 -36.088 1.00 39.57 145 ARG B N 1
ATOM 2602 C CA . ARG B 1 147 ? -1.588 28.819 -35.524 1.00 43.14 145 ARG B CA 1
ATOM 2603 C C . ARG B 1 147 ? -1.055 27.968 -36.663 1.00 43.94 145 ARG B C 1
ATOM 2604 O O . ARG B 1 147 ? -1.801 27.638 -37.595 1.00 42.84 145 ARG B O 1
ATOM 2612 N N . SER B 1 148 ? 0.236 27.629 -36.587 1.00 44.16 146 SER B N 1
ATOM 2613 C CA . SER B 1 148 ? 0.860 26.709 -37.552 1.00 46.07 146 SER B CA 1
ATOM 2614 C C . SER B 1 148 ? 0.418 27.023 -38.990 1.00 45.17 146 SER B C 1
ATOM 2615 O O . SER B 1 148 ? 0.041 26.117 -39.745 1.00 46.90 146 SER B O 1
ATOM 2617 N N . GLY B 1 149 ? 0.429 28.315 -39.335 1.00 42.55 147 GLY B N 1
ATOM 2618 C CA . GLY B 1 149 ? 0.120 28.785 -40.682 1.00 43.16 147 GLY B CA 1
ATOM 2619 C C . GLY B 1 149 ? -1.332 28.971 -41.099 1.00 43.88 147 GLY B C 1
ATOM 2620 O O . GLY B 1 149 ? -1.614 29.123 -42.286 1.00 44.30 147 GLY B O 1
ATOM 2621 N N . GLN B 1 150 ? -2.263 28.956 -40.147 1.00 42.28 148 GLN B N 1
ATOM 2622 C CA . GLN B 1 150 ? -3.676 29.228 -40.458 1.00 40.67 148 GLN B CA 1
ATOM 2623 C C . GLN B 1 150 ? -4.343 29.951 -39.288 1.00 36.13 148 GLN B C 1
ATOM 2624 O O . GLN B 1 150 ? -3.854 29.890 -38.163 1.00 36.87 148 GLN B O 1
ATOM 2630 N N . TYR B 1 151 ? -5.442 30.642 -39.549 1.00 33.51 149 TYR B N 1
ATOM 2631 C CA . TYR B 1 151 ? -6.157 31.292 -38.445 1.00 31.73 149 TYR B CA 1
ATOM 2632 C C . TYR B 1 151 ? -7.077 30.319 -37.729 1.00 27.67 149 TYR B C 1
ATOM 2633 O O . TYR B 1 151 ? -7.793 29.546 -38.361 1.00 28.48 149 TYR B O 1
ATOM 2642 N N . VAL B 1 152 ? -7.066 30.372 -36.398 1.00 22.50 150 VAL B N 1
ATOM 2643 C CA . VAL B 1 152 ? -7.906 29.490 -35.577 1.00 21.69 150 VAL B CA 1
ATOM 2644 C C . VAL B 1 152 ? -8.536 30.315 -34.448 1.00 18.81 150 VAL B C 1
ATOM 2645 O O . VAL B 1 152 ? -8.031 31.391 -34.126 1.00 18.63 150 VAL B O 1
ATOM 2649 N N . PHE B 1 153 ? -9.556 29.780 -33.783 1.00 15.42 151 PHE B N 1
ATOM 2650 C CA . PHE B 1 153 ? -10.046 30.467 -32.587 1.00 17.50 151 PHE B CA 1
ATOM 2651 C C . PHE B 1 153 ? -9.007 30.425 -31.459 1.00 15.37 151 PHE B C 1
ATOM 2652 O O . PHE B 1 153 ? -8.351 29.412 -31.242 1.00 19.82 151 PHE B O 1
ATOM 2660 N N . LYS B 1 154 ? -8.867 31.549 -30.747 1.00 16.26 152 LYS B N 1
ATOM 2661 C CA . LYS B 1 154 ? -8.078 31.593 -29.514 1.00 15.39 152 LYS B CA 1
ATOM 2662 C C . LYS B 1 154 ? -8.587 30.511 -28.568 1.00 14.40 152 LYS B C 1
ATOM 2663 O O . LYS B 1 154 ? -9.808 30.291 -28.469 1.00 15.62 152 LYS B O 1
ATOM 2669 N N . GLU B 1 155 ? -7.683 29.865 -27.846 1.00 17.47 153 GLU B N 1
ATOM 2670 C CA . GLU B 1 155 ? -8.085 28.809 -26.893 1.00 17.74 153 GLU B CA 1
ATOM 2671 C C . GLU B 1 155 ? -9.035 29.280 -25.813 1.00 16.17 153 GLU B C 1
ATOM 2672 O O . GLU B 1 155 ? -9.888 28.510 -25.364 1.00 17.83 153 GLU B O 1
ATOM 2678 N N . ILE B 1 156 ? -8.945 30.551 -25.423 1.00 13.44 154 ILE B N 1
ATOM 2679 C CA . ILE B 1 156 ? -9.845 31.084 -24.397 1.00 13.34 154 ILE B CA 1
ATOM 2680 C C . ILE B 1 156 ? -11.314 31.052 -24.891 1.00 16.56 154 ILE B C 1
ATOM 2681 O O . ILE B 1 156 ? -12.238 30.944 -24.088 1.00 17.87 154 ILE B O 1
ATOM 2686 N N . VAL B 1 157 ? -11.505 31.128 -26.210 1.00 17.28 155 VAL B N 1
ATOM 2687 C CA . VAL B 1 157 ? -12.838 30.998 -26.834 1.00 15.93 155 VAL B CA 1
ATOM 2688 C C . VAL B 1 157 ? -13.157 29.497 -26.989 1.00 14.34 155 VAL B C 1
ATOM 2689 O O . VAL B 1 157 ? -14.263 29.073 -26.638 1.00 15.10 155 VAL B O 1
ATOM 2693 N N . GLU B 1 158 ? -12.205 28.730 -27.519 1.00 16.75 156 GLU B N 1
ATOM 2694 C CA . GLU B 1 158 ? -12.410 27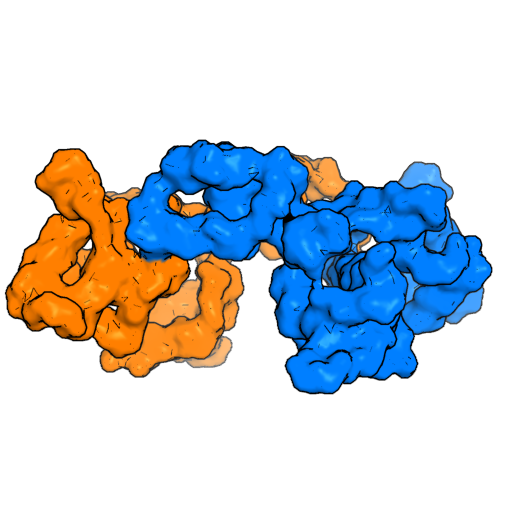.301 -27.768 1.00 16.59 156 GLU B CA 1
ATOM 2695 C C . GLU B 1 158 ? -12.846 26.590 -26.503 1.00 20.60 156 GLU B C 1
ATOM 2696 O O . GLU B 1 158 ? -13.755 25.762 -26.548 1.00 20.48 156 GLU B O 1
ATOM 2702 N N . HIS B 1 159 ? -12.191 26.906 -25.385 1.00 20.63 157 HIS B N 1
ATOM 2703 C CA . HIS B 1 159 ? -12.563 26.346 -24.056 1.00 22.53 157 HIS B CA 1
ATOM 2704 C C . HIS B 1 159 ? -14.076 26.337 -23.832 1.00 22.24 157 HIS B C 1
ATOM 2705 O O . HIS B 1 159 ? -14.662 25.332 -23.346 1.00 21.76 157 HIS B O 1
ATOM 2712 N N . TYR B 1 160 ? -14.713 27.454 -24.143 1.00 16.05 158 TYR B N 1
ATOM 2713 C CA . TYR B 1 160 ? -16.147 27.529 -23.954 1.00 17.15 158 TYR B CA 1
ATOM 2714 C C . TYR B 1 160 ? -16.946 26.835 -25.058 1.00 19.42 158 TYR B C 1
ATOM 2715 O O . TYR B 1 160 ? -17.991 26.250 -24.786 1.00 16.36 158 TYR B O 1
ATOM 2724 N N . LEU B 1 161 ? -16.488 26.944 -26.303 1.00 17.44 159 LEU B N 1
ATOM 2725 C CA . LEU B 1 161 ? -17.185 26.285 -27.403 1.00 16.94 159 LEU B CA 1
ATOM 2726 C C . LEU B 1 161 ? -17.253 24.774 -27.206 1.00 18.49 159 LEU B C 1
ATOM 2727 O O . LEU B 1 161 ? -18.235 24.151 -27.591 1.00 20.27 159 LEU B O 1
ATOM 2732 N N . GLN B 1 162 ? -16.194 24.222 -26.615 1.00 15.94 160 GLN B N 1
ATOM 2733 C CA . GLN B 1 162 ? -15.999 22.778 -26.357 1.00 20.94 160 GLN B CA 1
ATOM 2734 C C . GLN B 1 162 ? -16.999 22.222 -25.346 1.00 22.19 160 GLN B C 1
ATOM 2735 O O . GLN B 1 162 ? -17.146 20.991 -25.225 1.00 24.51 160 GLN B O 1
ATOM 2741 N N . GLN B 1 163 ? -17.665 23.104 -24.606 1.00 17.55 161 GLN B N 1
ATOM 2742 C CA . GLN B 1 163 ? -18.640 22.685 -23.572 1.00 22.58 161 GLN B CA 1
ATOM 2743 C C . GLN B 1 163 ? -20.006 22.315 -24.139 1.00 23.07 161 GLN B C 1
ATOM 2744 O O . GLN B 1 163 ? -20.861 21.826 -23.406 1.00 19.96 161 GLN B O 1
ATOM 2750 N N . ILE B 1 164 ? -20.227 22.600 -25.423 1.00 21.57 162 ILE B N 1
ATOM 2751 C CA . ILE B 1 164 ? -21.546 22.465 -26.012 1.00 20.28 162 ILE B CA 1
ATOM 2752 C C . ILE B 1 164 ? -21.674 21.093 -26.677 1.00 21.07 162 ILE B C 1
ATOM 2753 O O . ILE B 1 164 ? -20.745 20.646 -27.344 1.00 21.13 162 ILE B O 1
ATOM 2758 N N . SER B 1 165 ? -22.821 20.436 -26.450 1.00 20.57 163 SER B N 1
ATOM 2759 C CA . SER B 1 165 ? -23.146 19.127 -27.039 1.00 24.07 163 SER B CA 1
ATOM 2760 C C . SER B 1 165 ? -24.190 19.371 -28.101 1.00 19.96 163 SER B C 1
ATOM 2761 O O . SER B 1 165 ? -24.971 20.305 -27.972 1.00 22.28 163 SER B O 1
ATOM 2764 N N . PHE B 1 166 ? -24.233 18.518 -29.133 1.00 23.91 164 PHE B N 1
ATOM 2765 C CA . PHE B 1 166 ? -25.138 18.784 -30.263 1.00 25.42 164 PHE B CA 1
ATOM 2766 C C . PHE B 1 166 ? -26.164 17.675 -30.543 1.00 26.33 164 PHE B C 1
ATOM 2767 O O . PHE B 1 166 ? -25.866 16.504 -30.313 1.00 26.93 164 PHE B O 1
ATOM 2775 N N . ALA B 1 167 ? -27.341 18.090 -31.022 1.00 29.12 165 ALA B N 1
ATOM 2776 C CA . ALA B 1 167 ? -28.427 17.191 -31.406 1.00 38.68 165 ALA B CA 1
ATOM 2777 C C . ALA B 1 167 ? -28.248 16.719 -32.849 1.00 43.52 165 ALA B C 1
ATOM 2778 O O . ALA B 1 167 ? -27.241 17.065 -33.505 1.00 43.07 165 ALA B O 1
ATOM 2780 N N . ASP B 1 168 ? -29.210 15.908 -33.314 1.00 47.45 166 ASP B N 1
ATOM 2781 C CA . ASP B 1 168 ? -29.267 15.403 -34.698 1.00 51.03 166 ASP B CA 1
ATOM 2782 C C . ASP B 1 168 ? -29.044 16.493 -35.746 1.00 49.38 166 ASP B C 1
ATOM 2783 O O . ASP B 1 168 ? -28.352 16.281 -36.759 1.00 48.20 166 ASP B O 1
ATOM 2788 N N . ASP B 1 169 ? -29.629 17.656 -35.481 1.00 43.49 167 ASP B N 1
ATOM 2789 C CA . ASP B 1 169 ? -29.584 18.765 -36.409 1.00 42.53 167 ASP B CA 1
ATOM 2790 C C . ASP B 1 169 ? -28.312 19.617 -36.297 1.00 38.05 167 ASP B C 1
ATOM 2791 O O . ASP B 1 169 ? -28.296 20.736 -36.806 1.00 42.76 167 ASP B O 1
ATOM 2796 N N . ASN B 1 170 ? -27.268 19.107 -35.643 1.00 31.92 168 ASN B N 1
ATOM 2797 C CA . ASN B 1 170 ? -25.993 19.861 -35.474 1.00 32.92 168 ASN B CA 1
ATOM 2798 C C . ASN B 1 170 ? -26.153 21.205 -34.757 1.00 29.17 168 ASN B C 1
ATOM 2799 O O . ASN B 1 170 ? -25.285 22.092 -34.899 1.00 25.70 168 ASN B O 1
ATOM 2804 N N . LEU B 1 171 ? -27.277 21.386 -34.065 1.00 24.16 169 LEU B N 1
ATOM 2805 C CA . LEU B 1 171 ? -27.443 22.547 -33.153 1.00 24.17 169 LEU B CA 1
ATOM 2806 C C . LEU B 1 171 ? -27.403 22.105 -31.689 1.00 26.55 169 LEU B C 1
ATOM 2807 O O . LEU B 1 171 ? -27.739 20.953 -31.370 1.00 21.06 169 LEU B O 1
ATOM 2812 N N . ALA B 1 172 ? -26.968 23.023 -30.814 1.00 21.36 170 ALA B N 1
ATOM 2813 C CA . ALA B 1 172 ? -26.779 22.735 -29.399 1.00 16.69 170 ALA B CA 1
ATOM 2814 C C . ALA B 1 172 ? -27.986 22.023 -28.743 1.00 16.50 170 ALA B C 1
ATOM 2815 O O . ALA B 1 172 ? -29.144 22.453 -28.874 1.00 22.45 170 ALA B O 1
ATOM 2817 N N . SER B 1 173 ? -27.649 20.990 -27.988 1.00 23.65 171 SER B N 1
ATOM 2818 C CA . SER B 1 173 ? -28.639 20.253 -27.229 1.00 22.60 171 SER B CA 1
ATOM 2819 C C . SER B 1 173 ? -28.316 20.258 -25.716 1.00 25.21 171 SER B C 1
ATOM 2820 O O . SER B 1 173 ? -29.178 19.926 -24.890 1.00 21.22 171 SER B O 1
ATOM 2823 N N . MET B 1 174 ? -27.088 20.647 -25.348 1.00 23.31 172 MET B N 1
ATOM 2824 C CA . MET B 1 174 ? -26.688 20.666 -23.939 1.00 20.72 172 MET B CA 1
ATOM 2825 C C . MET B 1 174 ? -25.471 21.569 -23.828 1.00 21.84 172 MET B C 1
ATOM 2826 O O . MET B 1 174 ? -24.620 21.580 -24.729 1.00 19.29 172 MET B O 1
ATOM 2831 N N . ILE B 1 175 ? -25.373 22.287 -22.717 1.00 19.43 173 ILE B N 1
ATOM 2832 C CA . ILE B 1 175 ? -24.188 23.110 -22.409 1.00 18.15 173 ILE B CA 1
ATOM 2833 C C . ILE B 1 175 ? -23.677 22.797 -20.988 1.00 17.63 173 ILE B C 1
ATOM 2834 O O . ILE B 1 175 ? -24.417 22.957 -20.030 1.00 17.56 173 ILE B O 1
ATOM 2839 N N . ARG B 1 176 ? -22.422 22.404 -20.882 1.00 15.51 174 ARG B N 1
ATOM 2840 C CA . ARG B 1 176 ? -21.762 22.227 -19.607 1.00 18.86 174 ARG B CA 1
ATOM 2841 C C . ARG B 1 176 ? -21.238 23.586 -19.118 1.00 23.59 174 ARG B C 1
ATOM 2842 O O . ARG B 1 176 ? -20.546 24.297 -19.875 1.00 21.35 174 ARG B O 1
ATOM 2850 N N . LEU B 1 177 ? -21.556 23.905 -17.864 1.00 19.86 175 LEU B N 1
ATOM 2851 C CA . LEU B 1 177 ? -21.179 25.205 -17.231 1.00 19.05 175 LEU B CA 1
ATOM 2852 C C . LEU B 1 177 ? -19.863 24.997 -16.441 1.00 20.30 175 LEU B C 1
ATOM 2853 O O . LEU B 1 177 ? -19.830 24.319 -15.410 1.00 19.97 175 LEU B O 1
ATOM 2858 N N . PRO B 1 178 ? -18.730 25.484 -16.993 1.00 23.02 176 PRO B N 1
ATOM 2859 C CA . PRO B 1 178 ? -17.441 25.108 -16.419 1.00 22.69 176 PRO B CA 1
ATOM 2860 C C . PRO B 1 178 ? -17.201 25.758 -15.042 1.00 18.63 176 PRO B C 1
ATOM 2861 O O . PRO B 1 178 ? -16.319 25.307 -14.316 1.00 25.41 176 PRO B O 1
ATOM 2865 N N . GLN B 1 179 ? -18.018 26.731 -14.685 1.00 17.71 177 GLN B N 1
ATOM 2866 C CA . GLN B 1 179 ? -17.893 27.373 -13.365 1.00 21.11 177 GLN B CA 1
ATOM 2867 C C . GLN B 1 179 ? -18.225 26.410 -12.246 1.00 28.46 177 GLN B C 1
ATOM 2868 O O . GLN B 1 179 ? -17.818 26.641 -11.100 1.00 23.94 177 GLN B O 1
ATOM 2874 N N . TYR B 1 180 ? -18.951 25.337 -12.587 1.00 23.54 178 TYR B N 1
ATOM 2875 C CA . TYR B 1 180 ? -19.282 24.284 -11.609 1.00 23.10 178 TYR B CA 1
ATOM 2876 C C . TYR B 1 180 ? -18.217 23.174 -11.540 1.00 25.73 178 TYR B C 1
ATOM 2877 O O . TYR B 1 180 ? -18.326 22.245 -10.749 1.00 23.98 178 TYR B O 1
ATOM 2886 N N . GLY B 1 181 ? -17.201 23.248 -12.392 1.00 24.34 179 GLY B N 1
ATOM 2887 C CA . GLY B 1 181 ? -16.057 22.360 -12.303 1.00 25.71 179 GLY B CA 1
ATOM 2888 C C . GLY B 1 181 ? -16.420 20.891 -12.484 1.00 27.54 179 GLY B C 1
ATOM 2889 O O . GLY B 1 181 ? -17.256 20.555 -13.318 1.00 25.60 179 GLY B O 1
ATOM 2890 N N . ASP B 1 182 ? -15.795 20.028 -11.691 1.00 24.46 180 ASP B N 1
ATOM 2891 C CA . ASP B 1 182 ? -16.022 18.588 -11.812 1.00 29.69 180 ASP B CA 1
ATOM 2892 C C . ASP B 1 182 ? -17.437 18.126 -11.365 1.00 24.88 180 ASP B C 1
ATOM 2893 O O . ASP B 1 182 ? -17.770 16.931 -11.500 1.00 25.64 180 ASP B O 1
ATOM 2898 N N . ALA B 1 183 ? -18.295 19.042 -10.913 1.00 20.74 181 ALA B N 1
ATOM 2899 C CA . ALA B 1 183 ? -19.719 18.676 -10.721 1.00 22.66 181 ALA B CA 1
ATOM 2900 C C . ALA B 1 183 ? -20.402 18.376 -12.048 1.00 23.34 181 ALA B C 1
ATOM 2901 O O . ALA B 1 183 ? -21.480 17.775 -12.064 1.00 22.59 181 ALA B O 1
ATOM 2903 N N . ASN B 1 184 ? -19.783 18.805 -13.163 1.00 20.44 182 ASN B N 1
ATOM 2904 C CA . ASN B 1 184 ? -20.392 18.612 -14.500 1.00 22.81 182 ASN B CA 1
ATOM 2905 C C . ASN B 1 184 ? -21.856 18.995 -14.566 1.00 21.19 182 ASN B C 1
ATOM 2906 O O . ASN B 1 184 ? -22.735 18.193 -14.884 1.00 23.09 182 ASN B O 1
ATOM 2911 N N . VAL B 1 185 ? -22.111 20.247 -14.237 1.00 19.02 183 VAL B N 1
ATOM 2912 C CA . VAL B 1 185 ? -23.437 20.809 -14.259 1.00 16.52 183 VAL B CA 1
ATOM 2913 C C . VAL B 1 185 ? -23.718 21.324 -15.662 1.00 21.23 183 VAL B C 1
ATOM 2914 O O . VAL B 1 185 ? -22.853 21.984 -16.277 1.00 19.85 183 VAL B O 1
ATOM 2918 N N . VAL B 1 186 ? -24.933 21.043 -16.132 1.00 20.53 184 VAL B N 1
ATOM 2919 C CA . VAL B 1 186 ? -25.375 21.369 -17.493 1.00 17.91 184 VAL B CA 1
ATOM 2920 C C . VAL B 1 186 ? -26.704 22.068 -17.557 1.00 16.14 184 VAL B C 1
ATOM 2921 O O . VAL B 1 186 ? -27.566 21.963 -16.650 1.00 18.52 184 VAL B O 1
ATOM 2925 N N . LEU B 1 187 ? -26.895 22.791 -18.666 1.00 15.58 185 LEU B N 1
ATOM 2926 C CA . LEU B 1 187 ? -28.182 23.247 -19.126 1.00 17.60 185 LEU B CA 1
ATOM 2927 C C . LEU B 1 187 ? -28.628 22.240 -20.195 1.00 20.89 185 LEU B C 1
ATOM 2928 O O . LEU B 1 187 ? -27.943 22.049 -21.188 1.00 19.85 185 LEU B O 1
ATOM 2933 N N . ASP B 1 188 ? -29.764 21.586 -19.942 1.00 17.90 186 ASP B N 1
ATOM 2934 C CA . ASP B 1 188 ? -30.301 20.529 -20.805 1.00 19.67 186 ASP B CA 1
ATOM 2935 C C . ASP B 1 188 ? -31.828 20.716 -20.815 1.00 22.77 186 ASP B C 1
ATOM 2936 O O . ASP B 1 188 ? -32.469 20.582 -19.770 1.00 21.57 186 ASP B O 1
ATOM 2941 N N . PRO B 1 189 ? -32.429 21.049 -21.986 1.00 20.48 187 PRO B N 1
ATOM 2942 C CA . PRO B 1 189 ? -33.854 21.298 -21.973 1.00 24.46 187 PRO B CA 1
ATOM 2943 C C . PRO B 1 189 ? -34.651 20.001 -21.674 1.00 22.64 187 PRO B C 1
ATOM 2944 O O . PRO B 1 189 ? -35.853 20.075 -21.400 1.00 25.21 187 PRO B O 1
ATOM 2948 N N . ARG B 1 190 ? -33.979 18.852 -21.706 1.00 26.82 188 ARG B N 1
ATOM 2949 C CA . ARG B 1 190 ? -34.664 17.547 -21.415 1.00 29.24 188 ARG B CA 1
ATOM 2950 C C . ARG B 1 190 ? -34.817 17.270 -19.911 1.00 29.42 188 ARG B C 1
ATOM 2951 O O . ARG B 1 190 ? -35.544 16.354 -19.517 1.00 24.94 188 ARG B O 1
ATOM 2959 N N . ARG B 1 191 ? -34.126 18.041 -19.061 1.00 25.31 189 ARG B N 1
ATOM 2960 C CA . ARG B 1 191 ? -34.069 17.730 -17.618 1.00 21.29 189 ARG B CA 1
ATOM 2961 C C . ARG B 1 191 ? -34.138 19.002 -16.778 1.00 27.42 189 ARG B C 1
ATOM 2962 O O . ARG B 1 191 ? -33.565 20.029 -17.155 1.00 23.02 189 ARG B O 1
ATOM 2970 N N . GLY B 1 192 ? -34.815 18.927 -15.637 1.00 24.53 190 GLY B N 1
ATOM 2971 C CA . GLY B 1 192 ? -34.913 20.049 -14.722 1.00 25.10 190 GLY B CA 1
ATOM 2972 C C . GLY B 1 192 ? -35.420 21.326 -15.378 1.00 29.07 190 GLY B C 1
ATOM 2973 O O . GLY B 1 192 ? -35.044 22.417 -14.961 1.00 28.65 190 GLY B O 1
ATOM 2974 N N . TYR B 1 193 ? -36.270 21.187 -16.401 1.00 33.45 191 TYR B N 1
ATOM 2975 C CA . TYR B 1 193 ? -36.807 22.328 -17.166 1.00 35.94 191 TYR B CA 1
ATOM 2976 C C . TYR B 1 193 ? -35.695 23.214 -17.789 1.00 31.59 191 TYR B C 1
ATOM 2977 O O . TYR B 1 193 ? -35.917 24.387 -18.036 1.00 33.66 191 TYR B O 1
ATOM 2986 N N . GLY B 1 194 ? -34.514 22.663 -18.017 1.00 27.78 192 GLY B N 1
ATOM 2987 C CA . GLY B 1 194 ? -33.424 23.470 -18.605 1.00 26.74 192 GLY B CA 1
ATOM 2988 C C . GLY B 1 194 ? -32.548 24.199 -17.589 1.00 29.31 192 GLY B C 1
ATOM 2989 O O . GLY B 1 194 ? -31.500 24.732 -17.953 1.00 26.36 192 GLY B O 1
ATOM 2990 N N . GLN B 1 195 ? -32.962 24.191 -16.317 1.00 25.70 193 GLN B N 1
ATOM 2991 C CA . GLN B 1 195 ? -32.171 24.748 -15.200 1.00 23.54 193 GLN B CA 1
ATOM 2992 C C . GLN B 1 195 ? -30.957 23.878 -14.911 1.00 23.85 193 GLN B C 1
ATOM 2993 O O . GLN B 1 195 ? -30.963 22.681 -15.213 1.00 23.76 193 GLN B O 1
ATOM 2999 N N . PRO B 1 196 ? -29.900 24.466 -14.304 1.00 18.82 194 PRO B N 1
ATOM 3000 C CA . PRO B 1 196 ? -28.685 23.715 -14.041 1.00 18.67 194 PRO B CA 1
ATOM 3001 C C . PRO B 1 196 ? -28.946 22.373 -13.303 1.00 17.80 194 PRO B C 1
ATOM 3002 O O . PRO B 1 196 ? -29.561 22.366 -12.226 1.00 18.08 194 PRO B O 1
ATOM 3006 N N . VAL B 1 197 ? -28.511 21.286 -13.914 1.00 18.80 195 VAL B N 1
ATOM 3007 C CA . VAL B 1 197 ? -28.581 19.946 -13.303 1.00 17.55 195 VAL B CA 1
ATOM 3008 C C . VAL B 1 197 ? -27.221 19.315 -13.311 1.00 20.40 195 VAL B C 1
ATOM 3009 O O . VAL B 1 197 ? -26.398 19.600 -14.212 1.00 18.96 195 VAL B O 1
ATOM 3013 N N . PHE B 1 198 ? -26.965 18.428 -12.326 1.00 17.35 196 PHE B N 1
ATOM 3014 C CA . PHE B 1 198 ? -25.805 17.588 -12.353 1.00 18.81 196 PHE B CA 1
ATOM 3015 C C . PHE B 1 198 ? -26.048 16.618 -13.522 1.00 20.80 196 PHE B C 1
ATOM 3016 O O . PHE B 1 198 ? -27.059 15.915 -13.547 1.00 18.91 196 PHE B O 1
ATOM 3024 N N . ASP B 1 199 ? -25.144 16.622 -14.505 1.00 19.11 197 ASP B N 1
ATOM 3025 C CA . ASP B 1 199 ? -25.304 15.754 -15.697 1.00 17.90 197 ASP B CA 1
ATOM 3026 C C . ASP B 1 199 ? -25.442 14.279 -15.240 1.00 23.78 197 ASP B C 1
ATOM 3027 O O . ASP B 1 199 ? -26.216 13.509 -15.811 1.00 24.50 197 ASP B O 1
ATOM 3032 N N . GLY B 1 200 ? -24.707 13.934 -14.186 1.00 21.82 198 GLY B N 1
ATOM 3033 C CA . GLY B 1 200 ? -24.529 12.558 -13.735 1.00 26.53 198 GLY B CA 1
ATOM 3034 C C . GLY B 1 200 ? -25.725 11.955 -13.011 1.00 25.42 198 GLY B C 1
ATOM 3035 O O . GLY B 1 200 ? -25.868 10.728 -12.976 1.00 30.05 198 GLY B O 1
ATOM 3036 N N . SER B 1 201 ? -26.579 12.794 -12.423 1.00 21.90 199 SER B N 1
ATOM 3037 C CA . SER B 1 201 ? -27.801 12.290 -11.743 1.00 20.40 199 SER B CA 1
ATOM 3038 C C . SER B 1 201 ? -29.101 12.948 -12.230 1.00 19.43 199 SER B C 1
ATOM 3039 O O . SER B 1 201 ? -30.202 12.528 -11.859 1.00 19.88 199 SER B O 1
ATOM 3042 N N . GLY B 1 202 ? -28.978 14.014 -13.033 1.00 17.74 200 GLY B N 1
ATOM 3043 C CA . GLY B 1 202 ? -30.127 14.783 -13.498 1.00 14.12 200 GLY B CA 1
ATOM 3044 C C . GLY B 1 202 ? -30.835 15.599 -12.438 1.00 14.57 200 GLY B C 1
ATOM 3045 O O . GLY B 1 202 ? -31.951 16.104 -12.655 1.00 18.25 200 GLY B O 1
ATOM 3046 N N . VAL B 1 203 ? -30.179 15.739 -11.274 1.00 16.62 201 VAL B N 1
ATOM 3047 C CA . VAL B 1 203 ? -30.718 16.572 -10.185 1.00 15.92 201 VAL B CA 1
ATOM 3048 C C . VAL B 1 203 ? -30.402 18.059 -10.357 1.00 14.52 201 VAL B C 1
ATOM 3049 O O . VAL B 1 203 ? -29.278 18.388 -10.656 1.00 19.44 201 VAL B O 1
ATOM 3053 N N . ARG B 1 204 ? -31.404 18.909 -10.113 1.00 18.27 202 ARG B N 1
ATOM 3054 C CA . ARG B 1 204 ? -31.207 20.341 -10.120 1.00 20.38 202 ARG B CA 1
ATOM 3055 C C . ARG B 1 204 ? -30.221 20.723 -9.009 1.00 21.16 202 ARG B C 1
ATOM 3056 O O . ARG B 1 204 ? -30.369 20.298 -7.855 1.00 18.16 202 ARG B O 1
ATOM 3064 N N . VAL B 1 205 ? -29.216 21.523 -9.363 1.00 16.96 203 VAL B N 1
ATOM 3065 C CA . VAL B 1 205 ? -28.332 22.100 -8.361 1.00 18.59 203 VAL B CA 1
ATOM 3066 C C . VAL B 1 205 ? -29.172 22.766 -7.266 1.00 15.79 203 VAL B C 1
ATOM 3067 O O . VAL B 1 205 ? -28.854 22.663 -6.062 1.00 15.82 203 VAL B O 1
ATOM 3071 N N . ALA B 1 206 ? -30.262 23.420 -7.652 1.00 15.75 204 ALA B N 1
ATOM 3072 C CA . ALA B 1 206 ? -31.095 24.104 -6.667 1.00 16.21 204 ALA B CA 1
ATOM 3073 C C . ALA B 1 206 ? -31.600 23.153 -5.565 1.00 16.75 204 ALA B C 1
ATOM 3074 O O . ALA B 1 206 ? -31.810 23.573 -4.423 1.00 19.18 204 ALA B O 1
ATOM 3076 N N . ASP B 1 207 ? -31.778 21.871 -5.900 1.00 15.15 205 ASP B N 1
ATOM 3077 C CA . ASP B 1 207 ? -32.420 20.949 -4.967 1.00 15.52 205 ASP B CA 1
ATOM 3078 C C . ASP B 1 207 ? -31.471 20.379 -3.902 1.00 17.78 205 ASP B C 1
ATOM 3079 O O . ASP B 1 207 ? -31.945 19.755 -2.921 1.00 17.59 205 ASP B O 1
ATOM 3084 N N . VAL B 1 208 ? -30.156 20.631 -4.043 1.00 16.67 206 VAL B N 1
ATOM 3085 C CA . VAL B 1 208 ? -29.211 20.171 -3.009 1.00 14.31 206 VAL B CA 1
ATOM 3086 C C . VAL B 1 208 ? -28.961 21.239 -1.953 1.00 16.57 206 VAL B C 1
ATOM 3087 O O . VAL B 1 208 ? -28.400 20.972 -0.872 1.00 15.72 206 VAL B O 1
ATOM 3091 N N . LEU B 1 209 ? -29.351 22.463 -2.288 1.00 16.47 207 LEU B N 1
ATOM 3092 C CA . LEU B 1 209 ? -29.051 23.668 -1.450 1.00 16.77 207 LEU B CA 1
ATOM 3093 C C . LEU B 1 209 ? -29.855 23.708 -0.160 1.00 20.43 207 LEU B C 1
ATOM 3094 O O . LEU B 1 209 ? -29.311 24.006 0.898 1.00 18.83 207 LEU B O 1
ATOM 3099 N N . GLY B 1 210 ? -31.154 23.415 -0.245 1.00 17.06 208 GLY B N 1
ATOM 3100 C CA . GLY B 1 210 ? -31.993 23.410 0.941 1.00 21.52 208 GLY B CA 1
ATOM 3101 C C . GLY B 1 210 ? -31.491 22.422 1.993 1.00 17.67 208 GLY B C 1
ATOM 3102 O O . GLY B 1 210 ? -31.308 22.784 3.165 1.00 18.53 208 GLY B O 1
ATOM 3103 N N . PRO B 1 211 ? -31.271 21.157 1.595 1.00 18.21 209 PRO B N 1
ATOM 3104 C CA . PRO B 1 211 ? -30.730 20.176 2.535 1.00 18.11 209 PRO B CA 1
ATOM 3105 C C . PRO B 1 211 ? -29.377 20.570 3.199 1.00 16.63 209 PRO B C 1
ATOM 3106 O O . PRO B 1 211 ? -29.213 20.407 4.405 1.00 15.42 209 PRO B O 1
ATOM 3110 N N . LEU B 1 212 ? -28.428 21.102 2.424 1.00 15.03 210 LEU B N 1
ATOM 3111 C CA . LEU B 1 212 ? -27.174 21.585 3.009 1.00 14.29 210 LEU B CA 1
ATOM 3112 C C . LEU B 1 212 ? -27.403 22.756 3.954 1.00 15.24 210 LEU B C 1
ATOM 3113 O O . LEU B 1 212 ? -26.880 22.760 5.085 1.00 15.13 210 LEU B O 1
ATOM 3118 N N . ARG B 1 213 ? -28.209 23.727 3.529 1.00 14.63 211 ARG B N 1
ATOM 3119 C CA . ARG B 1 213 ? -28.528 24.860 4.420 1.00 17.48 211 ARG B CA 1
ATOM 3120 C C . ARG B 1 213 ? -29.191 24.419 5.724 1.00 20.65 211 ARG B C 1
ATOM 3121 O O . ARG B 1 213 ? -28.937 24.989 6.790 1.00 21.70 211 ARG B O 1
ATOM 3129 N N . ALA B 1 214 ? -30.039 23.405 5.642 1.00 18.06 212 ALA B N 1
ATOM 3130 C CA . ALA B 1 214 ? -30.681 22.820 6.817 1.00 19.87 212 ALA B CA 1
ATOM 3131 C C . ALA B 1 214 ? -29.715 22.103 7.768 1.00 20.73 212 ALA B C 1
ATOM 3132 O O . ALA B 1 214 ? -30.090 21.781 8.896 1.00 23.59 212 ALA B O 1
ATOM 3134 N N . GLY B 1 215 ? -28.481 21.829 7.329 1.00 18.84 213 GLY B N 1
ATOM 3135 C CA . GLY B 1 215 ? -27.517 21.212 8.194 1.00 18.20 213 GLY B CA 1
ATOM 3136 C C . GLY B 1 215 ? -27.218 19.761 7.942 1.00 19.79 213 GLY B C 1
ATOM 3137 O O . GLY B 1 215 ? -26.479 19.141 8.721 1.00 18.07 213 GLY B O 1
ATOM 3138 N N . ALA B 1 216 ? -27.762 19.188 6.864 1.00 17.11 214 ALA B N 1
ATOM 3139 C CA . ALA B 1 216 ? -27.269 17.878 6.417 1.00 15.43 214 ALA B CA 1
ATOM 3140 C C . ALA B 1 216 ? -25.782 17.906 6.051 1.00 16.30 214 ALA B C 1
ATOM 3141 O O . ALA B 1 216 ? -25.237 18.954 5.634 1.00 18.10 214 ALA B O 1
ATOM 3143 N N . THR B 1 217 ? -25.113 16.769 6.253 1.00 18.65 215 THR B N 1
ATOM 3144 C CA . THR B 1 217 ? -23.689 16.686 5.946 1.00 16.87 215 THR B CA 1
ATOM 3145 C C . THR B 1 217 ? -23.519 16.586 4.427 1.00 18.04 215 THR B C 1
ATOM 3146 O O . THR B 1 217 ? -24.463 16.183 3.711 1.00 17.63 215 THR B O 1
ATOM 3150 N N . PHE B 1 218 ? -22.335 16.959 3.936 1.00 18.22 216 PHE B N 1
ATOM 3151 C CA . PHE B 1 218 ? -22.024 16.772 2.522 1.00 19.03 216 PHE B CA 1
ATOM 3152 C C . PHE B 1 218 ? -22.186 15.299 2.110 1.00 22.36 216 PHE B C 1
ATOM 3153 O O . PHE B 1 218 ? -22.682 15.012 1.035 1.00 19.13 216 PHE B O 1
ATOM 3161 N N . GLN B 1 219 ? -21.770 14.368 2.970 1.00 20.40 217 GLN B N 1
ATOM 3162 C CA . GLN B 1 219 ? -21.903 12.940 2.639 1.00 23.93 217 GLN B CA 1
ATOM 3163 C C . GLN B 1 219 ? -23.372 12.511 2.476 1.00 20.39 217 GLN B C 1
ATOM 3164 O O . GLN B 1 219 ? -23.706 11.795 1.506 1.00 24.97 217 GLN B O 1
ATOM 3170 N N . ALA B 1 220 ? -24.223 12.941 3.407 1.00 18.09 218 ALA B N 1
ATOM 3171 C CA . ALA B 1 220 ? -25.648 12.562 3.422 1.00 21.26 218 ALA B CA 1
ATOM 3172 C C . ALA B 1 220 ? -26.334 13.133 2.191 1.00 22.52 218 ALA B C 1
ATOM 3173 O O . ALA B 1 220 ? -27.082 12.439 1.517 1.00 21.74 218 ALA B O 1
ATOM 3175 N N . VAL B 1 221 ? -26.047 14.397 1.888 1.00 17.84 219 VAL B N 1
ATOM 3176 C CA . VAL B 1 221 ? -26.657 15.041 0.698 1.00 18.02 219 VAL B CA 1
ATOM 3177 C C . VAL B 1 221 ? -26.198 14.352 -0.591 1.00 19.02 219 VAL B C 1
ATOM 3178 O O . VAL B 1 221 ? -27.028 14.051 -1.443 1.00 20.47 219 VAL B O 1
ATOM 3182 N N . ALA B 1 222 ? -24.897 14.085 -0.705 1.00 20.99 220 ALA B N 1
ATOM 3183 C CA . ALA B 1 222 ? -24.301 13.497 -1.910 1.00 26.24 220 ALA B CA 1
ATOM 3184 C C . ALA B 1 222 ? -24.924 12.143 -2.200 1.00 27.27 220 ALA B C 1
ATOM 3185 O O . ALA B 1 222 ? -25.279 11.843 -3.345 1.00 29.72 220 ALA B O 1
ATOM 3187 N N . ASP B 1 223 ? -25.069 11.340 -1.158 1.00 28.49 221 ASP B N 1
ATOM 3188 C CA . ASP B 1 223 ? -25.748 10.053 -1.267 1.00 29.39 221 ASP B CA 1
ATOM 3189 C C . ASP B 1 223 ? -27.236 10.164 -1.613 1.00 29.04 221 ASP B C 1
ATOM 3190 O O . ASP B 1 223 ? -27.759 9.384 -2.430 1.00 33.71 221 ASP B O 1
ATOM 3195 N N . ASP B 1 224 ? -27.916 11.134 -1.016 1.00 23.63 222 ASP B N 1
ATOM 3196 C CA . ASP B 1 224 ? -29.326 11.337 -1.264 1.00 20.42 222 ASP B CA 1
ATOM 3197 C C . ASP B 1 224 ? -29.597 11.811 -2.694 1.00 22.10 222 ASP B C 1
ATOM 3198 O O . ASP B 1 224 ? -30.655 11.502 -3.256 1.00 24.15 222 ASP B O 1
ATOM 3203 N N . TYR B 1 225 ? -28.639 12.542 -3.283 1.00 21.26 223 TYR B N 1
ATOM 3204 C CA . TYR B 1 225 ? -28.854 13.214 -4.576 1.00 22.05 223 TYR B CA 1
ATOM 3205 C C . TYR B 1 225 ? -27.977 12.667 -5.722 1.00 22.80 223 TYR B C 1
ATOM 3206 O O . TYR B 1 225 ? -27.972 13.215 -6.826 1.00 26.69 223 TYR B O 1
ATOM 3215 N N . GLY B 1 226 ? -27.254 11.590 -5.442 1.00 21.52 224 GLY B N 1
ATOM 3216 C CA . GLY B 1 226 ? -26.517 10.832 -6.480 1.00 24.53 224 GLY B CA 1
ATOM 3217 C C . GLY B 1 226 ? -25.287 11.514 -7.046 1.00 23.67 224 GLY B C 1
ATOM 3218 O O . GLY B 1 226 ? -25.001 11.397 -8.247 1.00 23.93 224 GLY B O 1
ATOM 3219 N N . VAL B 1 227 ? -24.577 12.252 -6.188 1.00 17.87 225 VAL B N 1
ATOM 3220 C CA . VAL B 1 227 ? -23.364 12.971 -6.589 1.00 21.70 225 VAL B CA 1
ATOM 3221 C C . VAL B 1 227 ? -22.339 12.651 -5.520 1.00 24.44 225 VAL B C 1
ATOM 3222 O O . VAL B 1 227 ? -22.627 11.927 -4.563 1.00 26.11 225 VAL B O 1
ATOM 3226 N N . THR B 1 228 ? -21.143 13.196 -5.675 1.00 25.38 226 THR B N 1
ATOM 3227 C CA . THR B 1 228 ? -20.097 12.990 -4.694 1.00 26.10 226 THR B CA 1
ATOM 3228 C C . THR B 1 228 ? -20.017 14.233 -3.787 1.00 26.24 226 THR B C 1
ATOM 3229 O O . THR B 1 228 ? -20.512 15.293 -4.182 1.00 23.15 226 THR B O 1
ATOM 3233 N N . PRO B 1 229 ? -19.465 14.109 -2.539 1.00 25.65 227 PRO B N 1
ATOM 3234 C CA . PRO B 1 229 ? -19.251 15.298 -1.723 1.00 25.88 227 PRO B CA 1
ATOM 3235 C C . PRO B 1 229 ? -18.389 16.344 -2.404 1.00 20.50 227 PRO B C 1
ATOM 3236 O O . PRO B 1 229 ? -18.688 17.536 -2.288 1.00 20.54 227 PRO B O 1
ATOM 3240 N N . ASP B 1 230 ? -17.350 15.918 -3.120 1.00 23.57 228 ASP B N 1
ATOM 3241 C CA . ASP B 1 230 ? -16.500 16.866 -3.855 1.00 26.36 228 ASP B CA 1
ATOM 3242 C C . ASP B 1 230 ? -17.278 17.638 -4.929 1.00 23.18 228 ASP B C 1
ATOM 3243 O O . ASP B 1 230 ? -17.136 18.862 -5.059 1.00 20.98 228 ASP B O 1
ATOM 3248 N N . GLN B 1 231 ? -18.112 16.929 -5.678 1.00 24.84 229 GLN B N 1
ATOM 3249 C CA . GLN B 1 231 ? -19.013 17.583 -6.638 1.00 23.59 229 GLN B CA 1
ATOM 3250 C C . GLN B 1 231 ? -19.985 18.575 -5.974 1.00 22.13 229 GLN B C 1
ATOM 3251 O O . GLN B 1 231 ? -20.275 19.640 -6.540 1.00 23.38 229 GLN B O 1
ATOM 3257 N N . LEU B 1 232 ? -20.495 18.247 -4.792 1.00 20.04 230 LEU B N 1
ATOM 3258 C CA . LEU B 1 232 ? -21.367 19.183 -4.073 1.00 21.36 230 LEU B CA 1
ATOM 3259 C C . LEU B 1 232 ? -20.629 20.460 -3.705 1.00 19.97 230 LEU B C 1
ATOM 3260 O O . LEU B 1 232 ? -21.200 21.546 -3.821 1.00 18.66 230 LEU B O 1
ATOM 3265 N N . ARG B 1 233 ? -19.381 20.312 -3.231 1.00 21.07 231 ARG B N 1
ATOM 3266 C CA . ARG B 1 233 ? -18.573 21.493 -2.882 1.00 23.07 231 ARG B CA 1
ATOM 3267 C C . ARG B 1 233 ? -18.350 22.360 -4.110 1.00 25.63 231 ARG B C 1
ATOM 3268 O O . ARG B 1 233 ? -18.511 23.601 -4.048 1.00 24.05 231 ARG B O 1
ATOM 3276 N N . ASP B 1 234 ? -18.023 21.711 -5.235 1.00 22.83 232 ASP B N 1
ATOM 3277 C CA . ASP B 1 234 ? -17.871 22.408 -6.517 1.00 24.67 232 ASP B CA 1
ATOM 3278 C C . ASP B 1 234 ? -19.121 23.163 -6.942 1.00 24.32 232 ASP B C 1
ATOM 3279 O O . ASP B 1 234 ? -19.047 24.292 -7.418 1.00 25.64 232 ASP B O 1
ATOM 3284 N N . ALA B 1 235 ? -20.285 22.560 -6.769 1.00 26.18 233 ALA B N 1
ATOM 3285 C CA . ALA B 1 235 ? -21.536 23.249 -7.111 1.00 24.83 233 ALA B CA 1
ATOM 3286 C C . ALA B 1 235 ? -21.819 24.449 -6.196 1.00 22.45 233 ALA B C 1
ATOM 3287 O O . ALA B 1 235 ? -22.246 25.492 -6.642 1.00 21.30 233 ALA B O 1
ATOM 3289 N N . LEU B 1 236 ? -21.575 24.290 -4.898 1.00 20.97 234 LEU B N 1
ATOM 3290 C CA . LEU B 1 236 ? -21.889 25.311 -3.954 1.00 16.59 234 LEU B CA 1
ATOM 3291 C C . LEU B 1 236 ? -21.126 26.583 -4.266 1.00 19.11 234 LEU B C 1
ATOM 3292 O O . LEU B 1 236 ? -21.649 27.672 -4.138 1.00 30.28 234 LEU B O 1
ATOM 3297 N N . ASP B 1 237 ? -19.881 26.385 -4.695 1.00 24.93 235 ASP B N 1
ATOM 3298 C CA . ASP B 1 237 ? -18.837 27.396 -4.883 1.00 29.56 235 ASP B CA 1
ATOM 3299 C C . ASP B 1 237 ? -18.757 27.885 -6.322 1.00 32.31 235 ASP B C 1
ATOM 3300 O O . ASP B 1 237 ? -17.823 28.635 -6.665 1.00 32.18 235 ASP B O 1
#

InterPro domains:
  IPR007367 VapB45-like, C-terminal [PF04255] (183-234)
  IPR009057 Homedomain-like superfamily [SSF46689] (181-234)
  IPR017277 Putative antitoxin VapB45-like [PIRSF037738] (4-238)
  IPR036388 Winged helix-like DNA-binding domain superfamily [G3DSA:1.10.10.10] (183-239)
  IPR048708 Putative antitoxin VapB45-like, DNA-binding HTH domain [PF21321] (14-96)

Nearest PDB structures (foldseek):
  5af3-assembly1_A  TM=1.005E+00  e=4.269E-41  Mycobacterium tuberculosis H37Rv
  5af3-assembly1_B  TM=1.005E+00  e=2.987E-39  Mycobacterium tuberculosis H37Rv
  5d90-assembly2_C  TM=6.161E-01  e=6.921E-02  Haemophilus influenzae Rd KW20
  4wls-assembly1_B  TM=6.726E-01  e=5.317E-01  Escherichia coli DH5[alpha]
  3gp4-assembly1_A  TM=6.684E-01  e=5.955E-01  Listeria monocytogenes serotype 4b str. F2365